Protein AF-0000000078527091 (afdb_homodimer)

Foldseek 3Di:
DPPPQPPVSVVVVLVVPVPNVVVVVCVVVVVVVVCVVCVVLVVLVVLLQWQDLPPDTDGNGCVLVVCCVVVPLQVLLAVLLVVLLVVLCVPLQVVLLVLLVVLLPPDVCSVVVLCVQCVLQVDDLLVLLVVLLQCQDQPPHVVQVVCVVVVVDDHGDNQCADLVRNSVSLSVSVSSNPSSVSSVLSNVQQVVDDVVVVVVCVVVVDDPVRCCVPPVCVSSLVSSLVSSLVSSLCSSQDDNSVCNNHLCDDVNSNNHLVSVLVCLAPVPPDGRRSNSSSNSVVVSCVVSVVVSVVSVVVSVVVVVVD/DPPPQPPVSVVVVLVVPVPSVVVVVCVVVVVVVVCVVCVVLVVLVVLLQWQDLPPDTDGNGCVLVVCCVVVPLQVLLAVLLVVLLVVLCVPLQVVLLVLLVVLLPPDVCSVVVLCVQCVLQVDDLLVLLVVLLQCQDQPPHVVQVVCVVVVVDDHGDNQCADLVRNSVSLSVSVSSNPSSVSSVLSNVQQVVDDVVVVVVCVVVVDDPVRCCVPPVCVSSLVSSLVSSLVSSLCSSQDCNSVCNNHLCDDVNSNNHLVSVLVCLAPVPPDGRRSNSSSNSVVVSCVVSVVVSVVSVVVSVVVVVVD

InterPro domains:
  IPR000515 ABC transporter type 1, transmembrane domain MetI-like [PF00528] (93-302)
  IPR000515 ABC transporter type 1, transmembrane domain MetI-like [PS50928] (78-295)
  IPR000515 ABC transporter type 1, transmembrane domain MetI-like [cd06261] (183-288)
  IPR035906 MetI-like superfamily [G3DSA:1.10.3720.10] (57-305)
  IPR035906 MetI-like superfamily [SSF161098] (62-293)
  IPR051393 ABC transporter permease component [PTHR30193] (17-302)

Secondary structure (DSSP, 8-state):
------HHHHHHHHHHSHHHHHHHHHHHHHHHHHHHHHHHHHHHGGGTTEEE-SS-EEE-TTHHHHHHHH-HHHHHHHHHHHHHHHHHHHHHHHHHHHHHHHHHS--TTHHHHHHHHHHHHHS-HHHHHHHHHHHT-TTT-HHHHHHHHTTS-SS---TTT-TTTHHHHHHHHHHHHHHHHHHHHHHHHHHTS-HHHHHHHHHTT--HHHHIIIIIHHHHHHHHHHHHHHHHHHHHH--HHHHHHTTT-STTTT--HHHHHHIIIII-SS---HHHHHHHHHHHHHHHHHHHHHHHHHHHHHHHH-/------HHHHHHHHHHSHHHHHHHHHHHHHHHHHHHHHHHHHHHGGGTTEEE-SS-EEE-TTHHHHHHHH-HHHHHHHHHHHHHHHHHHHHHHHHHHHHHHHHHS--TTHHHHHHHHHGGGGS-HHHHHHHHHHHT-TTT-HHHHHHHHTTS-SS---TTT-TTTHHHHHHHHHHHHHHHHHHHHHHHHHHTS-HHHHHHHHHTT--HHHHIIIIIHHHHHHHHHHHHHHHHHHHHH--HHHHHHTTT-STTTT--HHHHHHIIIII-SS---HHHHHHHHHHHHHHHHHHHHHHHHHHHHHHHH-

Nearest PDB structures (foldseek):
  8ja7-assembly1_A  TM=9.074E-01  e=3.887E-11  Mycobacterium tuberculosis H37Rv
  2r6g-assembly1_F  TM=9.101E-01  e=1.329E-10  Escherichia coli K-12
  4tqv-assembly4_M  TM=8.266E-01  e=6.582E-11  Sphingomonas sp.
  4tqu-assembly1_M  TM=8.384E-01  e=2.351E-10  Sphingomonas sp.
  4xtc-assembly1_M  TM=8.523E-01  e=4.451E-09  Sphingomonas sp. A1

Sequence (612 aa):
MKEKLSFAERLKRAGSRGDFASVLMLLPAVFLLAVISIYPFCWLFRYIFYDYNGFTAYYIGFKNFTRMFQDAIFWRSVLHTFEYAVMKLVIIIPLSLLLAVLLNQKIKGSGIFRGIYFMPTVISSAVYSLIFGFIFAVYNGVLNAYLQKLGMIHSPIDWLGSASIVMISIIIVAVWGGFGNYMILFMSGLSSISEEIYESCKMDGANGVQSFFYITLPMLSPVLKVILMLAITTALKDYESILVLTNGGPNSRSEVMFTYIYKLIFGSQTTPQIGYATVLSIMAALIIGVITAVYMYLARKLDDVVMKEKLSFAERLKRAGSRGDFASVLMLLPAVFLLAVISIYPFCWLFRYIFYDYNGFTAYYIGFKNFTRMFQDAIFWRSVLHTFEYAVMKLVIIIPLSLLLAVLLNQKIKGSGIFRGIYFMPTVISSAVYSLIFGFIFAVYNGVLNAYLQKLGMIHSPIDWLGSASIVMISIIIVAVWGGFGNYMILFMSGLSSISEEIYESCKMDGANGVQSFFYITLPMLSPVLKVILMLAITTALKDYESILVLTNGGPNSRSEVMFTYIYKLIFGSQTTPQIGYATVLSIMAALIIGVITAVYMYLARKLDDVV

Structure (mmCIF, N/CA/C/O backbone):
data_AF-0000000078527091-model_v1
#
loop_
_entity.id
_entity.type
_entity.pdbx_description
1 polymer 'ABC transporter permease'
#
loop_
_atom_site.group_PDB
_atom_site.id
_atom_site.type_symbol
_atom_site.label_atom_id
_atom_site.label_alt_id
_atom_site.label_comp_id
_atom_site.label_asym_id
_atom_site.label_entity_id
_atom_site.label_seq_id
_atom_site.pdbx_PDB_ins_code
_atom_site.Cartn_x
_atom_site.Cartn_y
_atom_site.Cartn_z
_atom_site.occupancy
_atom_site.B_iso_or_equiv
_atom_site.auth_seq_id
_atom_site.auth_comp_id
_atom_site.auth_asym_id
_atom_site.auth_atom_id
_atom_site.pdbx_PDB_model_num
ATOM 1 N N . MET A 1 1 ? -9.703 18.125 51.906 1 26.39 1 MET A N 1
ATOM 2 C CA . MET A 1 1 ? -10.242 16.781 51.719 1 26.39 1 MET A CA 1
ATOM 3 C C . MET A 1 1 ? -10.969 16.672 50.375 1 26.39 1 MET A C 1
ATOM 5 O O . MET A 1 1 ? -12.094 17.156 50.219 1 26.39 1 MET A O 1
ATOM 9 N N . LYS A 1 2 ? -10.336 16.969 49.25 1 41.81 2 LYS A N 1
ATOM 10 C CA . LYS A 1 2 ? -10.867 17.125 47.906 1 41.81 2 LYS A CA 1
ATOM 11 C C . LYS A 1 2 ? -11.688 15.906 47.5 1 41.81 2 LYS A C 1
ATOM 13 O O . LYS A 1 2 ? -11.18 14.789 47.469 1 41.81 2 LYS A O 1
ATOM 18 N N . GLU A 1 3 ? -12.992 15.859 47.812 1 35.81 3 GLU A N 1
ATOM 19 C CA . GLU A 1 3 ? -13.969 14.789 47.625 1 35.81 3 GLU A CA 1
ATOM 20 C C . GLU A 1 3 ? -13.82 14.148 46.25 1 35.81 3 GLU A C 1
ATOM 22 O O . GLU A 1 3 ? -13.836 14.844 45.219 1 35.81 3 GLU A O 1
ATOM 27 N N . LYS A 1 4 ? -13.188 13.031 46.156 1 42.31 4 LYS A N 1
ATOM 28 C CA . LYS A 1 4 ? -13.031 12.094 45.062 1 42.31 4 LYS A CA 1
ATOM 29 C C . LYS A 1 4 ? -14.352 11.875 44.344 1 42.31 4 LYS A C 1
ATOM 31 O O . LYS A 1 4 ? -15.305 11.352 44.906 1 42.31 4 LYS A O 1
ATOM 36 N N . LEU A 1 5 ? -14.688 12.875 43.469 1 44.31 5 LEU A N 1
ATOM 37 C CA . LEU A 1 5 ? -15.969 12.734 42.781 1 44.31 5 LEU A CA 1
ATOM 38 C C . LEU A 1 5 ? -16.172 11.305 42.281 1 44.31 5 LEU A C 1
ATOM 40 O O . LEU A 1 5 ? -15.211 10.641 41.875 1 44.31 5 LEU A O 1
ATOM 44 N N . SER A 1 6 ? -17.172 10.586 42.781 1 43.28 6 SER A N 1
ATOM 45 C CA . SER A 1 6 ? -17.578 9.234 42.438 1 43.28 6 SER A CA 1
ATOM 46 C C . SER A 1 6 ? -17.609 9.039 40.906 1 43.28 6 SER A C 1
ATOM 48 O O . SER A 1 6 ? -17.703 10.008 40.156 1 43.28 6 SER A O 1
ATOM 50 N N . PHE A 1 7 ? -17.422 7.859 40.469 1 43.94 7 PHE A N 1
ATOM 51 C CA . PHE A 1 7 ? -17.406 7.508 39.062 1 43.94 7 PHE A CA 1
ATOM 52 C C . PHE A 1 7 ? -18.625 8.078 38.344 1 43.94 7 PHE A C 1
ATOM 54 O O . PHE A 1 7 ? -18.516 8.586 37.219 1 43.94 7 PHE A O 1
ATOM 61 N N . ALA A 1 8 ? -19.797 8.039 39.062 1 41.41 8 ALA A N 1
ATOM 62 C CA . ALA A 1 8 ? -21.062 8.547 38.531 1 41.41 8 ALA A CA 1
ATOM 63 C C . ALA A 1 8 ? -21.047 10.07 38.406 1 41.41 8 ALA A C 1
ATOM 65 O O . ALA A 1 8 ? -21.547 10.625 37.438 1 41.41 8 ALA A O 1
ATOM 66 N N . GLU A 1 9 ? -20.531 10.711 39.406 1 45.66 9 GLU A N 1
ATOM 67 C CA . GLU A 1 9 ? -20.453 12.164 39.375 1 45.66 9 GLU A CA 1
ATOM 68 C C . GLU A 1 9 ? -19.453 12.641 38.312 1 45.66 9 GLU A C 1
ATOM 70 O O . GLU A 1 9 ? -19.672 13.672 37.688 1 45.66 9 GLU A O 1
ATOM 75 N N . ARG A 1 10 ? -18.312 11.875 38.156 1 43.69 10 ARG A N 1
ATOM 76 C CA . ARG A 1 10 ? -17.375 12.211 37.094 1 43.69 10 ARG A CA 1
ATOM 77 C C . ARG A 1 10 ? -18 12.008 35.719 1 43.69 10 ARG A C 1
ATOM 79 O O . ARG A 1 10 ? -17.734 12.773 34.781 1 43.69 10 ARG A O 1
ATOM 86 N N . LEU A 1 11 ? -18.859 10.961 35.531 1 43.88 11 LEU A N 1
ATOM 87 C CA . LEU A 1 11 ? -19.656 10.742 34.344 1 43.88 11 LEU A CA 1
ATOM 88 C C . LEU A 1 11 ? -20.688 11.852 34.156 1 43.88 11 LEU A C 1
ATOM 90 O O . LEU A 1 11 ? -20.938 12.312 33.031 1 43.88 11 LEU A O 1
ATOM 94 N N . LYS A 1 12 ? -21.5 12.227 35.156 1 42.22 12 LYS A N 1
ATOM 95 C CA . LYS A 1 12 ? -22.484 13.297 35.156 1 42.22 12 LYS A CA 1
ATOM 96 C C . LYS A 1 12 ? -21.828 14.641 34.844 1 42.22 12 LYS A C 1
ATOM 98 O O . LYS A 1 12 ? -22.406 15.461 34.094 1 42.22 12 LYS A O 1
ATOM 103 N N . ARG A 1 13 ? -20.781 15.047 35.469 1 42 13 ARG A N 1
ATOM 104 C CA . ARG A 1 13 ? -20.078 16.297 35.156 1 42 13 ARG A CA 1
ATOM 105 C C . ARG A 1 13 ? -19.422 16.219 33.781 1 42 13 ARG A C 1
ATOM 107 O O . ARG A 1 13 ? -19.188 17.25 33.156 1 42 13 ARG A O 1
ATOM 114 N N . ALA A 1 14 ? -18.891 15.086 33.375 1 40.78 14 ALA A N 1
ATOM 115 C CA . ALA A 1 14 ? -18.438 14.867 32 1 40.78 14 ALA A CA 1
ATOM 116 C C . ALA A 1 14 ? -19.594 15 31.016 1 40.78 14 ALA A C 1
ATOM 118 O O . ALA A 1 14 ? -19.391 15.258 29.828 1 40.78 14 ALA A O 1
ATOM 119 N N . GLY A 1 15 ? -20.859 14.672 31.25 1 37.62 15 GLY A N 1
ATOM 120 C CA . GLY A 1 15 ? -22.094 14.992 30.531 1 37.62 15 GLY A CA 1
ATOM 121 C C . GLY A 1 15 ? -22.25 16.469 30.266 1 37.62 15 GLY A C 1
ATOM 122 O O . GLY A 1 15 ? -22.984 16.859 29.344 1 37.62 15 GLY A O 1
ATOM 123 N N . SER A 1 16 ? -22.266 17.312 31.188 1 37.44 16 SER A N 1
ATOM 124 C CA . SER A 1 16 ? -22.484 18.734 30.938 1 37.44 16 SER A CA 1
ATOM 125 C C . SER A 1 16 ? -21.453 19.281 29.953 1 37.44 16 SER A C 1
ATOM 127 O O . SER A 1 16 ? -21.594 20.406 29.469 1 37.44 16 SER A O 1
ATOM 129 N N . ARG A 1 17 ? -20.141 19.016 30.141 1 40.34 17 ARG A N 1
ATOM 130 C CA . ARG A 1 17 ? -19.188 19.562 29.172 1 40.34 17 ARG A CA 1
ATOM 131 C C . ARG A 1 17 ? -19.266 18.828 27.844 1 40.34 17 ARG A C 1
ATOM 133 O O . ARG A 1 17 ? -19.188 17.594 27.812 1 40.34 17 ARG A O 1
ATOM 140 N N . GLY A 1 18 ? -19.969 19.266 26.766 1 43.47 18 GLY A N 1
ATOM 141 C CA . GLY A 1 18 ? -20.406 18.922 25.422 1 43.47 18 GLY A CA 1
ATOM 142 C C . GLY A 1 18 ? -19.484 17.922 24.734 1 43.47 18 GLY A C 1
ATOM 143 O O . GLY A 1 18 ? -19.891 17.234 23.797 1 43.47 18 GLY A O 1
ATOM 144 N N . ASP A 1 19 ? -18.266 17.906 24.953 1 47.75 19 ASP A N 1
ATOM 145 C CA . ASP A 1 19 ? -17.234 17.156 24.234 1 47.75 19 ASP A CA 1
ATOM 146 C C . ASP A 1 19 ? -17.234 15.695 24.656 1 47.75 19 ASP A C 1
ATOM 148 O O . ASP A 1 19 ? -17.062 14.805 23.812 1 47.75 19 ASP A O 1
ATOM 152 N N . PHE A 1 20 ? -17.453 15.422 25.922 1 45.84 20 PHE A N 1
ATOM 153 C CA . PHE A 1 20 ? -17.359 14.062 26.438 1 45.84 20 PHE A CA 1
ATOM 154 C C . PHE A 1 20 ? -18.578 13.242 26.047 1 45.84 20 PHE A C 1
ATOM 156 O O . PHE A 1 20 ? -18.484 12.039 25.812 1 45.84 20 PHE A O 1
ATOM 163 N N . ALA A 1 21 ? -19.766 13.82 26.109 1 46.06 21 ALA A N 1
ATOM 164 C CA . ALA A 1 21 ? -20.969 13.062 25.734 1 46.06 21 ALA A CA 1
ATOM 165 C C . ALA A 1 21 ? -20.859 12.516 24.312 1 46.06 21 ALA A C 1
ATOM 167 O O . ALA A 1 21 ? -21.234 11.375 24.047 1 46.06 21 ALA A O 1
ATOM 168 N N . SER A 1 22 ? -20.438 13.359 23.5 1 52.53 22 SER A N 1
ATOM 169 C CA . SER A 1 22 ? -20.297 12.922 22.125 1 52.53 22 SER A CA 1
ATOM 170 C C . SER A 1 22 ? -19.25 11.805 22 1 52.53 22 SER A C 1
ATOM 172 O O . SER A 1 22 ? -19.438 10.859 21.234 1 52.53 22 SER A O 1
ATOM 174 N N . VAL A 1 23 ? -18.234 12 22.875 1 54.88 23 VAL A N 1
ATOM 175 C CA . VAL A 1 23 ? -17.219 10.953 22.875 1 54.88 23 VAL A CA 1
ATOM 176 C C . VAL A 1 23 ? -17.797 9.68 23.5 1 54.88 23 VAL A C 1
ATOM 178 O O . VAL A 1 23 ? -17.547 8.578 23 1 54.88 23 VAL A O 1
ATOM 181 N N . LEU A 1 24 ? -18.547 9.805 24.578 1 54.56 24 LEU A N 1
ATOM 182 C CA . LEU A 1 24 ? -19.125 8.641 25.25 1 54.56 24 LEU A CA 1
ATOM 183 C C . LEU A 1 24 ? -20.125 7.941 24.328 1 54.56 24 LEU A C 1
ATOM 185 O O . LEU A 1 24 ? -20.203 6.711 24.328 1 54.56 24 LEU A O 1
ATOM 189 N N . MET A 1 25 ? -20.875 8.742 23.609 1 54.41 25 MET A N 1
ATOM 190 C CA . MET A 1 25 ? -21.828 8.141 22.672 1 54.41 25 MET A CA 1
ATOM 191 C C . MET A 1 25 ? -21.094 7.395 21.562 1 54.41 25 MET A C 1
ATOM 193 O O . MET A 1 25 ? -21.625 6.426 21.016 1 54.41 25 MET A O 1
ATOM 197 N N . LEU A 1 26 ? -19.906 7.879 21.422 1 62.53 26 LEU A N 1
ATOM 198 C CA . LEU A 1 26 ? -19.219 7.242 20.297 1 62.53 26 LEU A CA 1
ATOM 199 C C . LEU A 1 26 ? -18.328 6.105 20.781 1 62.53 26 LEU A C 1
ATOM 201 O O . LEU A 1 26 ? -17.828 5.316 19.969 1 62.53 26 LEU A O 1
ATOM 205 N N . LEU A 1 27 ? -18.297 5.953 22.141 1 65.69 27 LEU A N 1
ATOM 206 C CA . LEU A 1 27 ? -17.453 4.93 22.734 1 65.69 27 LEU A CA 1
ATOM 207 C C . LEU A 1 27 ? -17.906 3.533 22.328 1 65.69 27 LEU A C 1
ATOM 209 O O . LEU A 1 27 ? -17.094 2.682 21.984 1 65.69 27 LEU A O 1
ATOM 213 N N . PRO A 1 28 ? -19.219 3.389 22.344 1 63.88 28 PRO A N 1
ATOM 214 C CA . PRO A 1 28 ? -19.641 2.053 21.906 1 63.88 28 PRO A CA 1
ATOM 215 C C . PRO A 1 28 ? -19.219 1.745 20.469 1 63.88 28 PRO A C 1
ATOM 217 O O . PRO A 1 28 ? -18.828 0.612 20.172 1 63.88 28 PRO A O 1
ATOM 220 N N . ALA A 1 29 ? -19.297 2.822 19.75 1 66.69 29 ALA A N 1
ATOM 221 C CA . ALA A 1 29 ? -18.922 2.617 18.344 1 66.69 29 ALA A CA 1
ATOM 222 C C . ALA A 1 29 ? -17.422 2.344 18.219 1 66.69 29 ALA A C 1
ATOM 224 O O . ALA A 1 29 ? -17.016 1.466 17.453 1 66.69 29 ALA A O 1
ATOM 225 N N . VAL A 1 30 ? -16.719 3.057 19.031 1 71.5 30 VAL A N 1
ATOM 226 C CA . VAL A 1 30 ? -15.273 2.885 18.984 1 71.5 30 VAL A CA 1
ATOM 227 C C . VAL A 1 30 ? -14.906 1.495 19.5 1 71.5 30 VAL A C 1
ATOM 229 O O . VAL A 1 30 ? -14.047 0.818 18.938 1 71.5 30 VAL A O 1
AT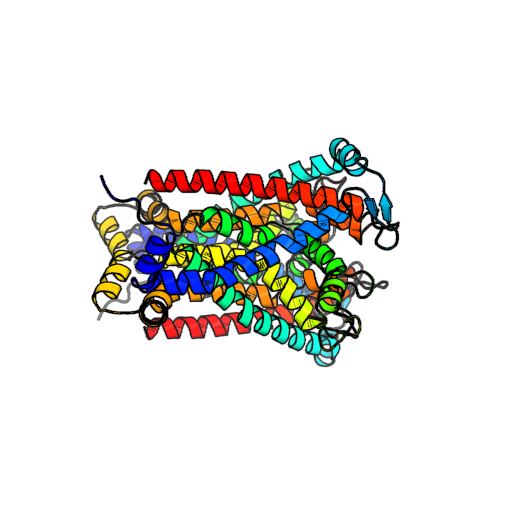OM 232 N N . PHE A 1 31 ? -15.594 1.092 20.5 1 71.56 31 PHE A N 1
ATOM 233 C CA . PHE A 1 31 ? -15.328 -0.218 21.078 1 71.56 31 PHE A CA 1
ATOM 234 C C . PHE A 1 31 ? -15.727 -1.33 20.109 1 71.56 31 PHE A C 1
ATOM 236 O O . PHE A 1 31 ? -14.992 -2.305 19.938 1 71.56 31 PHE A O 1
ATOM 243 N N . LEU A 1 32 ? -16.812 -1.137 19.484 1 68.94 32 LEU A N 1
ATOM 244 C CA . LEU A 1 32 ? -17.297 -2.143 18.531 1 68.94 32 LEU A CA 1
ATOM 245 C C . LEU A 1 32 ? -16.344 -2.268 17.359 1 68.94 32 LEU A C 1
ATOM 247 O O . LEU A 1 32 ? -16.031 -3.377 16.906 1 68.94 32 LEU A O 1
ATOM 251 N N . LEU A 1 33 ? -15.914 -1.137 17.078 1 73.06 33 LEU A N 1
ATOM 252 C CA . LEU A 1 33 ? -14.969 -1.164 15.961 1 73.06 33 LEU A CA 1
ATOM 253 C C . LEU A 1 33 ? -13.664 -1.827 16.375 1 73.06 33 LEU A C 1
ATOM 255 O O . LEU A 1 33 ? -13.031 -2.523 15.57 1 73.06 33 LEU A O 1
ATOM 259 N N . ALA A 1 34 ? -13.344 -1.625 17.609 1 74.31 34 ALA A N 1
ATOM 260 C CA . ALA A 1 34 ? -12.133 -2.268 18.125 1 74.31 34 ALA A CA 1
ATOM 261 C C . ALA A 1 34 ? -12.289 -3.785 18.141 1 74.31 34 ALA A C 1
ATOM 263 O O . ALA A 1 34 ? -11.367 -4.512 17.766 1 74.31 34 ALA A O 1
ATOM 264 N N . VAL A 1 35 ? -13.406 -4.184 18.5 1 70.88 35 VAL A N 1
ATOM 265 C CA . VAL A 1 35 ? -13.68 -5.617 18.562 1 70.88 35 VAL A CA 1
ATOM 266 C C . VAL A 1 35 ? -13.656 -6.207 17.156 1 70.88 35 VAL A C 1
ATOM 268 O O . VAL A 1 35 ? -13.055 -7.258 16.922 1 70.88 35 VAL A O 1
ATOM 271 N N . ILE A 1 36 ? -14.195 -5.453 16.297 1 71.88 36 ILE A N 1
ATOM 272 C CA . ILE A 1 36 ? -14.266 -5.914 14.906 1 71.88 36 ILE A CA 1
ATOM 273 C C . ILE A 1 36 ? -12.867 -5.914 14.297 1 71.88 36 ILE A C 1
ATOM 275 O O . ILE A 1 36 ? -12.562 -6.73 13.422 1 71.88 36 ILE A O 1
ATOM 279 N N . SER A 1 37 ? -12.102 -5.07 14.859 1 73.38 37 SER A N 1
ATOM 280 C CA . SER A 1 37 ? -10.734 -4.984 14.359 1 73.38 37 SER A CA 1
ATOM 281 C C . SER A 1 37 ? -9.883 -6.141 14.875 1 73.38 37 SER A C 1
ATOM 283 O O . SER A 1 37 ? -9.008 -6.641 14.164 1 73.38 37 SER A O 1
ATOM 285 N N . ILE A 1 38 ? -10.211 -6.609 16.047 1 76.06 38 ILE A N 1
ATOM 286 C CA . ILE A 1 38 ? -9.391 -7.625 16.703 1 76.06 38 ILE A CA 1
ATOM 287 C C . ILE A 1 38 ? -9.891 -9.016 16.312 1 76.06 38 ILE A C 1
ATOM 289 O O . ILE A 1 38 ? -9.109 -9.969 16.25 1 76.06 38 ILE A O 1
ATOM 293 N N . TYR A 1 39 ? -11.062 -9.109 16.016 1 74.94 39 TYR A N 1
ATOM 294 C CA . TYR A 1 39 ? -11.75 -10.391 15.875 1 74.94 39 TYR A CA 1
ATOM 295 C C . TYR A 1 39 ? -11.102 -11.227 14.781 1 74.94 39 TYR A C 1
ATOM 297 O O . TYR A 1 39 ? -10.836 -12.414 14.977 1 74.94 39 TYR A O 1
ATOM 305 N N . PRO A 1 40 ? -10.867 -10.688 13.648 1 75.75 40 PRO A N 1
ATOM 306 C CA . PRO A 1 40 ? -10.266 -11.523 12.609 1 75.75 40 PRO A CA 1
ATOM 307 C C . PRO A 1 40 ? -8.945 -12.148 13.055 1 75.75 40 PRO A C 1
ATOM 309 O O . PRO A 1 40 ? -8.625 -13.273 12.648 1 75.75 40 PRO A O 1
ATOM 312 N N . PHE A 1 41 ? -8.328 -11.484 13.898 1 74.69 41 PHE A N 1
ATOM 313 C CA . PHE A 1 41 ? -7.059 -11.992 14.398 1 74.69 41 PHE A CA 1
ATOM 314 C C . PHE A 1 41 ? -7.273 -13.188 15.32 1 74.69 41 PHE A C 1
ATOM 316 O O . PHE A 1 41 ? -6.461 -14.117 15.336 1 74.69 41 PHE A O 1
ATOM 323 N N . CYS A 1 42 ? -8.297 -13.062 16.016 1 74.44 42 CYS A N 1
ATOM 324 C CA . CYS A 1 42 ? -8.57 -14.133 16.969 1 74.44 42 CYS A CA 1
ATOM 325 C C . CYS A 1 42 ? -8.875 -15.438 16.234 1 74.44 42 CYS A C 1
ATOM 327 O O . CYS A 1 42 ? -8.633 -16.531 16.766 1 74.44 42 CYS A O 1
ATOM 329 N N . TRP A 1 43 ? -9.375 -15.367 15.078 1 70.44 43 TRP A N 1
ATOM 330 C CA . TRP A 1 43 ? -9.672 -16.578 14.305 1 70.44 43 TRP A CA 1
ATOM 331 C C . TRP A 1 43 ? -8.383 -17.297 13.914 1 70.44 43 TRP A C 1
ATOM 333 O O . TRP A 1 43 ? -8.367 -18.516 13.805 1 70.44 43 TRP A O 1
ATOM 343 N N . LEU A 1 44 ? -7.402 -16.469 13.68 1 70 44 LEU A N 1
ATOM 344 C CA . LEU A 1 44 ? -6.117 -17.062 13.32 1 70 44 LEU A CA 1
ATOM 345 C C . LEU A 1 44 ? -5.621 -17.984 14.422 1 70 44 LEU A C 1
ATOM 347 O O . LEU A 1 44 ? -4.953 -18.984 14.141 1 70 44 LEU A O 1
ATOM 351 N N . PHE A 1 45 ? -6.055 -17.688 15.602 1 74.38 45 PHE A N 1
ATOM 352 C CA . PHE A 1 45 ? -5.543 -18.422 16.75 1 74.38 45 PHE A CA 1
ATOM 353 C C . PHE A 1 45 ? -6.16 -19.812 16.828 1 74.38 45 PHE A C 1
ATOM 355 O O . PHE A 1 45 ? -5.605 -20.719 17.469 1 74.38 45 PHE A O 1
ATOM 362 N N . ARG A 1 46 ? -7.207 -19.969 16.062 1 75.5 46 ARG A N 1
ATOM 363 C CA . ARG A 1 46 ? -7.898 -21.25 16.094 1 75.5 46 ARG A CA 1
ATOM 364 C C . ARG A 1 46 ? -7.055 -22.344 15.445 1 75.5 46 ARG A C 1
ATOM 366 O O . ARG A 1 46 ? -7.141 -23.516 15.82 1 75.5 46 ARG A O 1
ATOM 373 N N . TYR A 1 47 ? -6.215 -21.953 14.539 1 78.44 47 TYR A N 1
ATOM 374 C CA . TYR A 1 47 ? -5.559 -22.969 13.734 1 78.44 47 TYR A CA 1
ATOM 375 C C . TYR A 1 47 ? -4.074 -23.062 14.07 1 78.44 47 TYR A C 1
ATOM 377 O O . TYR A 1 47 ? -3.336 -23.828 13.438 1 78.44 47 TYR A O 1
ATOM 385 N N . ILE A 1 48 ? -3.67 -22.375 15.062 1 83.06 48 ILE A N 1
ATOM 386 C CA . ILE A 1 48 ? -2.25 -22.359 15.391 1 83.06 48 ILE A CA 1
ATOM 387 C C . ILE A 1 48 ? -1.832 -23.75 15.898 1 83.06 48 ILE A C 1
ATOM 389 O O . ILE A 1 48 ? -0.678 -24.156 15.734 1 83.06 48 ILE A O 1
ATOM 393 N N . PHE A 1 49 ? -2.811 -24.484 16.422 1 88.44 49 PHE A N 1
ATOM 394 C CA . PHE A 1 49 ? -2.492 -25.781 17 1 88.44 49 PHE A CA 1
ATOM 395 C C . PHE A 1 49 ? -2.932 -26.906 16.062 1 88.44 49 PHE A C 1
ATOM 397 O O . PHE A 1 49 ? -2.975 -28.078 16.453 1 88.44 49 PHE A O 1
ATOM 404 N N . TYR A 1 50 ? -3.258 -26.516 14.852 1 87.44 50 TYR A N 1
ATOM 405 C CA . TYR A 1 50 ? -3.791 -27.516 13.938 1 87.44 50 TYR A CA 1
ATOM 406 C C . TYR A 1 50 ? -2.963 -27.578 12.656 1 87.44 50 TYR A C 1
ATOM 408 O O . TYR A 1 50 ? -2.35 -26.594 12.258 1 87.44 50 TYR A O 1
ATOM 416 N N . ASP A 1 51 ? -2.828 -28.828 12.156 1 87.25 51 ASP A N 1
ATOM 417 C CA . ASP A 1 51 ? -2.42 -29 10.766 1 87.25 51 ASP A CA 1
ATOM 418 C C . ASP A 1 51 ? -3.615 -28.875 9.82 1 87.25 51 ASP A C 1
ATOM 420 O O . ASP A 1 51 ? -4.293 -29.875 9.539 1 87.25 51 ASP A O 1
ATOM 424 N N . TYR A 1 52 ? -3.818 -27.672 9.398 1 82.38 52 TYR A N 1
ATOM 425 C CA . TYR A 1 52 ? -4.98 -27.359 8.578 1 82.38 52 TYR A CA 1
ATOM 426 C C . TYR A 1 52 ? -4.574 -27.078 7.137 1 82.38 52 TYR A C 1
ATOM 428 O O . TYR A 1 52 ? -3.705 -26.234 6.883 1 82.38 52 TYR A O 1
ATOM 436 N N . ASN A 1 53 ? -5.137 -27.859 6.23 1 79.12 53 ASN A N 1
ATOM 437 C CA . ASN A 1 53 ? -4.801 -27.672 4.82 1 79.12 53 ASN A CA 1
ATOM 438 C C . ASN A 1 53 ? -5.949 -27.031 4.051 1 79.12 53 ASN A C 1
ATOM 440 O O . ASN A 1 53 ? -5.949 -27.031 2.816 1 79.12 53 ASN A O 1
ATOM 444 N N . GLY A 1 54 ? -6.961 -26.422 4.766 1 72.56 54 GLY A N 1
ATOM 445 C CA . GLY A 1 54 ? -8.109 -25.812 4.109 1 72.56 54 GLY A CA 1
ATOM 446 C C . GLY A 1 54 ? -9.344 -26.688 4.141 1 72.56 54 GLY A C 1
ATOM 447 O O . GLY A 1 54 ? -10.469 -26.188 4.023 1 72.56 54 GLY A O 1
ATOM 448 N N . PHE A 1 55 ? -9.141 -28.016 4.262 1 75.31 55 PHE A N 1
ATOM 449 C CA . PHE A 1 55 ? -10.25 -28.969 4.246 1 75.31 55 PHE A CA 1
ATOM 450 C C . PHE A 1 55 ? -10.312 -29.75 5.555 1 75.31 55 PHE A C 1
ATOM 452 O O . PHE A 1 55 ? -11.383 -29.875 6.16 1 75.31 55 PHE A O 1
ATOM 459 N N . THR A 1 56 ? -9.188 -30.219 5.945 1 80.81 56 THR A N 1
ATOM 460 C CA . THR A 1 56 ? -9.086 -31.031 7.152 1 80.81 56 THR A CA 1
ATOM 461 C C . THR A 1 56 ? -8.141 -30.391 8.164 1 80.81 56 THR A C 1
ATOM 463 O O . THR A 1 56 ? -7.172 -29.734 7.777 1 80.81 56 THR A O 1
ATOM 466 N N . ALA A 1 57 ? -8.547 -30.562 9.398 1 86.31 57 ALA A N 1
ATOM 467 C CA . ALA A 1 57 ? -7.738 -30.031 10.492 1 86.31 57 ALA A CA 1
ATOM 468 C C . ALA A 1 57 ? -7.406 -31.109 11.508 1 86.31 57 ALA A C 1
ATOM 470 O O . ALA A 1 57 ? -8.305 -31.797 12.016 1 86.31 57 ALA A O 1
ATOM 471 N N . TYR A 1 58 ? -6.09 -31.344 11.695 1 90.56 58 TYR A N 1
ATOM 472 C CA . TYR A 1 58 ? -5.621 -32.281 12.719 1 90.56 58 TYR A CA 1
ATOM 473 C C . TYR A 1 58 ? -4.934 -31.531 13.859 1 90.56 58 TYR A C 1
ATOM 475 O O . TYR A 1 58 ? -4.109 -30.641 13.625 1 90.56 58 TYR A O 1
ATOM 483 N N . TYR A 1 59 ? -5.395 -31.875 15.062 1 91.62 59 TYR A N 1
ATOM 484 C CA . TYR A 1 59 ? -4.766 -31.25 16.219 1 91.62 59 TYR A CA 1
ATOM 485 C C . TYR A 1 59 ? -3.332 -31.75 16.391 1 91.62 59 TYR A C 1
ATOM 487 O O . TYR A 1 59 ? -3.096 -32.938 16.531 1 91.62 59 TYR A O 1
ATOM 495 N N . ILE A 1 60 ? -2.338 -30.891 16.375 1 92.5 60 ILE A N 1
ATOM 496 C CA . ILE A 1 60 ? -0.938 -31.281 16.438 1 92.5 60 ILE A CA 1
ATOM 497 C C . ILE A 1 60 ? -0.253 -30.578 17.609 1 92.5 60 ILE A C 1
ATOM 499 O O . ILE A 1 60 ? 0.971 -30.625 17.75 1 92.5 60 ILE A O 1
ATOM 503 N N . GLY A 1 61 ? -1.04 -29.859 18.391 1 91.31 61 GLY A N 1
ATOM 504 C CA . GLY A 1 61 ? -0.491 -29.172 19.547 1 91.31 61 GLY A CA 1
ATOM 505 C C . GLY A 1 61 ? 0.499 -28.078 19.188 1 91.31 61 GLY A C 1
ATOM 506 O O . GLY A 1 61 ? 0.197 -27.203 18.375 1 91.31 61 GLY A O 1
ATOM 507 N N . PHE A 1 62 ? 1.755 -28.25 19.734 1 92.62 62 PHE A N 1
ATOM 508 C CA . PHE A 1 62 ? 2.729 -27.172 19.594 1 92.62 62 PHE A CA 1
ATOM 509 C C . PHE A 1 62 ? 3.703 -27.469 18.453 1 92.62 62 PHE A C 1
ATOM 511 O O . PHE A 1 62 ? 4.73 -26.812 18.328 1 92.62 62 PHE A O 1
ATOM 518 N N . LYS A 1 63 ? 3.377 -28.375 17.562 1 93.44 63 LYS A N 1
ATOM 519 C CA . LYS A 1 63 ? 4.293 -28.797 16.5 1 93.44 63 LYS A CA 1
ATOM 520 C C . LYS A 1 63 ? 4.574 -27.656 15.531 1 93.44 63 LYS A C 1
ATOM 522 O O . LYS A 1 63 ? 5.695 -27.516 15.039 1 93.44 63 LYS A O 1
ATOM 527 N N . ASN A 1 64 ? 3.547 -26.875 15.273 1 93.62 64 ASN A N 1
ATOM 528 C CA . ASN A 1 64 ? 3.752 -25.734 14.391 1 93.62 64 ASN A CA 1
ATOM 529 C C . ASN A 1 64 ? 4.758 -24.75 14.984 1 93.62 64 ASN A C 1
ATOM 531 O O . ASN A 1 64 ? 5.57 -24.172 14.25 1 93.62 64 ASN A O 1
ATOM 535 N N . PHE A 1 65 ? 4.766 -24.641 16.297 1 93.62 65 PHE A N 1
ATOM 536 C CA . PHE A 1 65 ? 5.68 -23.719 16.969 1 93.62 65 PHE A CA 1
ATOM 537 C C . PHE A 1 65 ? 7.102 -24.266 16.953 1 93.62 65 PHE A C 1
ATOM 539 O O . PHE A 1 65 ? 8.055 -23.516 16.688 1 93.62 65 PHE A O 1
ATOM 546 N N . THR A 1 66 ? 7.164 -25.469 17.203 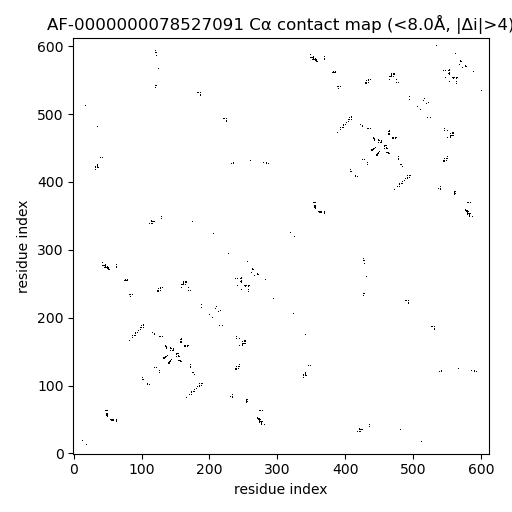1 94.62 66 THR A N 1
ATOM 547 C CA . THR A 1 66 ? 8.477 -26.094 17.188 1 94.62 66 THR A CA 1
ATOM 548 C C . THR A 1 66 ? 9.086 -26.031 15.781 1 94.62 66 THR A C 1
ATOM 550 O O . THR A 1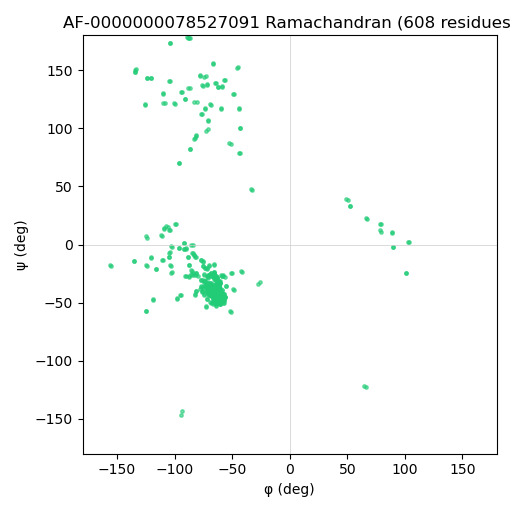 66 ? 10.273 -25.75 15.625 1 94.62 66 THR A O 1
ATOM 553 N N . ARG A 1 67 ? 8.258 -26.234 14.789 1 95 67 ARG A N 1
ATOM 554 C CA . ARG A 1 67 ? 8.695 -26.141 13.398 1 95 67 ARG A CA 1
ATOM 555 C C . ARG A 1 67 ? 9.172 -24.719 13.078 1 95 67 ARG A C 1
ATOM 557 O O . ARG A 1 67 ? 10.188 -24.547 12.406 1 95 67 ARG A O 1
ATOM 564 N N . MET A 1 68 ? 8.438 -23.812 13.539 1 95.69 68 MET A N 1
ATOM 565 C CA . MET A 1 68 ? 8.781 -22.406 13.281 1 95.69 68 MET A CA 1
ATOM 566 C C . MET A 1 68 ? 10.164 -22.078 13.828 1 95.69 68 MET A C 1
ATOM 568 O O . MET A 1 68 ? 10.977 -21.453 13.141 1 95.69 68 MET A O 1
ATOM 572 N N . PHE A 1 69 ? 10.469 -22.516 15.125 1 96.25 69 PHE A N 1
ATOM 573 C CA . PHE A 1 69 ? 11.734 -22.188 15.766 1 96.25 69 PHE A CA 1
ATOM 574 C C . PHE A 1 69 ? 12.898 -22.844 15.047 1 96.25 69 PHE A C 1
ATOM 576 O O . PHE A 1 69 ? 14.008 -22.312 15.031 1 96.25 69 PHE A O 1
ATOM 583 N N . GLN A 1 70 ? 12.609 -23.922 14.336 1 96.38 70 GLN A N 1
ATOM 584 C CA . GLN A 1 70 ? 13.672 -24.656 13.664 1 96.38 70 GLN A CA 1
ATOM 585 C C . GLN A 1 70 ? 13.695 -24.359 12.164 1 96.38 70 GLN A C 1
ATOM 587 O O . GLN A 1 70 ? 14.555 -24.859 11.438 1 96.38 70 GLN A O 1
ATOM 592 N N . ASP A 1 71 ? 12.797 -23.562 11.719 1 96.69 71 ASP A N 1
ATOM 593 C CA . ASP A 1 71 ? 12.664 -23.266 10.297 1 96.69 71 ASP A CA 1
ATOM 594 C C . ASP A 1 71 ? 13.672 -22.203 9.867 1 96.69 71 ASP A C 1
ATOM 596 O O . ASP A 1 71 ? 13.383 -21 9.922 1 96.69 71 ASP A O 1
ATOM 600 N N . ALA A 1 72 ? 14.812 -22.672 9.375 1 96.06 72 ALA A N 1
ATOM 601 C CA . ALA A 1 72 ? 15.883 -21.75 8.977 1 96.06 72 ALA A CA 1
ATOM 602 C C . ALA A 1 72 ? 15.445 -20.859 7.828 1 96.06 72 ALA A C 1
ATOM 604 O O . ALA A 1 72 ? 15.883 -19.719 7.723 1 96.06 72 ALA A O 1
ATOM 605 N N . ILE A 1 73 ? 14.555 -21.344 7.023 1 95.44 73 ILE A N 1
ATOM 606 C CA . ILE A 1 73 ? 14.094 -20.562 5.875 1 95.44 73 ILE A CA 1
ATOM 607 C C . ILE A 1 73 ? 13.266 -19.375 6.355 1 95.44 73 ILE A C 1
ATOM 609 O O . ILE A 1 73 ? 13.43 -18.266 5.871 1 95.44 73 ILE A O 1
ATOM 613 N N . PHE A 1 74 ? 12.461 -19.688 7.438 1 96.94 74 PHE A N 1
ATOM 614 C CA . PHE A 1 74 ? 11.633 -18.609 7.973 1 96.94 74 PHE A CA 1
ATOM 615 C C . PHE A 1 74 ? 12.484 -17.531 8.625 1 96.94 74 PHE A C 1
ATOM 617 O O . PHE A 1 74 ? 12.336 -16.344 8.328 1 96.94 74 PHE A O 1
ATOM 624 N N . TRP A 1 75 ? 13.367 -17.875 9.336 1 97.56 75 TRP A N 1
ATOM 625 C CA . TRP A 1 75 ? 14.141 -16.891 10.078 1 97.56 75 TRP A CA 1
ATOM 626 C C . TRP A 1 75 ? 15.109 -16.141 9.164 1 97.56 75 TRP A C 1
ATOM 628 O O . TRP A 1 75 ? 15.398 -14.969 9.367 1 97.56 75 TRP A O 1
ATOM 638 N N . ARG A 1 76 ? 15.602 -16.828 8.117 1 97.38 76 ARG A N 1
ATOM 639 C CA . ARG A 1 76 ? 16.375 -16.125 7.098 1 97.38 76 ARG A CA 1
ATOM 640 C C . ARG A 1 76 ? 15.5 -15.109 6.363 1 97.38 76 ARG A C 1
ATOM 642 O O . ARG A 1 76 ? 15.961 -14.016 6.027 1 97.38 76 ARG A O 1
ATOM 649 N N . SER A 1 77 ? 14.211 -15.484 6.102 1 97.5 77 SER A N 1
ATOM 650 C CA . SER A 1 77 ? 13.289 -14.562 5.445 1 97.5 77 SER A CA 1
ATOM 651 C C . SER A 1 77 ? 13.023 -13.336 6.309 1 97.5 77 SER A C 1
ATOM 653 O O . SER A 1 77 ? 12.812 -12.242 5.789 1 97.5 77 SER A O 1
ATOM 655 N N . VAL A 1 78 ? 13.094 -13.539 7.664 1 97.31 78 VAL A N 1
ATOM 656 C CA . VAL A 1 78 ? 12.961 -12.414 8.578 1 97.31 78 VAL A CA 1
ATOM 657 C C . VAL A 1 78 ? 14.141 -11.461 8.406 1 97.31 78 VAL A C 1
ATOM 659 O O . VAL A 1 78 ? 13.953 -10.242 8.305 1 97.31 78 VAL A O 1
ATOM 662 N N . LEU A 1 79 ? 15.297 -12.008 8.305 1 97.69 79 LEU A N 1
ATOM 663 C CA . LEU A 1 79 ? 16.5 -11.195 8.125 1 97.69 79 LEU A CA 1
ATOM 664 C C . LEU A 1 79 ? 16.469 -10.484 6.777 1 97.69 79 LEU A C 1
ATOM 666 O O . LEU A 1 79 ? 16.859 -9.312 6.684 1 97.69 79 LEU A O 1
ATOM 670 N N . HIS A 1 80 ? 16.031 -11.219 5.75 1 98 80 HIS A N 1
ATOM 671 C CA . HIS A 1 80 ? 15.914 -10.609 4.43 1 98 80 HIS A CA 1
ATOM 672 C C . HIS A 1 80 ? 14.883 -9.477 4.434 1 98 80 HIS A C 1
ATOM 674 O O . HIS A 1 80 ? 15.047 -8.484 3.723 1 98 80 HIS A O 1
ATOM 680 N N . THR A 1 81 ? 13.844 -9.648 5.246 1 97.56 81 THR A N 1
ATOM 681 C CA . THR A 1 81 ? 12.836 -8.609 5.379 1 97.56 81 THR A CA 1
ATOM 682 C C . THR A 1 81 ? 13.438 -7.34 5.98 1 97.56 81 THR A C 1
ATOM 684 O O . THR A 1 81 ? 13.18 -6.234 5.496 1 97.56 81 THR A O 1
ATOM 687 N N . PHE A 1 82 ? 14.289 -7.527 6.961 1 97.62 82 PHE A N 1
ATOM 688 C CA . PHE A 1 82 ? 14.938 -6.383 7.59 1 97.62 82 PHE A CA 1
ATOM 689 C C . PHE A 1 82 ? 15.922 -5.723 6.633 1 97.62 82 PHE A C 1
ATOM 691 O O . PHE A 1 82 ? 15.992 -4.496 6.559 1 97.62 82 PHE A O 1
ATOM 698 N N . GLU A 1 83 ? 16.656 -6.527 5.961 1 97.75 83 GLU A N 1
ATOM 699 C CA . GLU A 1 83 ? 17.578 -5.996 4.969 1 97.75 83 GLU A CA 1
ATOM 700 C C . GLU A 1 83 ? 16.844 -5.172 3.914 1 97.75 83 GLU A C 1
ATOM 702 O O . GLU A 1 83 ? 17.25 -4.047 3.609 1 97.75 83 GLU A O 1
ATOM 707 N N . TYR A 1 84 ? 15.797 -5.703 3.428 1 97.81 84 TYR A N 1
ATOM 708 C CA . TYR A 1 84 ? 14.969 -5.039 2.43 1 97.81 84 TYR A CA 1
ATOM 709 C C . TYR A 1 84 ? 14.406 -3.73 2.973 1 97.81 84 TYR A C 1
ATOM 711 O O . TYR A 1 84 ? 14.516 -2.686 2.328 1 97.81 84 TYR A O 1
ATOM 719 N N . ALA A 1 85 ? 13.812 -3.854 4.141 1 97.81 85 ALA A N 1
ATOM 720 C CA . ALA A 1 85 ? 13.133 -2.703 4.727 1 97.81 85 ALA A CA 1
ATOM 721 C C . ALA A 1 85 ? 14.109 -1.572 5.02 1 97.81 85 ALA A C 1
ATOM 723 O O . ALA A 1 85 ? 13.867 -0.419 4.656 1 97.81 85 ALA A O 1
ATOM 724 N N . VAL A 1 86 ? 15.227 -1.876 5.609 1 97.56 86 VAL A N 1
ATOM 725 C CA . VAL A 1 86 ? 16.203 -0.864 5.996 1 97.56 86 VAL A CA 1
ATOM 726 C C . VAL A 1 86 ? 16.781 -0.204 4.75 1 97.56 86 VAL A C 1
ATOM 728 O O . VAL A 1 86 ? 16.859 1.024 4.668 1 97.56 86 VAL A O 1
ATOM 731 N N . MET A 1 87 ? 17.141 -0.991 3.822 1 97.31 87 MET A N 1
ATOM 732 C CA . MET A 1 87 ? 17.734 -0.444 2.605 1 97.31 87 MET A CA 1
ATOM 733 C C . MET A 1 87 ? 16.719 0.389 1.83 1 97.31 87 MET A C 1
ATOM 735 O O . MET A 1 87 ? 17.062 1.449 1.299 1 97.31 87 MET A O 1
ATOM 739 N N . LYS A 1 88 ? 15.516 -0.077 1.719 1 97.19 88 LYS A N 1
ATOM 740 C CA . LYS A 1 88 ? 14.461 0.691 1.056 1 97.19 88 LYS A CA 1
ATOM 741 C C . LYS A 1 88 ? 14.25 2.039 1.74 1 97.19 88 LYS A C 1
ATOM 743 O O . LYS A 1 88 ? 14.188 3.074 1.075 1 97.19 88 LYS A O 1
ATOM 748 N N . LEU A 1 89 ? 14.227 2.018 3.098 1 97.44 89 LEU A N 1
ATOM 749 C CA . LEU A 1 89 ? 13.93 3.227 3.861 1 97.44 89 LEU A CA 1
ATOM 750 C C . LEU A 1 89 ? 15.07 4.234 3.742 1 97.44 89 LEU A C 1
ATOM 752 O O . LEU A 1 89 ? 14.828 5.438 3.641 1 97.44 89 LEU A O 1
ATOM 756 N N . VAL A 1 90 ? 16.266 3.75 3.746 1 97.06 90 VAL A N 1
ATOM 757 C CA . VAL A 1 90 ? 17.438 4.613 3.693 1 97.06 90 VAL A CA 1
ATOM 758 C C . VAL A 1 90 ? 17.484 5.34 2.35 1 97.06 90 VAL A C 1
ATOM 760 O O . VAL A 1 90 ? 18 6.461 2.26 1 97.06 90 VAL A O 1
ATOM 763 N N . ILE A 1 91 ? 16.906 4.77 1.351 1 96.19 91 ILE A N 1
ATOM 764 C CA . ILE A 1 91 ? 16.984 5.355 0.017 1 96.19 91 ILE A CA 1
ATOM 765 C C . ILE A 1 91 ? 15.711 6.164 -0.259 1 96.19 91 ILE A C 1
ATOM 767 O O . ILE A 1 91 ? 15.789 7.324 -0.666 1 96.19 91 ILE A O 1
ATOM 771 N N . ILE A 1 92 ? 14.547 5.613 0.041 1 96.19 92 ILE A N 1
ATOM 772 C CA . ILE A 1 92 ? 13.273 6.168 -0.424 1 96.19 92 ILE A CA 1
ATOM 773 C C . ILE A 1 92 ? 12.953 7.438 0.358 1 96.19 92 ILE A C 1
ATOM 775 O O . ILE A 1 92 ? 12.398 8.391 -0.197 1 96.19 92 ILE A O 1
ATOM 779 N N . ILE A 1 93 ? 13.305 7.477 1.666 1 96.25 93 ILE A N 1
ATOM 780 C CA . ILE A 1 93 ? 12.914 8.609 2.502 1 96.25 93 ILE A CA 1
ATOM 781 C C . ILE A 1 93 ? 13.742 9.836 2.123 1 96.25 93 ILE A C 1
ATOM 783 O O . ILE A 1 93 ? 13.18 10.891 1.799 1 96.25 93 ILE A O 1
ATOM 787 N N . PRO A 1 94 ? 15.094 9.719 2.113 1 94.5 94 PRO A N 1
ATOM 788 C CA . PRO A 1 94 ? 15.859 10.891 1.69 1 94.5 94 PRO A CA 1
ATOM 789 C C . PRO A 1 94 ? 15.547 11.32 0.258 1 94.5 94 PRO A C 1
ATOM 791 O O . PRO A 1 94 ? 15.5 12.516 -0.039 1 94.5 94 PRO A O 1
ATOM 794 N N . LEU A 1 95 ? 15.344 10.383 -0.598 1 92.81 95 LEU A N 1
ATOM 795 C CA . LEU A 1 95 ? 15.031 10.695 -1.99 1 92.81 95 LEU A CA 1
ATOM 796 C C . LEU A 1 95 ? 13.719 11.453 -2.1 1 92.81 95 LEU A C 1
ATOM 798 O O . LEU A 1 95 ? 13.641 12.477 -2.787 1 92.81 95 LEU A O 1
ATOM 802 N N . SER A 1 96 ? 12.688 10.93 -1.467 1 94 96 SER A N 1
ATOM 803 C CA . SER A 1 96 ? 11.375 11.57 -1.498 1 94 96 SER A CA 1
ATOM 804 C C . SER A 1 96 ? 11.43 12.961 -0.883 1 94 96 SER A C 1
ATOM 806 O O . SER A 1 96 ? 10.805 13.898 -1.39 1 94 96 SER A O 1
ATOM 808 N N . LEU A 1 97 ? 12.164 13.102 0.231 1 93 97 LEU A N 1
ATOM 809 C CA . LEU A 1 97 ? 12.297 14.383 0.904 1 93 97 LEU A CA 1
ATOM 810 C C . LEU A 1 97 ? 13.039 15.383 0.024 1 93 97 LEU A C 1
ATOM 812 O O . LEU A 1 97 ? 12.625 16.547 -0.1 1 93 97 LEU A O 1
ATOM 816 N N . LEU A 1 98 ? 14.086 14.898 -0.554 1 88.62 98 LEU A N 1
ATOM 817 C CA . LEU A 1 98 ? 14.867 15.758 -1.438 1 88.62 98 LEU A CA 1
ATOM 818 C C . LEU A 1 98 ? 14.016 16.266 -2.598 1 88.62 98 LEU A C 1
ATOM 820 O O . LEU A 1 98 ? 14.039 17.453 -2.918 1 88.62 98 LEU A O 1
ATOM 824 N N . LEU A 1 99 ? 13.305 15.422 -3.195 1 88.5 99 LEU A N 1
ATOM 825 C CA . LEU A 1 99 ? 12.461 15.812 -4.32 1 88.5 99 LEU A CA 1
ATOM 826 C C . LEU A 1 99 ? 11.359 16.766 -3.873 1 88.5 99 LEU A C 1
ATOM 828 O O . LEU A 1 99 ? 11.016 17.703 -4.59 1 88.5 99 LEU A O 1
ATOM 832 N N . ALA A 1 100 ? 10.805 16.469 -2.711 1 89.56 100 ALA A N 1
ATOM 833 C CA . ALA A 1 100 ? 9.766 17.344 -2.178 1 89.56 100 ALA A CA 1
ATOM 834 C C . ALA A 1 100 ? 10.289 18.75 -1.957 1 89.56 100 ALA A C 1
ATOM 836 O O . ALA A 1 100 ? 9.617 19.734 -2.295 1 89.56 100 ALA A O 1
ATOM 837 N N . VAL A 1 101 ? 11.445 18.891 -1.415 1 85.75 101 VAL A N 1
ATOM 838 C CA . VAL A 1 101 ? 12.039 20.188 -1.117 1 85.75 101 VAL A CA 1
ATOM 839 C C . VAL A 1 101 ? 12.367 20.906 -2.418 1 85.75 101 VAL A C 1
ATOM 841 O O . VAL A 1 101 ? 12.133 22.125 -2.537 1 85.75 101 VAL A O 1
ATOM 844 N N . LEU A 1 102 ? 12.836 20.188 -3.363 1 82 102 LEU A N 1
ATOM 845 C CA . LEU A 1 102 ? 13.219 20.781 -4.637 1 82 102 LEU A CA 1
ATOM 846 C C . LEU A 1 102 ? 11.992 21.281 -5.395 1 82 102 LEU A C 1
ATOM 848 O O . LEU A 1 102 ? 12.031 22.328 -6.031 1 82 102 LEU A O 1
ATOM 852 N N . LEU A 1 103 ? 10.992 20.547 -5.309 1 82.31 103 LEU A N 1
ATOM 853 C CA . LEU A 1 103 ? 9.805 20.875 -6.094 1 82.31 103 LEU A CA 1
ATOM 854 C C . LEU A 1 103 ? 8.906 21.844 -5.344 1 82.31 103 LEU A C 1
ATOM 856 O O . LEU A 1 103 ? 7.965 22.406 -5.918 1 82.31 103 LEU A O 1
ATOM 860 N N . ASN A 1 104 ? 9.164 21.891 -4.078 1 77.56 104 ASN A N 1
ATOM 861 C CA . ASN A 1 104 ? 8.422 22.875 -3.287 1 77.56 104 ASN A CA 1
ATOM 862 C C . ASN A 1 104 ? 8.867 24.297 -3.604 1 77.56 104 ASN A C 1
ATOM 864 O O . ASN A 1 104 ? 8.117 25.25 -3.373 1 77.56 104 ASN A O 1
ATOM 868 N N . GLN A 1 105 ? 9.984 24.297 -4.176 1 68.5 105 GLN A N 1
ATOM 869 C CA . GLN A 1 105 ? 10.484 25.625 -4.543 1 68.5 105 GLN A CA 1
ATOM 870 C C . GLN A 1 105 ? 9.766 26.156 -5.781 1 68.5 105 GLN A C 1
ATOM 872 O O . GLN A 1 105 ? 9.289 25.375 -6.609 1 68.5 105 GLN A O 1
ATOM 877 N N . LYS A 1 106 ? 8.953 27.188 -5.707 1 62.72 106 LYS A N 1
ATOM 878 C CA . LYS A 1 106 ? 8.188 27.828 -6.766 1 62.72 106 LYS A CA 1
ATOM 879 C C . LYS A 1 106 ? 8.938 27.781 -8.094 1 62.72 106 LYS A C 1
ATOM 881 O O . LYS A 1 106 ? 9.25 28.812 -8.688 1 62.72 106 LYS A O 1
ATOM 886 N N . ILE A 1 107 ? 9.43 26.562 -8.375 1 61 107 ILE A N 1
ATOM 887 C CA . ILE A 1 107 ? 10.07 26.391 -9.672 1 61 107 ILE A CA 1
ATOM 888 C C . ILE A 1 107 ? 9 26.312 -10.766 1 61 107 ILE A C 1
ATOM 890 O O . ILE A 1 107 ? 7.914 25.781 -10.547 1 61 107 ILE A O 1
ATOM 894 N N . LYS A 1 108 ? 9.305 27.031 -11.867 1 65 108 LYS A N 1
ATOM 895 C CA . LYS A 1 108 ? 8.422 26.953 -13.031 1 65 108 LYS A CA 1
ATOM 896 C C . LYS A 1 108 ? 8.328 25.531 -13.555 1 65 108 LYS A C 1
ATOM 898 O O . LYS A 1 108 ? 9.352 24.875 -13.781 1 65 108 LYS A O 1
ATOM 903 N N . GLY A 1 109 ? 7.227 24.906 -13.547 1 69.38 109 GLY A N 1
ATOM 904 C CA . GLY A 1 109 ? 7.004 23.562 -14.078 1 69.38 109 GLY A CA 1
ATOM 905 C C . GLY A 1 109 ? 6.918 22.5 -12.992 1 69.38 109 GLY A C 1
ATOM 906 O O . GLY A 1 109 ? 6.949 21.312 -13.289 1 69.38 109 GLY A O 1
ATOM 907 N N . SER A 1 110 ? 7.012 22.938 -11.805 1 76.19 110 SER A N 1
ATOM 908 C CA . SER A 1 110 ? 6.973 22 -10.688 1 76.19 110 SER A CA 1
ATOM 909 C C . SER A 1 110 ? 5.777 21.062 -10.789 1 76.19 110 SER A C 1
ATOM 911 O O . SER A 1 110 ? 5.859 19.891 -10.391 1 76.19 110 SER A O 1
ATOM 913 N N . GLY A 1 111 ? 4.801 21.531 -11.477 1 76 111 GLY A N 1
ATOM 914 C CA . GLY A 1 111 ? 3.621 20.703 -11.656 1 76 111 GLY A CA 1
ATOM 915 C C . GLY A 1 111 ? 3.871 19.5 -12.547 1 76 111 GLY A C 1
ATOM 916 O O . GLY A 1 111 ? 3.438 18.375 -12.227 1 76 111 GLY A O 1
ATOM 917 N N . ILE A 1 112 ? 4.625 19.688 -13.516 1 77.81 112 ILE A N 1
ATOM 918 C CA . ILE A 1 112 ? 4.922 18.625 -14.461 1 77.81 112 ILE A CA 1
ATOM 919 C C . ILE A 1 112 ? 5.824 17.578 -13.789 1 77.81 112 ILE A C 1
ATOM 921 O O . ILE A 1 112 ? 5.59 16.375 -13.906 1 77.81 112 ILE A O 1
ATOM 925 N N . PHE A 1 113 ? 6.801 18.062 -13.07 1 81.25 113 PHE A N 1
ATOM 926 C CA . PHE A 1 113 ? 7.723 17.156 -12.414 1 81.25 113 PHE A CA 1
ATOM 927 C C . PHE A 1 113 ? 7.012 16.359 -11.32 1 81.25 113 PHE A C 1
ATOM 929 O O . PHE A 1 113 ? 7.266 15.164 -11.156 1 81.25 113 PHE A O 1
ATOM 936 N N . ARG A 1 114 ? 6.109 16.984 -10.672 1 81.69 114 ARG A N 1
ATOM 937 C CA . ARG A 1 114 ? 5.324 16.297 -9.656 1 81.69 114 ARG A CA 1
ATOM 938 C C . ARG A 1 114 ? 4.512 15.164 -10.273 1 81.69 114 ARG A C 1
ATOM 940 O O . ARG A 1 114 ? 4.441 14.07 -9.711 1 81.69 114 ARG A O 1
ATOM 947 N N . GLY A 1 115 ? 4 15.469 -11.398 1 80.12 115 GLY A N 1
ATOM 948 C CA . GLY A 1 115 ? 3.238 14.453 -12.102 1 80.12 115 GLY A CA 1
ATOM 949 C C . GLY A 1 115 ? 4.09 13.281 -12.555 1 80.12 115 GLY A C 1
ATOM 950 O O . GLY A 1 115 ? 3.684 12.125 -12.414 1 80.12 115 GLY A O 1
ATOM 951 N N . ILE A 1 116 ? 5.219 13.586 -13.016 1 82.19 116 ILE A N 1
ATOM 952 C CA . ILE A 1 116 ? 6.121 12.562 -13.531 1 82.19 116 ILE A CA 1
ATOM 953 C C . ILE A 1 116 ? 6.566 11.648 -12.383 1 82.19 116 ILE A C 1
ATOM 955 O O . ILE A 1 116 ? 6.559 10.43 -12.523 1 82.19 116 ILE A O 1
ATOM 959 N N . TYR A 1 117 ? 6.906 12.281 -11.289 1 83.31 117 TYR A N 1
ATOM 960 C CA . TYR A 1 117 ? 7.438 11.508 -10.172 1 83.31 117 TYR A CA 1
ATOM 961 C C . TYR A 1 117 ? 6.328 10.719 -9.484 1 83.31 117 TYR A C 1
ATOM 963 O O . TYR A 1 117 ? 6.598 9.734 -8.797 1 83.31 117 TYR A O 1
ATOM 971 N N . PHE A 1 118 ? 5.152 11.172 -9.719 1 82 118 PHE A N 1
ATOM 972 C CA . PHE A 1 118 ? 4.02 10.484 -9.109 1 82 118 PHE A CA 1
ATOM 973 C C . PHE A 1 118 ? 3.523 9.352 -10 1 82 118 PHE A C 1
ATOM 975 O O . PHE A 1 118 ? 2.838 8.438 -9.539 1 82 118 PHE A O 1
ATOM 982 N N . MET A 1 119 ? 3.949 9.25 -11.172 1 80.69 119 MET A N 1
ATOM 983 C CA . MET A 1 119 ? 3.445 8.312 -12.172 1 80.69 119 MET A CA 1
ATOM 984 C C . MET A 1 119 ? 3.697 6.875 -11.742 1 80.69 119 MET A C 1
ATOM 986 O O . MET A 1 119 ? 2.809 6.027 -11.852 1 80.69 119 MET A O 1
ATOM 990 N N . PRO A 1 120 ? 4.875 6.57 -11.25 1 83.69 120 PRO A N 1
ATOM 991 C CA . PRO A 1 120 ? 5.121 5.18 -10.867 1 83.69 120 PRO A CA 1
ATOM 992 C C . PRO A 1 120 ? 4.145 4.684 -9.797 1 83.69 120 PRO A C 1
ATOM 994 O O . PRO A 1 120 ? 3.846 3.486 -9.742 1 83.69 120 PRO A O 1
ATOM 997 N N . THR A 1 121 ? 3.678 5.633 -9.062 1 82.38 121 THR A N 1
ATOM 998 C CA . THR A 1 121 ? 2.816 5.254 -7.953 1 82.38 121 THR A CA 1
ATOM 999 C C . THR A 1 121 ? 1.416 4.906 -8.445 1 82.38 121 THR A C 1
ATOM 1001 O O . THR A 1 121 ? 0.628 4.301 -7.715 1 82.38 121 THR A O 1
ATOM 1004 N N . VAL A 1 122 ? 1.139 5.23 -9.633 1 76.62 122 VAL A N 1
ATOM 1005 C CA . VAL A 1 122 ? -0.208 5.027 -10.156 1 76.62 122 VAL A CA 1
ATOM 1006 C C . VAL A 1 122 ? -0.298 3.664 -10.836 1 76.62 122 VAL A C 1
ATOM 1008 O O . VAL A 1 122 ? -1.392 3.197 -11.156 1 76.62 122 VAL A O 1
ATOM 1011 N N . ILE A 1 123 ? 0.795 3 -10.898 1 78.12 123 ILE A N 1
ATOM 1012 C CA . ILE A 1 123 ? 0.843 1.673 -11.5 1 78.12 123 ILE A CA 1
ATOM 1013 C C . ILE A 1 123 ? 0.923 0.611 -10.406 1 78.12 123 ILE A C 1
ATOM 1015 O O . ILE A 1 123 ? 1.571 0.819 -9.375 1 78.12 123 ILE A O 1
ATOM 1019 N N . SER A 1 124 ? 0.213 -0.483 -10.633 1 79.69 124 SER A N 1
ATOM 1020 C CA . SER A 1 124 ? 0.231 -1.541 -9.633 1 79.69 124 SER A CA 1
ATOM 1021 C C . SER A 1 124 ? 1.613 -2.174 -9.523 1 79.69 124 SER A C 1
ATOM 1023 O O . SER A 1 124 ? 2.412 -2.102 -10.453 1 79.69 124 SER A O 1
ATOM 1025 N N . SER A 1 125 ? 1.842 -2.723 -8.398 1 84.38 125 SER A N 1
ATOM 1026 C CA . SER A 1 125 ? 3.131 -3.359 -8.148 1 84.38 125 SER A CA 1
ATOM 1027 C C . SER A 1 125 ? 3.35 -4.547 -9.078 1 84.38 125 SER A C 1
ATOM 1029 O O . SER A 1 125 ? 4.477 -4.812 -9.5 1 84.38 125 SER A O 1
ATOM 1031 N N . ALA A 1 126 ? 2.311 -5.258 -9.414 1 78.94 126 ALA A N 1
ATOM 1032 C CA . ALA A 1 126 ? 2.436 -6.402 -10.312 1 78.94 126 ALA A CA 1
ATOM 1033 C C . ALA A 1 126 ? 2.922 -5.965 -11.695 1 78.94 126 ALA A C 1
ATOM 1035 O O . ALA A 1 126 ? 3.834 -6.57 -12.258 1 78.94 126 ALA A O 1
ATOM 1036 N N . VAL A 1 127 ? 2.363 -4.863 -12.156 1 76.5 127 VAL A N 1
ATOM 1037 C CA . VAL A 1 127 ? 2.645 -4.402 -13.508 1 76.5 127 VAL A CA 1
ATOM 1038 C C . VAL A 1 127 ? 4.066 -3.852 -13.586 1 76.5 127 VAL A C 1
ATOM 1040 O O . VAL A 1 127 ? 4.824 -4.191 -14.492 1 76.5 127 VAL A O 1
ATOM 1043 N N . TYR A 1 128 ? 4.406 -3.014 -12.617 1 86.5 128 TYR A N 1
ATOM 1044 C CA . TYR A 1 128 ? 5.734 -2.438 -12.781 1 86.5 128 TYR A CA 1
ATOM 1045 C C . TYR A 1 128 ? 6.816 -3.461 -12.461 1 86.5 128 TYR A C 1
ATOM 1047 O O . TYR A 1 128 ? 7.949 -3.35 -12.938 1 86.5 128 TYR A O 1
ATOM 1055 N N . SER A 1 129 ? 6.484 -4.441 -11.625 1 87.44 129 SER A N 1
ATOM 1056 C CA . SER A 1 129 ? 7.457 -5.504 -11.391 1 87.44 129 SER A CA 1
ATOM 1057 C C . SER A 1 129 ? 7.691 -6.324 -12.656 1 87.44 129 SER A C 1
ATOM 1059 O O . SER A 1 129 ? 8.812 -6.766 -12.922 1 87.44 129 SER A O 1
ATOM 1061 N N . LEU A 1 130 ? 6.707 -6.551 -13.406 1 79.94 130 LEU A N 1
ATOM 1062 C CA . LEU A 1 130 ? 6.852 -7.246 -14.688 1 79.94 130 LEU A CA 1
ATOM 1063 C C . LEU A 1 130 ? 7.723 -6.441 -15.641 1 79.94 130 LEU A C 1
ATOM 1065 O O . LEU A 1 130 ? 8.609 -7 -16.297 1 79.94 130 LEU A O 1
ATOM 1069 N N . ILE A 1 131 ? 7.449 -5.188 -15.68 1 80.88 131 ILE A N 1
ATOM 1070 C CA . ILE A 1 131 ? 8.227 -4.301 -16.531 1 80.88 131 ILE A CA 1
ATOM 1071 C C . ILE A 1 131 ? 9.703 -4.391 -16.172 1 80.88 131 ILE A C 1
ATOM 1073 O O . ILE A 1 131 ? 10.555 -4.57 -17.031 1 80.88 131 ILE A O 1
ATOM 1077 N N . PHE A 1 132 ? 9.945 -4.316 -14.922 1 89.69 132 PHE A N 1
ATOM 1078 C CA . PHE A 1 132 ? 11.328 -4.363 -14.469 1 89.69 132 PHE A CA 1
ATOM 1079 C C . PHE A 1 132 ? 11.906 -5.762 -14.648 1 89.69 132 PHE A C 1
ATOM 1081 O O . PHE A 1 132 ? 13.125 -5.926 -14.758 1 89.69 132 PHE A O 1
ATOM 1088 N N . GLY A 1 133 ? 11.062 -6.766 -14.625 1 87.56 133 GLY A N 1
ATOM 1089 C CA . GLY A 1 133 ? 11.516 -8.102 -14.992 1 87.56 133 GLY A CA 1
ATOM 1090 C C . GLY A 1 133 ? 12.148 -8.156 -16.359 1 87.56 133 GLY A C 1
ATOM 1091 O O . GLY A 1 133 ? 13.164 -8.828 -16.562 1 87.56 133 GLY A O 1
ATOM 1092 N N . PHE A 1 134 ? 11.617 -7.383 -17.219 1 81.62 134 PHE A N 1
ATOM 1093 C CA . PHE A 1 134 ? 12.133 -7.336 -18.578 1 81.62 134 PHE A CA 1
ATOM 1094 C C . PHE A 1 134 ? 13.367 -6.441 -18.672 1 81.62 134 PHE A C 1
ATOM 1096 O O . PHE A 1 134 ? 14.328 -6.762 -19.375 1 81.62 134 PHE A O 1
ATOM 1103 N N . ILE A 1 135 ? 13.297 -5.387 -17.984 1 85.81 135 ILE A N 1
ATOM 1104 C CA . ILE A 1 135 ? 14.422 -4.453 -17.984 1 85.81 135 ILE A CA 1
ATOM 1105 C C . ILE A 1 135 ? 15.664 -5.141 -17.422 1 85.81 135 ILE A C 1
ATOM 1107 O O . ILE A 1 135 ? 16.766 -4.941 -17.938 1 85.81 135 ILE A O 1
ATOM 1111 N N . PHE A 1 136 ? 15.438 -6.02 -16.453 1 91.44 136 PHE A N 1
ATOM 1112 C CA . PHE A 1 136 ? 16.531 -6.656 -15.734 1 91.44 136 PHE A CA 1
ATOM 1113 C C . PHE A 1 136 ? 16.922 -7.973 -16.391 1 91.44 136 PHE A C 1
ATOM 1115 O O . PHE A 1 136 ? 17.812 -8.672 -15.906 1 91.44 136 PHE A O 1
ATOM 1122 N N . ALA A 1 137 ? 16.281 -8.336 -17.469 1 88.12 137 ALA A N 1
ATOM 1123 C CA . ALA A 1 137 ? 16.594 -9.586 -18.156 1 88.12 137 ALA A CA 1
ATOM 1124 C C . ALA A 1 137 ? 18.062 -9.656 -18.547 1 88.12 137 ALA A C 1
ATOM 1126 O O . ALA A 1 137 ? 18.656 -8.656 -18.969 1 88.12 137 ALA A O 1
ATOM 1127 N N . VAL A 1 138 ? 18.562 -10.875 -18.391 1 89.62 138 VAL A N 1
ATOM 1128 C CA . VAL A 1 138 ? 19.984 -11.07 -18.656 1 89.62 138 VAL A CA 1
ATOM 1129 C C . VAL A 1 138 ? 20.25 -10.906 -20.156 1 89.62 138 VAL A C 1
ATOM 1131 O O . VAL A 1 138 ? 21.156 -10.18 -20.547 1 89.62 138 VAL A O 1
ATOM 1134 N N . TYR A 1 139 ? 19.359 -11.68 -20.828 1 83.62 139 TYR A N 1
ATOM 1135 C CA . TYR A 1 139 ? 19.516 -11.617 -22.281 1 83.62 139 TYR A CA 1
ATOM 1136 C C . TYR A 1 139 ? 18.469 -10.688 -22.891 1 83.62 139 TYR A C 1
ATOM 1138 O O . TYR A 1 139 ? 17.281 -10.766 -22.578 1 83.62 139 TYR A O 1
ATOM 1146 N N . ASN A 1 140 ? 18.891 -9.672 -23.578 1 75.69 140 ASN A N 1
ATOM 1147 C CA . ASN A 1 140 ? 18.031 -8.719 -24.281 1 75.69 140 ASN A CA 1
ATOM 1148 C C . ASN A 1 140 ? 17.422 -7.695 -23.344 1 75.69 140 ASN A C 1
ATOM 1150 O O . ASN A 1 140 ? 16.406 -7.066 -23.656 1 75.69 140 ASN A O 1
ATOM 1154 N N . GLY A 1 141 ? 17.969 -7.715 -22.109 1 82.81 141 GLY A N 1
ATOM 1155 C CA . GLY A 1 141 ? 17.516 -6.684 -21.203 1 82.81 141 GLY A CA 1
ATOM 1156 C C . GLY A 1 141 ? 18.047 -5.305 -21.531 1 82.81 141 GLY A C 1
ATOM 1157 O O . GLY A 1 141 ? 19.188 -5.16 -21.953 1 82.81 141 GLY A O 1
ATOM 1158 N N . VAL A 1 142 ? 17.312 -4.379 -21.328 1 81.31 142 VAL A N 1
ATOM 1159 C CA . VAL A 1 142 ? 17.641 -3.016 -21.734 1 81.31 142 VAL A CA 1
ATOM 1160 C C . VAL A 1 142 ? 18.75 -2.463 -20.828 1 81.31 142 VAL A C 1
ATOM 1162 O O . VAL A 1 142 ? 19.625 -1.725 -21.297 1 81.31 142 VAL A O 1
ATOM 1165 N N . LEU A 1 143 ? 18.656 -2.783 -19.578 1 86.5 143 LEU A N 1
ATOM 1166 C CA . LEU A 1 143 ? 19.656 -2.242 -18.656 1 86.5 143 LEU A CA 1
ATOM 1167 C C . LEU A 1 143 ? 21.047 -2.754 -19 1 86.5 143 LEU A C 1
ATOM 1169 O O . LEU A 1 143 ? 22 -1.976 -19.062 1 86.5 143 LEU A O 1
ATOM 1173 N N . ASN A 1 144 ? 21.109 -4.008 -19.203 1 90.38 144 ASN A N 1
ATOM 1174 C CA . ASN A 1 144 ? 22.391 -4.574 -19.609 1 90.38 144 ASN A CA 1
ATOM 1175 C C . ASN A 1 144 ? 22.859 -4.008 -20.938 1 90.38 144 ASN A C 1
ATOM 1177 O O . ASN A 1 144 ? 24.047 -3.719 -21.125 1 90.38 144 ASN A O 1
ATOM 1181 N N . ALA A 1 145 ? 21.984 -3.842 -21.891 1 86.06 145 ALA A N 1
ATOM 1182 C CA . ALA A 1 145 ? 22.328 -3.305 -23.203 1 86.06 145 ALA A CA 1
ATOM 1183 C C . ALA A 1 145 ? 22.906 -1.895 -23.078 1 86.06 145 ALA A C 1
ATOM 1185 O O . ALA A 1 145 ? 23.922 -1.579 -23.703 1 86.06 145 ALA A O 1
ATOM 1186 N N . TYR A 1 146 ? 22.266 -1.146 -22.312 1 85.38 146 TYR A N 1
ATOM 1187 C CA . TYR A 1 146 ? 22.703 0.229 -22.125 1 85.38 146 TYR A CA 1
ATOM 1188 C C . TYR A 1 146 ? 24.047 0.272 -21.406 1 85.38 146 TYR A C 1
ATOM 1190 O O . TYR A 1 146 ? 24.938 1.052 -21.781 1 85.38 146 TYR A O 1
ATOM 1198 N N . LEU A 1 147 ? 24.172 -0.486 -20.359 1 90 147 LEU A N 1
ATOM 1199 C CA . LEU A 1 147 ? 25.422 -0.511 -19.609 1 90 147 LEU A CA 1
ATOM 1200 C C . LEU A 1 147 ? 26.578 -1.004 -20.469 1 90 147 LEU A C 1
ATOM 1202 O O . LEU A 1 147 ? 27.703 -0.517 -20.359 1 90 147 LEU A O 1
ATOM 1206 N N . GLN A 1 148 ? 26.297 -1.925 -21.312 1 90.75 148 GLN A N 1
ATOM 1207 C CA . GLN A 1 148 ? 27.297 -2.426 -22.234 1 90.75 148 GLN A CA 1
ATOM 1208 C C . GLN A 1 148 ? 27.672 -1.372 -23.266 1 90.75 148 GLN A C 1
ATOM 1210 O O . GLN A 1 148 ? 28.844 -1.195 -23.594 1 90.75 148 GLN A O 1
ATOM 1215 N N . LYS A 1 149 ? 26.703 -0.685 -23.797 1 89.12 149 LYS A N 1
ATOM 1216 C CA . LYS A 1 149 ? 26.938 0.365 -24.797 1 89.12 149 LYS A CA 1
ATOM 1217 C C . LYS A 1 149 ? 27.797 1.486 -24.219 1 89.12 149 LYS A C 1
ATOM 1219 O O . LYS A 1 149 ? 28.609 2.08 -24.922 1 89.12 149 LYS A O 1
ATOM 1224 N N . LEU A 1 150 ? 27.609 1.711 -22.922 1 91.12 150 LEU A N 1
ATOM 1225 C CA . LEU A 1 150 ? 28.375 2.758 -22.25 1 91.12 150 LEU A CA 1
ATOM 1226 C C . LEU A 1 150 ? 29.75 2.238 -21.812 1 91.12 150 LEU A C 1
ATOM 1228 O O . LEU A 1 150 ? 30.578 3.004 -21.328 1 91.12 150 LEU A O 1
ATOM 1232 N N . GLY A 1 151 ? 29.922 0.989 -21.969 1 90.12 151 GLY A N 1
ATOM 1233 C CA . GLY A 1 151 ? 31.203 0.385 -21.609 1 90.12 151 GLY A CA 1
ATOM 1234 C C . GLY A 1 151 ? 31.375 0.155 -20.125 1 90.12 151 GLY A C 1
ATOM 1235 O O . GLY A 1 151 ? 32.5 -0.041 -19.641 1 90.12 151 GLY A O 1
ATOM 1236 N N . MET A 1 152 ? 30.297 0.167 -19.422 1 91.06 152 MET A N 1
ATOM 1237 C CA . MET A 1 152 ? 30.375 0.041 -17.969 1 91.06 152 MET A CA 1
ATOM 1238 C C . MET A 1 152 ? 30.469 -1.423 -17.547 1 91.06 152 MET A C 1
ATOM 1240 O O . MET A 1 152 ? 30.969 -1.733 -16.469 1 91.06 152 MET A O 1
ATOM 1244 N N . ILE A 1 153 ? 29.969 -2.27 -18.438 1 89.94 153 ILE A N 1
ATOM 1245 C CA . ILE A 1 153 ? 30.047 -3.699 -18.156 1 89.94 153 ILE A CA 1
ATOM 1246 C C . ILE A 1 153 ? 30.531 -4.441 -19.406 1 89.94 153 ILE A C 1
ATOM 1248 O O . ILE A 1 153 ? 30.297 -3.99 -20.531 1 89.94 153 ILE A O 1
ATOM 1252 N N . HIS A 1 154 ? 31.203 -5.531 -19.188 1 91.19 154 HIS A N 1
ATOM 1253 C CA . HIS A 1 154 ? 31.734 -6.336 -20.281 1 91.19 154 HIS A CA 1
ATOM 1254 C C . HIS A 1 154 ? 30.875 -7.574 -20.516 1 91.19 154 HIS A C 1
ATOM 1256 O O . HIS A 1 154 ? 30.922 -8.164 -21.594 1 91.19 154 HIS A O 1
ATOM 1262 N N . SER A 1 155 ? 30.188 -7.957 -19.484 1 92.19 155 SER A N 1
ATOM 1263 C CA . SER A 1 155 ? 29.266 -9.078 -19.578 1 92.19 155 SER A CA 1
ATOM 1264 C C . SER A 1 155 ? 27.938 -8.75 -18.906 1 92.19 155 SER A C 1
ATOM 1266 O O . SER A 1 155 ? 27.891 -7.938 -17.969 1 92.19 155 SER A O 1
ATOM 1268 N N . PRO A 1 156 ? 26.906 -9.336 -19.453 1 93 156 PRO A N 1
ATOM 1269 C CA . PRO A 1 156 ? 25.594 -9.047 -18.875 1 93 156 PRO A CA 1
ATOM 1270 C C . PRO A 1 156 ? 25.5 -9.422 -17.391 1 93 156 PRO A C 1
ATOM 1272 O O . PRO A 1 156 ? 26.078 -10.438 -16.984 1 93 156 PRO A O 1
ATOM 1275 N N . ILE A 1 157 ? 24.953 -8.547 -16.703 1 93.69 157 ILE A N 1
ATOM 1276 C CA . ILE A 1 157 ? 24.734 -8.773 -15.273 1 93.69 157 ILE A CA 1
ATOM 1277 C C . ILE A 1 157 ? 23.406 -9.5 -15.062 1 93.69 157 ILE A C 1
ATOM 1279 O O . ILE A 1 157 ? 22.406 -9.172 -15.703 1 93.69 157 ILE A O 1
ATOM 1283 N N . ASP A 1 158 ? 23.375 -10.547 -14.203 1 95.12 158 ASP A N 1
ATOM 1284 C CA . ASP A 1 158 ? 22.156 -11.234 -13.805 1 95.12 158 ASP A CA 1
ATOM 1285 C C . ASP A 1 158 ? 21.5 -10.555 -12.609 1 95.12 158 ASP A C 1
ATOM 1287 O O . ASP A 1 158 ? 21.578 -11.047 -11.484 1 95.12 158 ASP A O 1
ATOM 1291 N N . TRP A 1 159 ? 20.766 -9.531 -12.852 1 95.06 159 TRP A N 1
ATOM 1292 C CA . TRP A 1 159 ? 20.203 -8.633 -11.844 1 95.06 159 TRP A CA 1
ATOM 1293 C C . TRP A 1 159 ? 19.281 -9.391 -10.898 1 95.06 159 TRP A C 1
ATOM 1295 O O . TRP A 1 159 ? 19.156 -9.031 -9.727 1 95.06 159 TRP A O 1
ATOM 1305 N N . LEU A 1 160 ? 18.609 -10.375 -11.406 1 95.19 160 LEU A N 1
ATOM 1306 C CA . LEU A 1 160 ? 17.578 -11.031 -10.609 1 95.19 160 LEU A CA 1
ATOM 1307 C C . LEU A 1 160 ? 18.016 -12.445 -10.219 1 95.19 160 LEU A C 1
ATOM 1309 O O . LEU A 1 160 ? 17.422 -13.055 -9.336 1 95.19 160 LEU A O 1
ATOM 1313 N N . GLY A 1 161 ? 19.078 -12.945 -10.852 1 94.75 161 GLY A N 1
ATOM 1314 C CA . GLY A 1 161 ? 19.516 -14.305 -10.609 1 94.75 161 GLY A CA 1
ATOM 1315 C C . GLY A 1 161 ? 20.75 -14.391 -9.75 1 94.75 161 GLY A C 1
ATOM 1316 O O . GLY A 1 161 ? 21.094 -15.461 -9.242 1 94.75 161 GLY A O 1
ATOM 1317 N N . SER A 1 162 ? 21.344 -13.258 -9.555 1 95.25 162 SER A N 1
ATOM 1318 C CA . SER A 1 162 ? 22.562 -13.227 -8.742 1 95.25 162 SER A CA 1
ATOM 1319 C C . SER A 1 162 ? 22.234 -12.906 -7.285 1 95.25 162 SER A C 1
ATOM 1321 O O . SER A 1 162 ? 21.594 -11.891 -7 1 95.25 162 SER A O 1
ATOM 1323 N N . ALA A 1 163 ? 22.766 -13.695 -6.371 1 94.88 163 ALA A N 1
ATOM 1324 C CA . ALA A 1 163 ? 22.469 -13.555 -4.945 1 94.88 163 ALA A CA 1
ATOM 1325 C C . ALA A 1 163 ? 23.031 -12.242 -4.402 1 94.88 163 ALA A C 1
ATOM 1327 O O . ALA A 1 163 ? 22.469 -11.656 -3.477 1 94.88 163 ALA A O 1
ATOM 1328 N N . SER A 1 164 ? 24.047 -11.75 -5.012 1 93.88 164 SER A N 1
ATOM 1329 C CA . SER A 1 164 ? 24.719 -10.57 -4.484 1 93.88 164 SER A CA 1
ATOM 1330 C C . SER A 1 164 ? 23.984 -9.289 -4.867 1 93.88 164 SER A C 1
ATOM 1332 O O . SER A 1 164 ? 24.062 -8.289 -4.152 1 93.88 164 SER A O 1
ATOM 1334 N N . ILE A 1 165 ? 23.203 -9.352 -5.984 1 95.75 165 ILE A N 1
ATOM 1335 C CA . ILE A 1 165 ? 22.672 -8.078 -6.473 1 95.75 165 ILE A CA 1
ATOM 1336 C C . ILE A 1 165 ? 21.156 -8.117 -6.48 1 95.75 165 ILE A C 1
ATOM 1338 O O . ILE A 1 165 ? 20.5 -7.074 -6.617 1 95.75 165 ILE A O 1
ATOM 1342 N N . VAL A 1 166 ? 20.578 -9.281 -6.285 1 97 166 VAL A N 1
ATOM 1343 C CA . VAL A 1 166 ? 19.125 -9.461 -6.445 1 97 166 VAL A CA 1
ATOM 1344 C C . VAL A 1 166 ? 18.391 -8.531 -5.484 1 97 166 VAL A C 1
ATOM 1346 O O . VAL A 1 166 ? 17.422 -7.871 -5.875 1 97 166 VAL A O 1
ATOM 1349 N N . MET A 1 167 ? 18.875 -8.43 -4.254 1 97 167 MET A N 1
ATOM 1350 C CA . MET A 1 167 ? 18.172 -7.621 -3.258 1 97 167 MET A CA 1
ATOM 1351 C C . MET A 1 167 ? 18.219 -6.145 -3.637 1 97 167 MET A C 1
ATOM 1353 O O . MET A 1 167 ? 17.203 -5.453 -3.553 1 97 167 MET A O 1
ATOM 1357 N N . ILE A 1 168 ? 19.266 -5.711 -4.113 1 96.31 168 ILE A N 1
ATOM 1358 C CA . ILE A 1 168 ? 19.406 -4.312 -4.504 1 96.31 168 ILE A CA 1
ATOM 1359 C C . ILE A 1 168 ? 18.516 -4.02 -5.711 1 96.31 168 ILE A C 1
ATOM 1361 O O . ILE A 1 168 ? 17.938 -2.939 -5.816 1 96.31 168 ILE A O 1
ATOM 1365 N N . SER A 1 169 ? 18.453 -4.965 -6.629 1 96.5 169 SER A N 1
ATOM 1366 C CA . SER A 1 169 ? 17.609 -4.809 -7.801 1 96.5 169 SER A CA 1
ATOM 1367 C C . SER A 1 169 ? 16.141 -4.66 -7.406 1 96.5 169 SER A C 1
ATOM 1369 O O . SER A 1 169 ? 15.438 -3.791 -7.93 1 96.5 169 SER A O 1
ATOM 1371 N N . ILE A 1 170 ? 15.758 -5.488 -6.441 1 97 170 ILE A N 1
ATOM 1372 C CA . ILE A 1 170 ? 14.383 -5.453 -5.965 1 97 170 ILE A CA 1
ATOM 1373 C C . ILE A 1 170 ? 14.102 -4.121 -5.27 1 97 170 ILE A C 1
ATOM 1375 O O . ILE A 1 170 ? 13.039 -3.527 -5.453 1 97 170 ILE A O 1
ATOM 1379 N N . ILE A 1 171 ? 15.062 -3.646 -4.531 1 97 171 ILE A N 1
ATOM 1380 C CA . ILE A 1 171 ? 14.914 -2.408 -3.775 1 97 171 ILE A CA 1
ATOM 1381 C C . ILE A 1 171 ? 14.773 -1.229 -4.734 1 97 171 ILE A C 1
ATOM 1383 O O . ILE A 1 171 ? 13.977 -0.318 -4.496 1 97 171 ILE A O 1
ATOM 1387 N N . ILE A 1 172 ? 15.484 -1.257 -5.797 1 94 172 ILE A N 1
ATOM 1388 C CA . ILE A 1 172 ? 15.406 -0.202 -6.797 1 94 172 ILE A CA 1
ATOM 1389 C C . ILE A 1 172 ? 13.984 -0.12 -7.352 1 94 172 ILE A C 1
ATOM 1391 O O . ILE A 1 172 ? 13.422 0.971 -7.488 1 94 172 ILE A O 1
ATOM 1395 N N . VAL A 1 173 ? 13.422 -1.252 -7.625 1 93.31 173 VAL A N 1
ATOM 1396 C CA . VAL A 1 173 ? 12.062 -1.317 -8.156 1 93.31 173 VAL A CA 1
ATOM 1397 C C . VAL A 1 173 ? 11.07 -0.786 -7.125 1 93.31 173 VAL A C 1
ATOM 1399 O O . VAL A 1 173 ? 10.18 0 -7.457 1 93.31 173 VAL A O 1
ATOM 1402 N N . ALA A 1 174 ? 11.281 -1.188 -5.867 1 94.62 174 ALA A N 1
ATOM 1403 C CA . ALA A 1 174 ? 10.398 -0.77 -4.781 1 94.62 174 ALA A CA 1
ATOM 1404 C C . ALA A 1 174 ? 10.477 0.738 -4.562 1 94.62 174 ALA A C 1
ATOM 1406 O O . ALA A 1 174 ? 9.453 1.394 -4.34 1 94.62 174 ALA A O 1
ATOM 1407 N N . VAL A 1 175 ? 11.641 1.24 -4.609 1 94.25 175 VAL A N 1
ATOM 1408 C CA . VAL A 1 175 ? 11.844 2.674 -4.426 1 94.25 175 VAL A CA 1
ATOM 1409 C C . VAL A 1 175 ? 11.203 3.439 -5.578 1 94.25 175 VAL A C 1
ATOM 1411 O O . VAL A 1 175 ? 10.516 4.441 -5.363 1 94.25 175 VAL A O 1
ATOM 1414 N N . TRP A 1 176 ? 11.383 2.916 -6.742 1 91.5 176 TRP A N 1
ATOM 1415 C CA . TRP A 1 176 ? 10.812 3.539 -7.934 1 91.5 176 TRP A CA 1
ATOM 1416 C C . TRP A 1 176 ? 9.289 3.602 -7.836 1 91.5 176 TRP A C 1
ATOM 1418 O O . TRP A 1 176 ? 8.688 4.625 -8.156 1 91.5 176 TRP A O 1
ATOM 1428 N N . GLY A 1 177 ? 8.719 2.656 -7.352 1 90.06 177 GLY A N 1
ATOM 1429 C CA . GLY A 1 177 ? 7.27 2.561 -7.297 1 90.06 177 GLY A CA 1
ATOM 1430 C C . GLY A 1 177 ? 6.664 3.318 -6.133 1 90.06 177 GLY A C 1
ATOM 1431 O O . GLY A 1 177 ? 5.457 3.578 -6.109 1 90.06 177 GLY A O 1
ATOM 1432 N N . GLY A 1 178 ? 7.551 3.768 -5.188 1 90.88 178 GLY A N 1
ATOM 1433 C CA . GLY A 1 178 ? 6.953 4.246 -3.953 1 90.88 178 GLY A CA 1
ATOM 1434 C C . GLY A 1 178 ? 7.363 5.664 -3.602 1 90.88 178 GLY A C 1
ATOM 1435 O O . GLY A 1 178 ? 6.734 6.305 -2.756 1 90.88 178 GLY A O 1
ATOM 1436 N N . PHE A 1 179 ? 8.391 6.18 -4.148 1 91.88 179 PHE A N 1
ATOM 1437 C CA . PHE A 1 179 ? 8.938 7.438 -3.648 1 91.88 179 PHE A CA 1
ATOM 1438 C C . PHE A 1 179 ? 7.977 8.586 -3.912 1 91.88 179 PHE A C 1
ATOM 1440 O O . PHE A 1 179 ? 7.953 9.57 -3.166 1 91.88 179 PHE A O 1
ATOM 1447 N N . GLY A 1 180 ? 7.133 8.484 -4.945 1 90 180 GLY A N 1
ATOM 1448 C CA . GLY A 1 180 ? 6.18 9.539 -5.254 1 90 180 GLY A CA 1
ATOM 1449 C C . GLY A 1 180 ? 5.168 9.773 -4.148 1 90 180 GLY A C 1
ATOM 1450 O O . GLY A 1 180 ? 4.801 10.914 -3.871 1 90 180 GLY A O 1
ATOM 1451 N N . ASN A 1 181 ? 4.715 8.719 -3.52 1 89.5 181 ASN A N 1
ATOM 1452 C CA . ASN A 1 181 ? 3.756 8.828 -2.424 1 89.5 181 ASN A CA 1
ATOM 1453 C C . ASN A 1 181 ? 4.332 9.625 -1.255 1 89.5 181 ASN A C 1
ATOM 1455 O O . ASN A 1 181 ? 3.674 10.516 -0.721 1 89.5 181 ASN A O 1
ATOM 1459 N N . TYR A 1 182 ? 5.52 9.312 -0.921 1 93.75 182 TYR A N 1
ATOM 1460 C CA . TYR A 1 182 ? 6.137 10 0.207 1 93.75 182 TYR A CA 1
ATOM 1461 C C . TYR A 1 182 ? 6.52 11.43 -0.167 1 93.75 182 TYR A C 1
ATOM 1463 O O . TYR A 1 182 ? 6.48 12.328 0.673 1 93.75 182 TYR A O 1
ATOM 1471 N N . MET A 1 183 ? 6.852 11.602 -1.433 1 91.88 183 MET A N 1
ATOM 1472 C CA . MET A 1 183 ? 7.137 12.953 -1.902 1 91.88 183 MET A CA 1
ATOM 1473 C C . MET A 1 183 ? 5.934 13.867 -1.695 1 91.88 183 MET A C 1
ATOM 1475 O O . MET A 1 183 ? 6.07 14.969 -1.171 1 91.88 183 MET A O 1
ATOM 1479 N N . ILE A 1 184 ? 4.812 13.344 -2.02 1 88.06 184 ILE A N 1
ATOM 1480 C CA . ILE A 1 184 ? 3.598 14.141 -1.913 1 88.06 184 ILE A CA 1
ATOM 1481 C C . ILE A 1 184 ? 3.283 14.406 -0.443 1 88.06 184 ILE A C 1
ATOM 1483 O O . ILE A 1 184 ? 2.844 15.508 -0.086 1 88.06 184 ILE A O 1
ATOM 1487 N N . LEU A 1 185 ? 3.516 13.492 0.363 1 90.38 185 LEU A N 1
ATOM 1488 C CA . LEU A 1 185 ? 3.289 13.688 1.791 1 90.38 185 LEU A CA 1
ATOM 1489 C C . LEU A 1 185 ? 4.234 14.734 2.357 1 90.38 185 LEU A C 1
ATOM 1491 O O . LEU A 1 185 ? 3.812 15.609 3.117 1 90.38 185 LEU A O 1
ATOM 1495 N N . PHE A 1 186 ? 5.43 14.672 1.937 1 91.62 186 PHE A N 1
ATOM 1496 C CA . PHE A 1 186 ? 6.398 15.672 2.377 1 91.62 186 PHE A CA 1
ATOM 1497 C C . PHE A 1 186 ? 6.02 17.047 1.864 1 91.62 186 PHE A C 1
ATOM 1499 O O . PHE A 1 186 ? 6.168 18.047 2.578 1 91.62 186 PHE A O 1
ATOM 1506 N N . MET A 1 187 ? 5.582 17.078 0.692 1 87.94 187 MET A N 1
ATOM 1507 C CA . MET A 1 187 ? 5.176 18.359 0.113 1 87.94 187 MET A CA 1
ATOM 1508 C C . MET A 1 187 ? 4.023 18.969 0.899 1 87.94 187 MET A C 1
ATOM 1510 O O . MET A 1 187 ? 3.982 20.188 1.102 1 87.94 187 MET A O 1
ATOM 1514 N N . SER A 1 188 ? 3.145 18.125 1.277 1 83.56 188 SER A N 1
ATOM 1515 C CA . SER A 1 188 ? 2.031 18.609 2.092 1 83.56 188 SER A CA 1
ATOM 1516 C C . SER A 1 188 ? 2.521 19.172 3.42 1 83.56 188 SER A C 1
ATOM 1518 O O . SER A 1 188 ? 1.999 20.188 3.898 1 83.56 188 SER A O 1
ATOM 1520 N N . GLY A 1 189 ? 3.457 18.531 4.004 1 85.94 189 GLY A N 1
ATOM 1521 C CA . GLY A 1 189 ? 4.051 19.031 5.23 1 85.94 189 GLY A CA 1
ATOM 1522 C C . GLY A 1 189 ? 4.809 20.344 5.031 1 85.94 189 GLY A C 1
ATOM 1523 O O . GLY A 1 189 ? 4.738 21.234 5.871 1 85.94 189 GLY A O 1
ATOM 1524 N N . LEU A 1 190 ? 5.453 20.469 3.949 1 86.38 190 LEU A N 1
ATOM 1525 C CA . LEU A 1 190 ? 6.234 21.672 3.643 1 86.38 190 LEU A CA 1
ATOM 1526 C C . LEU A 1 190 ? 5.32 22.859 3.385 1 86.38 190 LEU A C 1
ATOM 1528 O O . LEU A 1 190 ? 5.676 24 3.697 1 86.38 190 LEU A O 1
ATOM 1532 N N . SER A 1 191 ? 4.238 22.5 2.799 1 80.12 191 SER A N 1
ATOM 1533 C CA . SER A 1 191 ? 3.299 23.562 2.457 1 80.12 191 SER A CA 1
ATOM 1534 C C . SER A 1 191 ? 2.723 24.219 3.709 1 80.12 191 SER A C 1
ATOM 1536 O O . SER A 1 191 ? 2.193 25.328 3.65 1 80.12 191 SER A O 1
ATOM 1538 N N . SER A 1 192 ? 2.871 23.547 4.785 1 77.75 192 SER A N 1
ATOM 1539 C CA . SER A 1 192 ? 2.35 24.078 6.039 1 77.75 192 SER A CA 1
ATOM 1540 C C . SER A 1 192 ? 3.33 25.062 6.668 1 77.75 192 SER A C 1
ATOM 1542 O O . SER A 1 192 ? 2.975 25.797 7.594 1 77.75 192 SER A O 1
ATOM 1544 N N . ILE A 1 193 ? 4.512 25.156 6.133 1 81.56 193 ILE A N 1
ATOM 1545 C CA . ILE A 1 193 ? 5.523 26.062 6.652 1 81.56 193 ILE A CA 1
ATOM 1546 C C . ILE A 1 193 ? 5.426 27.422 5.941 1 81.56 193 ILE A C 1
ATOM 1548 O O . ILE A 1 193 ? 5.52 27.484 4.715 1 81.56 193 ILE A O 1
ATOM 1552 N N . SER A 1 194 ? 5.285 28.438 6.707 1 83.94 194 SER A N 1
ATOM 1553 C CA . SER A 1 194 ? 5.098 29.781 6.16 1 83.94 194 SER A CA 1
ATOM 1554 C C . SER A 1 194 ? 6.328 30.234 5.379 1 83.94 194 SER A C 1
ATOM 1556 O O . SER A 1 194 ? 7.461 29.984 5.789 1 83.94 194 SER A O 1
ATOM 1558 N N . GLU A 1 195 ? 6.031 30.844 4.324 1 82.06 195 GLU A N 1
ATOM 1559 C CA . GLU A 1 195 ? 7.102 31.406 3.5 1 82.06 195 GLU A CA 1
ATOM 1560 C C . GLU A 1 195 ? 7.867 32.5 4.246 1 82.06 195 GLU A C 1
ATOM 1562 O O . GLU A 1 195 ? 9.047 32.719 3.969 1 82.06 195 GLU A O 1
ATOM 1567 N N . GLU A 1 196 ? 7.18 33.094 5.137 1 85.38 196 GLU A N 1
ATOM 1568 C CA . GLU A 1 196 ? 7.773 34.188 5.918 1 85.38 196 GLU A CA 1
ATOM 1569 C C . GLU A 1 196 ? 8.969 33.688 6.727 1 85.38 196 GLU A C 1
ATOM 1571 O O . GLU A 1 196 ? 9.938 34.438 6.918 1 85.38 196 GLU A O 1
ATOM 1576 N N . ILE A 1 197 ? 8.844 32.531 7.07 1 85.38 197 ILE A N 1
ATOM 1577 C CA . ILE A 1 197 ? 9.922 31.938 7.859 1 85.38 197 ILE A CA 1
ATOM 1578 C C . ILE A 1 197 ? 11.172 31.797 7 1 85.38 197 ILE A C 1
ATOM 1580 O O . ILE A 1 197 ? 12.281 32.094 7.453 1 85.38 197 ILE A O 1
ATOM 1584 N N . TYR A 1 198 ? 10.945 31.531 5.836 1 81.56 198 TYR A N 1
ATOM 1585 C CA . TYR A 1 198 ? 12.078 31.359 4.934 1 81.56 198 TYR A CA 1
ATOM 1586 C C . TYR A 1 198 ? 12.664 32.719 4.531 1 81.56 198 TYR A C 1
ATOM 1588 O O . TYR A 1 198 ? 13.883 32.844 4.359 1 81.56 198 TYR A O 1
ATOM 1596 N N . GLU A 1 199 ? 11.805 33.625 4.402 1 84.31 199 GLU A N 1
ATOM 1597 C CA . GLU A 1 199 ? 12.258 34.969 4.098 1 84.31 199 GLU A CA 1
ATOM 1598 C C . GLU A 1 199 ? 13.102 35.531 5.234 1 84.31 199 GLU A C 1
ATOM 1600 O O . GLU A 1 199 ? 14.125 36.188 4.992 1 84.31 199 GLU A O 1
ATOM 1605 N N . SER A 1 200 ? 12.641 35.25 6.383 1 88.06 200 SER A N 1
ATOM 1606 C CA . SER A 1 200 ? 13.375 35.719 7.555 1 88.06 200 SER A CA 1
ATOM 1607 C C . SER A 1 200 ? 14.75 35.062 7.637 1 88.06 200 SER A C 1
ATOM 1609 O O . SER A 1 200 ? 15.734 35.688 7.984 1 88.06 200 SER A O 1
ATOM 1611 N N . CYS A 1 201 ? 14.758 33.875 7.277 1 85.62 201 CYS A N 1
ATOM 1612 C CA . CYS A 1 201 ? 16.016 33.125 7.301 1 85.62 201 CYS A CA 1
ATOM 1613 C C . CYS A 1 201 ? 16.984 33.688 6.262 1 85.62 201 CYS A C 1
ATOM 1615 O O . CYS A 1 201 ? 18.188 33.781 6.523 1 85.62 201 CYS A O 1
ATOM 1617 N N . LYS A 1 202 ? 16.438 34 5.207 1 83.56 202 LYS A N 1
ATOM 1618 C CA . LYS A 1 202 ? 17.25 34.562 4.141 1 83.56 202 LYS A CA 1
ATOM 1619 C C . LYS A 1 202 ? 17.812 35.938 4.551 1 83.56 202 LYS A C 1
ATOM 1621 O O . LYS A 1 202 ? 18.953 36.25 4.234 1 83.56 202 LYS A O 1
ATOM 1626 N N . MET A 1 203 ? 17.031 36.594 5.203 1 88.94 203 MET A N 1
ATOM 1627 C CA . MET A 1 203 ? 17.469 37.906 5.688 1 88.94 203 MET A CA 1
ATOM 1628 C C . MET A 1 203 ? 18.578 37.75 6.715 1 88.94 203 MET A C 1
ATOM 1630 O O . MET A 1 203 ? 19.453 38.625 6.797 1 88.94 203 MET A O 1
ATOM 1634 N N . ASP A 1 204 ? 18.625 36.688 7.402 1 89.5 204 ASP A N 1
ATOM 1635 C CA . ASP A 1 204 ? 19.656 36.406 8.406 1 89.5 204 ASP A CA 1
ATOM 1636 C C . ASP A 1 204 ? 20.906 35.812 7.758 1 89.5 204 ASP A C 1
ATOM 1638 O O . ASP A 1 204 ? 21.891 35.562 8.445 1 89.5 204 ASP A O 1
ATOM 1642 N N . GLY A 1 205 ? 20.859 35.656 6.539 1 85.19 205 GLY A N 1
ATOM 1643 C CA . GLY A 1 205 ? 22.031 35.219 5.801 1 85.19 205 GLY A CA 1
ATOM 1644 C C . GLY A 1 205 ? 22.141 33.719 5.703 1 85.19 205 GLY A C 1
ATOM 1645 O O . GLY A 1 205 ? 23.188 33.188 5.328 1 85.19 205 GLY A O 1
ATOM 1646 N N . ALA A 1 206 ? 21.125 33.031 6.086 1 85.88 206 ALA A N 1
ATOM 1647 C CA . ALA A 1 206 ? 21.156 31.578 6.027 1 85.88 206 ALA A CA 1
ATOM 1648 C C . ALA A 1 206 ? 21.078 31.094 4.582 1 85.88 206 ALA A C 1
ATOM 1650 O O . ALA A 1 206 ? 20.344 31.656 3.77 1 85.88 206 ALA A O 1
ATOM 1651 N N . ASN A 1 207 ? 21.984 30.016 4.328 1 85.56 207 ASN A N 1
ATOM 1652 C CA . ASN A 1 207 ? 21.906 29.422 2.996 1 85.56 207 ASN A CA 1
ATOM 1653 C C . ASN A 1 207 ? 20.875 28.297 2.938 1 85.56 207 ASN A C 1
ATOM 1655 O O . ASN A 1 207 ? 20.203 28.016 3.934 1 85.56 207 ASN A O 1
ATOM 1659 N N . GLY A 1 208 ? 20.688 27.703 1.755 1 81.25 208 GLY A N 1
ATOM 1660 C CA . GLY A 1 208 ? 19.672 26.672 1.535 1 81.25 208 GLY A CA 1
ATOM 1661 C C . GLY A 1 208 ? 19.891 25.438 2.387 1 81.25 208 GLY A C 1
ATOM 1662 O O . GLY A 1 208 ? 18.922 24.875 2.908 1 81.25 208 GLY A O 1
ATOM 1663 N N . VAL A 1 209 ? 21.109 25.094 2.521 1 84 209 VAL A N 1
ATOM 1664 C CA . VAL A 1 209 ? 21.438 23.906 3.289 1 84 209 VAL A CA 1
ATOM 1665 C C . VAL A 1 209 ? 21.203 24.172 4.777 1 84 209 VAL A C 1
ATOM 1667 O O . VAL A 1 209 ? 20.672 23.312 5.488 1 84 209 VAL A O 1
ATOM 1670 N N . GLN A 1 210 ? 21.578 25.406 5.195 1 86.88 210 GLN A N 1
ATOM 1671 C CA . GLN A 1 210 ? 21.359 25.781 6.582 1 86.88 210 GLN A CA 1
ATOM 1672 C C . GLN A 1 210 ? 19.859 25.875 6.895 1 86.88 210 GLN A C 1
ATOM 1674 O O . GLN A 1 210 ? 19.406 25.391 7.934 1 86.88 210 GLN A O 1
ATOM 1679 N N . SER A 1 211 ? 19.172 26.469 5.922 1 86.81 211 SER A N 1
ATOM 1680 C CA . SER A 1 211 ? 17.734 26.609 6.102 1 86.81 211 SER A CA 1
ATOM 1681 C C . SER A 1 211 ? 17.047 25.25 6.164 1 86.81 211 SER A C 1
ATOM 1683 O O . SER A 1 211 ? 16.078 25.062 6.906 1 86.81 211 SER A O 1
ATOM 1685 N N . PHE A 1 212 ? 17.625 24.312 5.375 1 86.69 212 PHE A N 1
ATOM 1686 C CA . PHE A 1 212 ? 17.062 22.969 5.352 1 86.69 212 PHE A CA 1
ATOM 1687 C C . PHE A 1 212 ? 17.25 22.281 6.695 1 86.69 212 PHE A C 1
ATOM 1689 O O . PHE A 1 212 ? 16.281 21.781 7.285 1 86.69 212 PHE A O 1
ATOM 1696 N N . PHE A 1 213 ? 18.391 22.25 7.23 1 88.06 213 PHE A N 1
ATOM 1697 C CA . PHE A 1 213 ? 18.719 21.453 8.414 1 88.06 213 PHE A CA 1
ATOM 1698 C C . PHE A 1 213 ? 18.25 22.156 9.68 1 88.06 213 PHE A C 1
ATOM 1700 O O . PHE A 1 213 ? 17.859 21.516 10.656 1 88.06 213 PHE A O 1
ATOM 1707 N N . TYR A 1 214 ? 18.141 23.516 9.68 1 88.94 214 TYR A N 1
ATOM 1708 C CA . TYR A 1 214 ? 17.859 24.219 10.914 1 88.94 214 TYR A CA 1
ATOM 1709 C C . TYR A 1 214 ? 16.406 24.672 10.969 1 88.94 214 TYR A C 1
ATOM 1711 O O . TYR A 1 214 ? 15.883 24.953 12.047 1 88.94 214 TYR A O 1
ATOM 1719 N N . ILE A 1 215 ? 15.766 24.703 9.836 1 87.12 215 ILE A N 1
ATOM 1720 C CA . ILE A 1 215 ? 14.398 25.219 9.844 1 87.12 215 ILE A CA 1
ATOM 1721 C C . ILE A 1 215 ? 13.453 24.188 9.242 1 87.12 215 ILE A C 1
ATOM 1723 O O . ILE A 1 215 ? 12.586 23.656 9.938 1 87.12 215 ILE A O 1
ATOM 1727 N N . THR A 1 216 ? 13.727 23.797 8.031 1 87 216 THR A N 1
ATOM 1728 C CA . THR A 1 216 ? 12.797 22.938 7.297 1 87 216 THR A CA 1
ATOM 1729 C C . THR A 1 216 ? 12.648 21.594 7.984 1 87 216 THR A C 1
ATOM 1731 O O . THR A 1 216 ? 11.531 21.172 8.305 1 87 216 THR A O 1
ATOM 1734 N N . LEU A 1 217 ? 13.734 20.953 8.25 1 88.44 217 LEU A N 1
ATOM 1735 C CA . LEU A 1 217 ? 13.711 19.594 8.789 1 88.44 217 LEU A CA 1
ATOM 1736 C C . LEU A 1 217 ? 13.102 19.578 10.188 1 88.44 217 LEU A C 1
ATOM 1738 O O . LEU A 1 217 ? 12.211 18.766 10.461 1 88.44 217 LEU A O 1
ATOM 1742 N N . PRO A 1 218 ? 13.469 20.516 11.008 1 87.81 218 PRO A N 1
ATOM 1743 C CA . PRO A 1 218 ? 12.852 20.547 12.336 1 87.81 218 PRO A CA 1
ATOM 1744 C C . PRO A 1 218 ? 11.359 20.875 12.289 1 87.81 218 PRO A C 1
ATOM 1746 O O . PRO A 1 218 ? 10.57 20.312 13.062 1 87.81 218 PRO A O 1
ATOM 1749 N N . MET A 1 219 ? 11 21.75 11.445 1 86.44 219 MET A N 1
ATOM 1750 C CA . MET A 1 219 ? 9.594 22.125 11.352 1 86.44 219 MET A CA 1
ATOM 1751 C C . MET A 1 219 ? 8.773 21 10.711 1 86.44 219 MET A C 1
ATOM 1753 O O . MET A 1 219 ? 7.562 20.922 10.93 1 86.44 219 MET A O 1
ATOM 1757 N N . LEU A 1 220 ? 9.469 20.125 9.984 1 88.62 220 LEU A N 1
ATOM 1758 C CA . LEU A 1 220 ? 8.82 19 9.312 1 88.62 220 LEU A CA 1
ATOM 1759 C C . LEU A 1 220 ? 8.781 17.781 10.219 1 88.62 220 LEU A C 1
ATOM 1761 O O . LEU A 1 220 ? 8.18 16.766 9.867 1 88.62 220 LEU A O 1
ATOM 1765 N N . SER A 1 221 ? 9.32 17.828 11.328 1 87.44 221 SER A N 1
ATOM 1766 C CA . SER A 1 221 ? 9.539 16.672 12.211 1 87.44 221 SER A CA 1
ATOM 1767 C C . SER A 1 221 ? 8.234 15.961 12.523 1 87.44 221 SER A C 1
ATOM 1769 O O . SER A 1 221 ? 8.164 14.727 12.477 1 87.44 221 SER A O 1
ATOM 1771 N N . PRO A 1 222 ? 7.148 16.656 12.797 1 82.62 222 PRO A N 1
ATOM 1772 C CA . PRO A 1 222 ? 5.902 15.938 13.078 1 82.62 222 PRO A CA 1
ATOM 1773 C C . PRO A 1 222 ? 5.406 15.125 11.883 1 82.62 222 PRO A C 1
ATOM 1775 O O . PRO A 1 222 ? 4.965 13.984 12.047 1 82.62 222 PRO A O 1
ATOM 1778 N N . VAL A 1 223 ? 5.523 15.703 10.766 1 84.69 223 VAL A N 1
ATOM 1779 C CA . VAL A 1 223 ? 5.102 15.031 9.547 1 84.69 223 VAL A CA 1
ATOM 1780 C C . VAL A 1 223 ? 6.07 13.891 9.219 1 84.69 223 VAL A C 1
ATOM 1782 O O . VAL A 1 223 ? 5.652 12.812 8.789 1 84.69 223 VAL A O 1
ATOM 1785 N N . LEU A 1 224 ? 7.332 14.164 9.406 1 90.19 224 LEU A N 1
ATOM 1786 C CA . LEU A 1 224 ? 8.359 13.164 9.148 1 90.19 224 LEU A CA 1
ATOM 1787 C C . LEU A 1 224 ? 8.141 11.922 10 1 90.19 224 LEU A C 1
ATOM 1789 O O . LEU A 1 224 ? 8.328 10.797 9.531 1 90.19 224 LEU A O 1
ATOM 1793 N N . LYS A 1 225 ? 7.75 12.109 11.211 1 89.81 225 LYS A N 1
ATOM 1794 C CA . LYS A 1 225 ? 7.508 10.984 12.117 1 89.81 225 LYS A CA 1
ATOM 1795 C C . LYS A 1 225 ? 6.383 10.094 11.594 1 89.81 225 LYS A C 1
ATOM 1797 O O . LYS A 1 225 ? 6.484 8.867 11.641 1 89.81 225 LYS A O 1
ATOM 1802 N N . VAL A 1 226 ? 5.367 10.688 11.117 1 87.62 226 VAL A N 1
ATOM 1803 C CA . VAL A 1 226 ? 4.227 9.945 10.594 1 87.62 226 VAL A CA 1
ATOM 1804 C C . VAL A 1 226 ? 4.625 9.234 9.305 1 87.62 226 VAL A C 1
ATOM 1806 O O . VAL A 1 226 ? 4.281 8.062 9.109 1 87.62 226 VAL A O 1
ATOM 1809 N N . ILE A 1 227 ? 5.348 9.914 8.445 1 92.38 227 ILE A N 1
ATOM 1810 C CA . ILE A 1 227 ? 5.793 9.336 7.184 1 92.38 227 ILE A CA 1
ATOM 1811 C C . ILE A 1 227 ? 6.695 8.141 7.453 1 92.38 227 ILE A C 1
ATOM 1813 O O . ILE A 1 227 ? 6.562 7.094 6.809 1 92.38 227 ILE A O 1
ATOM 1817 N N . LEU A 1 228 ? 7.559 8.289 8.438 1 93.56 228 LEU A N 1
ATOM 1818 C CA . LEU A 1 228 ? 8.477 7.207 8.773 1 93.56 228 LEU A CA 1
ATOM 1819 C C . LEU A 1 228 ? 7.711 6 9.312 1 93.56 228 LEU A C 1
ATOM 1821 O O . LEU A 1 228 ? 8.055 4.855 9.008 1 93.56 228 LEU A O 1
ATOM 1825 N N . MET A 1 229 ? 6.762 6.238 10.094 1 89.31 229 MET A N 1
ATOM 1826 C CA . MET A 1 229 ? 5.949 5.141 10.617 1 89.31 229 MET A CA 1
ATOM 1827 C C . MET A 1 229 ? 5.277 4.371 9.484 1 89.31 229 MET A C 1
ATOM 1829 O O . MET A 1 229 ? 5.324 3.141 9.453 1 89.31 229 MET A O 1
ATOM 1833 N N . LEU A 1 230 ? 4.656 5.117 8.625 1 89.56 230 LEU A N 1
ATOM 1834 C CA . LEU A 1 230 ? 3.979 4.5 7.488 1 89.56 230 LEU A CA 1
ATOM 1835 C C . LEU A 1 230 ? 4.973 3.76 6.602 1 89.56 230 LEU A C 1
ATOM 1837 O O . LEU A 1 230 ? 4.691 2.656 6.129 1 89.56 230 LEU A O 1
ATOM 1841 N N . ALA A 1 231 ? 6.09 4.387 6.395 1 94.44 231 ALA A N 1
ATOM 1842 C CA . ALA A 1 231 ? 7.113 3.799 5.535 1 94.44 231 ALA A CA 1
ATOM 1843 C C . ALA A 1 231 ? 7.672 2.518 6.148 1 94.44 231 ALA A C 1
ATOM 1845 O O . ALA A 1 231 ? 7.898 1.533 5.438 1 94.44 231 ALA A O 1
ATOM 1846 N N . ILE A 1 232 ? 7.906 2.562 7.426 1 94.25 232 ILE A N 1
ATOM 1847 C CA . ILE A 1 232 ? 8.445 1.4 8.125 1 94.25 232 ILE A CA 1
ATOM 1848 C C . ILE A 1 232 ? 7.465 0.236 8.031 1 94.25 232 ILE A C 1
ATOM 1850 O O . ILE A 1 232 ? 7.84 -0.871 7.637 1 94.25 232 ILE A O 1
ATOM 1854 N N . THR A 1 233 ? 6.27 0.439 8.328 1 90.94 233 THR A N 1
ATOM 1855 C CA . THR A 1 233 ? 5.266 -0.619 8.305 1 90.94 233 THR A CA 1
ATOM 1856 C C . THR A 1 233 ? 5.094 -1.169 6.891 1 90.94 233 THR A C 1
ATOM 1858 O O . THR A 1 233 ? 5.02 -2.385 6.699 1 90.94 233 THR A O 1
ATOM 1861 N N . THR A 1 234 ? 5.082 -0.303 5.945 1 91 234 THR A N 1
ATOM 1862 C CA . THR A 1 234 ? 4.902 -0.723 4.559 1 91 234 THR A CA 1
ATOM 1863 C C . THR A 1 234 ? 6.098 -1.542 4.082 1 91 234 THR A C 1
ATOM 1865 O O . THR A 1 234 ? 5.93 -2.562 3.41 1 91 234 THR A O 1
ATOM 1868 N N . ALA A 1 235 ? 7.227 -1.094 4.43 1 95.5 235 ALA A N 1
ATOM 1869 C CA . ALA A 1 235 ? 8.445 -1.78 3.996 1 95.5 235 ALA A CA 1
ATOM 1870 C C . ALA A 1 235 ? 8.523 -3.184 4.59 1 95.5 235 ALA A C 1
ATOM 1872 O O . ALA A 1 235 ? 8.938 -4.129 3.914 1 95.5 235 ALA A O 1
ATOM 1873 N N . LEU A 1 236 ? 8.102 -3.336 5.777 1 94.88 236 LEU A N 1
ATOM 1874 C CA . LEU A 1 236 ? 8.195 -4.617 6.469 1 94.88 236 LEU A CA 1
ATOM 1875 C C . LEU A 1 236 ? 7.152 -5.598 5.949 1 94.88 236 LEU A C 1
ATOM 1877 O O . LEU A 1 236 ? 7.309 -6.812 6.09 1 94.88 236 LEU A O 1
ATOM 1881 N N . LYS A 1 237 ? 6.137 -5.105 5.289 1 91.75 237 LYS A N 1
ATOM 1882 C CA . LYS A 1 237 ? 5.059 -5.977 4.82 1 91.75 237 LYS A CA 1
ATOM 1883 C C . LYS A 1 237 ? 5.164 -6.219 3.316 1 91.75 237 LYS A C 1
ATOM 1885 O O . LYS A 1 237 ? 4.434 -7.043 2.764 1 91.75 237 LYS A O 1
ATOM 1890 N N . ASP A 1 238 ? 6.023 -5.57 2.668 1 92.12 238 ASP A N 1
ATOM 1891 C CA . ASP A 1 238 ? 6.176 -5.66 1.219 1 92.12 238 ASP A CA 1
ATOM 1892 C C . ASP A 1 238 ? 6.559 -7.074 0.791 1 92.12 238 ASP A C 1
ATOM 1894 O O . ASP A 1 238 ? 7.395 -7.719 1.432 1 92.12 238 ASP A O 1
ATOM 1898 N N . TYR A 1 239 ? 5.895 -7.551 -0.279 1 91.56 239 TYR A N 1
ATOM 1899 C CA . TYR A 1 239 ? 6.266 -8.867 -0.774 1 91.56 239 TYR A CA 1
ATOM 1900 C C . TYR A 1 239 ? 5.898 -9.023 -2.244 1 91.56 239 TYR A C 1
ATOM 1902 O O . TYR A 1 239 ? 6.398 -9.922 -2.926 1 91.56 239 TYR A O 1
ATOM 1910 N N . GLU A 1 240 ? 5.02 -8.18 -2.781 1 87.19 240 GLU A N 1
ATOM 1911 C CA . GLU A 1 240 ? 4.414 -8.398 -4.094 1 87.19 240 GLU A CA 1
ATOM 1912 C C . GLU A 1 240 ? 5.457 -8.32 -5.203 1 87.19 240 GLU A C 1
ATOM 1914 O O . GLU A 1 240 ? 5.527 -9.203 -6.059 1 87.19 240 GLU A O 1
ATOM 1919 N N . SER A 1 241 ? 6.191 -7.25 -5.102 1 90.88 241 SER A N 1
ATOM 1920 C CA . SER A 1 241 ? 7.211 -7.082 -6.133 1 90.88 241 SER A CA 1
ATOM 1921 C C . SER A 1 241 ? 8.227 -8.219 -6.094 1 90.88 241 SER A C 1
ATOM 1923 O O . SER A 1 241 ? 8.711 -8.664 -7.141 1 90.88 241 SER A O 1
ATOM 1925 N N . ILE A 1 242 ? 8.531 -8.719 -4.898 1 94.38 242 ILE A N 1
ATOM 1926 C CA . ILE A 1 242 ? 9.492 -9.805 -4.734 1 94.38 242 ILE A CA 1
ATOM 1927 C C . ILE A 1 242 ? 8.914 -11.094 -5.328 1 94.38 242 ILE A C 1
ATOM 1929 O O . ILE A 1 242 ? 9.609 -11.828 -6.031 1 94.38 242 ILE A O 1
ATOM 1933 N N . LEU A 1 243 ? 7.695 -11.266 -5.133 1 89 243 LEU A N 1
ATOM 1934 C CA . LEU A 1 243 ? 7.016 -12.445 -5.66 1 89 243 LEU A CA 1
ATOM 1935 C C . LEU A 1 243 ? 7.035 -12.445 -7.188 1 89 243 LEU A C 1
ATOM 1937 O O . LEU A 1 243 ? 7.367 -13.453 -7.809 1 89 243 LEU A O 1
ATOM 1941 N N . VAL A 1 244 ? 6.781 -11.328 -7.773 1 86.38 244 VAL A N 1
ATOM 1942 C CA . VAL A 1 244 ? 6.656 -11.219 -9.227 1 86.38 244 VAL A CA 1
ATOM 1943 C C . VAL A 1 244 ? 8.039 -11.266 -9.867 1 86.38 244 VAL A C 1
ATOM 1945 O O . VAL A 1 244 ? 8.242 -11.938 -10.875 1 86.38 244 VAL A O 1
ATOM 1948 N N . LEU A 1 245 ? 9.031 -10.68 -9.25 1 92.31 245 LEU A N 1
ATOM 1949 C CA . LEU A 1 245 ? 10.352 -10.523 -9.859 1 92.31 245 LEU A CA 1
ATOM 1950 C C . LEU A 1 245 ? 11.172 -11.797 -9.703 1 92.31 245 LEU A C 1
ATOM 1952 O O . LEU A 1 245 ? 11.844 -12.227 -10.641 1 92.31 245 LEU A O 1
ATOM 1956 N N . THR A 1 246 ? 11.086 -12.383 -8.445 1 94.19 246 THR A N 1
ATOM 1957 C CA . THR A 1 246 ? 12.07 -13.43 -8.172 1 94.19 246 THR A CA 1
ATOM 1958 C C . THR A 1 246 ? 11.406 -14.633 -7.504 1 94.19 246 THR A C 1
ATOM 1960 O O . THR A 1 246 ? 12 -15.703 -7.41 1 94.19 246 THR A O 1
ATOM 1963 N N . ASN A 1 247 ? 10.234 -14.414 -7.059 1 90.75 247 ASN A N 1
ATOM 1964 C CA . ASN A 1 247 ? 9.57 -15.445 -6.27 1 90.75 247 ASN A CA 1
ATOM 1965 C C . ASN A 1 247 ? 10.445 -15.922 -5.109 1 90.75 247 ASN A C 1
ATOM 1967 O O . ASN A 1 247 ? 10.5 -17.109 -4.809 1 90.75 247 ASN A O 1
ATOM 1971 N N . GLY A 1 248 ? 11.227 -14.961 -4.59 1 93.81 248 GLY A N 1
ATOM 1972 C CA . GLY A 1 248 ? 12.055 -15.227 -3.424 1 93.81 248 GLY A CA 1
ATOM 1973 C C . GLY A 1 248 ? 13.438 -15.734 -3.781 1 93.81 248 GLY A C 1
ATOM 1974 O O . GLY A 1 248 ? 14.273 -15.953 -2.9 1 93.81 248 GLY A O 1
ATOM 1975 N N . GLY A 1 249 ? 13.688 -15.914 -5.066 1 94.38 249 GLY A N 1
ATOM 1976 C CA . GLY A 1 249 ? 14.969 -16.453 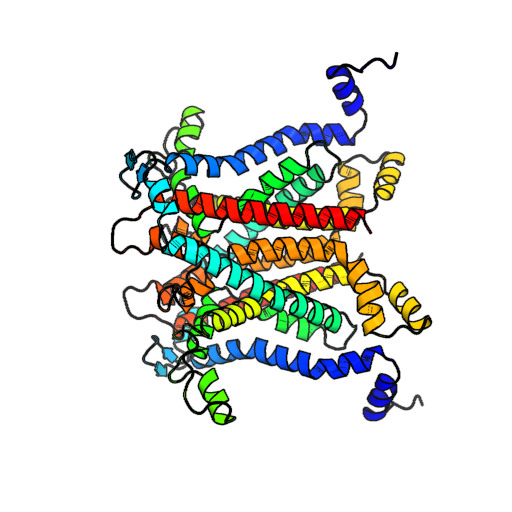-5.512 1 94.38 249 GLY A CA 1
ATOM 1977 C C . GLY A 1 249 ? 16.016 -15.375 -5.703 1 94.38 249 GLY A C 1
ATOM 1978 O O . GLY A 1 249 ? 15.781 -14.203 -5.422 1 94.38 249 GLY A O 1
ATOM 1979 N N . PRO A 1 250 ? 17.25 -15.773 -6.066 1 94.38 250 PRO A N 1
ATOM 1980 C CA . PRO A 1 250 ? 17.75 -17.141 -6.195 1 94.38 250 PRO A CA 1
ATOM 1981 C C . PRO A 1 250 ? 18.078 -17.781 -4.852 1 94.38 250 PRO A C 1
ATOM 1983 O O . PRO A 1 250 ? 18.562 -17.109 -3.938 1 94.38 250 PRO A O 1
ATOM 1986 N N . ASN A 1 251 ? 17.875 -19.062 -4.703 1 94.31 251 ASN A N 1
ATOM 1987 C CA . ASN A 1 251 ? 18.188 -19.797 -3.488 1 94.31 251 ASN A CA 1
ATOM 1988 C C . ASN A 1 251 ? 17.641 -19.109 -2.248 1 94.31 251 ASN A C 1
ATOM 1990 O O . ASN A 1 251 ? 18.359 -18.891 -1.277 1 94.31 251 ASN A O 1
ATOM 1994 N N . SER A 1 252 ? 16.516 -18.578 -2.299 1 94.56 252 SER A N 1
ATOM 1995 C CA . SER A 1 252 ? 15.781 -17.938 -1.207 1 94.56 252 SER A CA 1
ATOM 1996 C C . SER A 1 252 ? 16.5 -16.672 -0.731 1 94.56 252 SER A C 1
ATOM 1998 O O . SER A 1 252 ? 16.281 -16.219 0.396 1 94.56 252 SER A O 1
ATOM 2000 N N . ARG A 1 253 ? 17.312 -16.125 -1.596 1 96.38 253 ARG A N 1
ATOM 2001 C CA . ARG A 1 253 ? 18.094 -14.953 -1.21 1 96.38 253 ARG A CA 1
ATOM 2002 C C . ARG A 1 253 ? 17.203 -13.719 -1.084 1 96.38 253 ARG A C 1
ATOM 2004 O O . ARG A 1 253 ? 17.5 -12.82 -0.294 1 96.38 253 ARG A O 1
ATOM 2011 N N . SER A 1 254 ? 16.156 -13.719 -1.821 1 96.88 254 SER A N 1
ATOM 2012 C CA . SER A 1 254 ? 15.258 -12.57 -1.781 1 96.88 254 SER A CA 1
ATOM 2013 C C . SER A 1 254 ? 13.938 -12.914 -1.099 1 96.88 254 SER A C 1
ATOM 2015 O O . SER A 1 254 ? 12.984 -12.133 -1.147 1 96.88 254 SER A O 1
ATOM 2017 N N . GLU A 1 255 ? 13.945 -14.07 -0.431 1 97.06 255 GLU A N 1
ATOM 2018 C CA . GLU A 1 255 ? 12.734 -14.508 0.258 1 97.06 255 GLU A CA 1
ATOM 2019 C C . GLU A 1 255 ? 12.492 -13.688 1.52 1 97.06 255 GLU A C 1
ATOM 2021 O O . GLU A 1 255 ? 13.328 -13.664 2.426 1 97.06 255 GLU A O 1
ATOM 2026 N N . VAL A 1 256 ? 11.367 -13 1.49 1 96.81 256 VAL A N 1
ATOM 2027 C CA . VAL A 1 256 ? 10.977 -12.25 2.68 1 96.81 256 VAL A CA 1
ATOM 2028 C C . VAL A 1 256 ? 9.852 -12.984 3.406 1 96.81 256 VAL A C 1
ATOM 2030 O O . VAL A 1 256 ? 9.336 -13.992 2.91 1 96.81 256 VAL A O 1
ATOM 2033 N N . MET A 1 257 ? 9.469 -12.516 4.586 1 95.06 257 MET A N 1
ATOM 2034 C CA . MET A 1 257 ? 8.539 -13.219 5.457 1 95.06 257 MET A CA 1
ATOM 2035 C C . MET A 1 257 ? 7.223 -13.5 4.734 1 95.06 257 MET A C 1
ATOM 2037 O O . MET A 1 257 ? 6.758 -14.641 4.695 1 95.06 257 MET A O 1
ATOM 2041 N N . PHE A 1 258 ? 6.73 -12.523 4.051 1 92.06 258 PHE A N 1
ATOM 2042 C CA . PHE A 1 258 ? 5.375 -12.664 3.533 1 92.06 258 PHE A CA 1
ATOM 2043 C C . PHE A 1 258 ? 5.375 -13.391 2.197 1 92.06 258 PHE A C 1
ATOM 2045 O O . PHE A 1 258 ? 4.359 -13.961 1.793 1 92.06 258 PHE A O 1
ATOM 2052 N N . THR A 1 259 ? 6.484 -13.406 1.465 1 92.31 259 THR A N 1
ATOM 2053 C CA . THR A 1 259 ? 6.551 -14.297 0.31 1 92.31 259 THR A CA 1
ATOM 2054 C C . THR A 1 259 ? 6.578 -15.758 0.752 1 92.31 259 THR A C 1
ATOM 2056 O O . THR A 1 259 ? 5.941 -16.609 0.133 1 92.31 259 THR A O 1
ATOM 2059 N N . TYR A 1 260 ? 7.344 -16.016 1.811 1 93.94 260 TYR A N 1
ATOM 2060 C CA . TYR A 1 260 ? 7.398 -17.375 2.35 1 93.94 260 TYR A CA 1
ATOM 2061 C C . TYR A 1 260 ? 6.023 -17.828 2.814 1 93.94 260 TYR A C 1
ATOM 2063 O O . TYR A 1 260 ? 5.582 -18.938 2.477 1 93.94 260 TYR A O 1
ATOM 2071 N N . ILE A 1 261 ? 5.355 -17 3.525 1 89.19 261 ILE A N 1
ATOM 2072 C CA . ILE A 1 261 ? 4.023 -17.312 4.027 1 89.19 261 ILE A CA 1
ATOM 2073 C C . ILE A 1 261 ? 3.062 -17.516 2.857 1 89.19 261 ILE A C 1
ATOM 2075 O O . ILE A 1 261 ? 2.262 -18.453 2.855 1 89.19 261 ILE A O 1
ATOM 2079 N N . TYR A 1 262 ? 3.188 -16.641 1.904 1 87.12 262 TYR A N 1
ATOM 2080 C CA . TYR A 1 262 ? 2.342 -16.734 0.72 1 87.12 262 TYR A CA 1
ATOM 2081 C C . TYR A 1 262 ? 2.52 -18.078 0.026 1 87.12 262 TYR A C 1
ATOM 2083 O O . TYR A 1 262 ? 1.538 -18.719 -0.356 1 87.12 262 TYR A O 1
ATOM 2091 N N . LYS A 1 263 ? 3.672 -18.5 -0.076 1 88.62 263 LYS A N 1
ATOM 2092 C CA . LYS A 1 263 ? 3.986 -19.75 -0.784 1 88.62 263 LYS A CA 1
ATOM 2093 C C . LYS A 1 263 ? 3.514 -20.969 0.004 1 88.62 263 LYS A C 1
ATOM 2095 O O . LYS A 1 263 ? 3.148 -21.984 -0.582 1 88.62 263 LYS A O 1
ATOM 2100 N N . LEU A 1 264 ? 3.551 -20.875 1.297 1 88.62 264 LEU A N 1
ATOM 2101 C CA . LEU A 1 264 ? 3.047 -21.953 2.127 1 88.62 264 LEU A CA 1
ATOM 2102 C C . LEU A 1 264 ? 1.551 -22.156 1.911 1 88.62 264 LEU A C 1
ATOM 2104 O O . LEU A 1 264 ? 1.046 -23.281 2.035 1 88.62 264 LEU A O 1
ATOM 2108 N N . ILE A 1 265 ? 0.928 -21.078 1.554 1 81.06 265 ILE A N 1
ATOM 2109 C CA . ILE A 1 265 ? -0.523 -21.125 1.414 1 81.06 265 ILE A CA 1
ATOM 2110 C C . ILE A 1 265 ? -0.892 -21.391 -0.042 1 81.06 265 ILE A C 1
ATOM 2112 O O . ILE A 1 265 ? -1.749 -22.234 -0.323 1 81.06 265 ILE A O 1
ATOM 2116 N N . PHE A 1 266 ? -0.225 -20.734 -0.98 1 76.12 266 PHE A N 1
ATOM 2117 C CA . PHE A 1 266 ? -0.708 -20.734 -2.355 1 76.12 266 PHE A CA 1
ATOM 2118 C C . PHE A 1 266 ? 0.289 -21.422 -3.279 1 76.12 266 PHE A C 1
ATOM 2120 O O . PHE A 1 266 ? -0.032 -21.719 -4.43 1 76.12 266 PHE A O 1
ATOM 2127 N N . GLY A 1 267 ? 1.433 -21.547 -2.979 1 69.5 267 GLY A N 1
ATOM 2128 C CA . GLY A 1 267 ? 2.477 -22.031 -3.867 1 69.5 267 GLY A CA 1
ATOM 2129 C C . GLY A 1 267 ? 2.609 -23.547 -3.863 1 69.5 267 GLY A C 1
ATOM 2130 O O . GLY A 1 267 ? 3.197 -24.125 -4.781 1 69.5 267 GLY A O 1
ATOM 2131 N N . SER A 1 268 ? 2.27 -24.172 -2.801 1 61.28 268 SER A N 1
ATOM 2132 C CA . SER A 1 268 ? 2.631 -25.578 -2.709 1 61.28 268 SER A CA 1
ATOM 2133 C C . SER A 1 268 ? 1.79 -26.422 -3.658 1 61.28 268 SER A C 1
ATOM 2135 O O . SER A 1 268 ? 0.587 -26.203 -3.803 1 61.28 268 SER A O 1
ATOM 2137 N N . GLN A 1 269 ? 2.533 -26.844 -4.703 1 56.62 269 GLN A N 1
ATOM 2138 C CA . GLN A 1 269 ? 1.943 -27.859 -5.562 1 56.62 269 GLN A CA 1
ATOM 2139 C C . GLN A 1 269 ? 1.235 -28.938 -4.738 1 56.62 269 GLN A C 1
ATOM 2141 O O . GLN A 1 269 ? 0.44 -29.703 -5.27 1 56.62 269 GLN A O 1
ATOM 2146 N N . THR A 1 270 ? 1.627 -29.062 -3.523 1 64.25 270 THR A N 1
ATOM 2147 C CA . THR A 1 270 ? 0.979 -30.031 -2.656 1 64.25 270 THR A CA 1
ATOM 2148 C C . THR A 1 270 ? -0.13 -29.375 -1.838 1 64.25 270 THR A C 1
ATOM 2150 O O . THR A 1 270 ? -0.712 -28.375 -2.26 1 64.25 270 THR A O 1
ATOM 2153 N N . THR A 1 271 ? -0.331 -29.844 -0.648 1 76.25 271 THR A N 1
ATOM 2154 C CA . THR A 1 271 ? -1.41 -29.422 0.242 1 76.25 271 THR A CA 1
ATOM 2155 C C . THR A 1 271 ? -1.059 -28.125 0.949 1 76.25 271 THR A C 1
ATOM 2157 O O . THR A 1 271 ? 0.034 -27.984 1.504 1 76.25 271 THR A O 1
ATOM 2160 N N . PRO A 1 272 ? -1.897 -27.094 0.778 1 82.75 272 PRO A N 1
ATOM 2161 C CA . PRO A 1 272 ? -1.685 -25.859 1.515 1 82.75 272 PRO A CA 1
ATOM 2162 C C . PRO A 1 272 ? -1.445 -26.078 3.006 1 82.75 272 PRO A C 1
ATOM 2164 O O . PRO A 1 272 ? -2.092 -26.938 3.615 1 82.75 272 PRO A O 1
ATOM 2167 N N . GLN A 1 273 ? -0.372 -25.469 3.51 1 87.31 273 GLN A N 1
ATOM 2168 C CA . GLN A 1 273 ? -0.056 -25.562 4.934 1 87.31 273 GLN A CA 1
ATOM 2169 C C . GLN A 1 273 ? -0.587 -24.359 5.695 1 87.31 273 GLN A C 1
ATOM 2171 O O . GLN A 1 273 ? 0.188 -23.594 6.273 1 87.31 273 GLN A O 1
ATOM 2176 N N . ILE A 1 274 ? -1.831 -24.297 5.812 1 83 274 ILE A N 1
ATOM 2177 C CA . ILE A 1 274 ? -2.518 -23.141 6.352 1 83 274 ILE A CA 1
ATOM 2178 C C . ILE A 1 274 ? -2.232 -23.016 7.848 1 83 274 ILE A C 1
ATOM 2180 O O . ILE A 1 274 ? -2.018 -21.906 8.359 1 83 274 ILE A O 1
ATOM 2184 N N . GLY A 1 275 ? -2.205 -24.125 8.562 1 85.38 275 GLY A N 1
ATOM 2185 C CA . GLY A 1 275 ? -1.9 -24.094 9.984 1 85.38 275 GLY A CA 1
ATOM 2186 C C . GLY A 1 275 ? -0.536 -23.5 10.289 1 85.38 275 GLY A C 1
ATOM 2187 O O . GLY A 1 275 ? -0.414 -22.594 11.117 1 85.38 275 GLY A O 1
ATOM 2188 N N . TYR A 1 276 ? 0.439 -23.969 9.57 1 90.44 276 TYR A N 1
ATOM 2189 C CA . TYR A 1 276 ? 1.796 -23.469 9.773 1 90.44 276 TYR A CA 1
ATOM 2190 C C . TYR A 1 276 ? 1.923 -22.031 9.32 1 90.44 276 TYR A C 1
ATOM 2192 O O . TYR A 1 276 ? 2.549 -21.203 10 1 90.44 276 TYR A O 1
ATOM 2200 N N . ALA A 1 277 ? 1.284 -21.719 8.203 1 88.38 277 ALA A N 1
ATOM 2201 C CA . ALA A 1 277 ? 1.315 -20.344 7.684 1 88.38 277 ALA A CA 1
ATOM 2202 C C . ALA A 1 277 ? 0.699 -19.375 8.68 1 88.38 277 ALA A C 1
ATOM 2204 O O . ALA A 1 277 ? 1.138 -18.219 8.789 1 88.38 277 ALA A O 1
ATOM 2205 N N . THR A 1 278 ? -0.244 -19.859 9.391 1 85.06 278 THR A N 1
ATOM 2206 C CA . THR A 1 278 ? -0.897 -19.016 10.391 1 85.06 278 THR A CA 1
ATOM 2207 C C . THR A 1 278 ? 0.062 -18.688 11.531 1 85.06 278 THR A C 1
ATOM 2209 O O . THR A 1 278 ? 0.146 -17.547 11.969 1 85.06 278 THR A O 1
ATOM 2212 N N . VAL A 1 279 ? 0.735 -19.625 11.953 1 89.62 279 VAL A N 1
ATOM 2213 C CA . VAL A 1 279 ? 1.706 -19.422 13.023 1 89.62 279 VAL A CA 1
ATOM 2214 C C . VAL A 1 279 ? 2.77 -18.422 12.562 1 89.62 279 VAL A C 1
ATOM 2216 O O . VAL A 1 279 ? 3.133 -17.516 13.312 1 89.62 279 VAL A O 1
ATOM 2219 N N . LEU A 1 280 ? 3.215 -18.594 11.359 1 91.69 280 LEU A N 1
ATOM 2220 C CA . LEU A 1 280 ? 4.23 -17.688 10.828 1 91.69 280 LEU A CA 1
ATOM 2221 C C . LEU A 1 280 ? 3.676 -16.266 10.672 1 91.69 280 LEU A C 1
ATOM 2223 O O . LEU A 1 280 ? 4.395 -15.289 10.883 1 91.69 280 LEU A O 1
ATOM 2227 N N . SER A 1 281 ? 2.447 -16.141 10.297 1 87.38 281 SER A N 1
ATOM 2228 C CA . SER A 1 281 ? 1.806 -14.844 10.133 1 87.38 281 SER A CA 1
ATOM 2229 C C . SER A 1 281 ? 1.698 -14.117 11.469 1 87.38 281 SER A C 1
ATOM 2231 O O . SER A 1 281 ? 1.906 -12.898 11.539 1 87.38 281 SER A O 1
ATOM 2233 N N . ILE A 1 282 ? 1.406 -14.812 12.492 1 84.31 282 ILE A N 1
ATOM 2234 C CA . ILE A 1 282 ? 1.311 -14.227 13.82 1 84.31 282 ILE A CA 1
ATOM 2235 C C . ILE A 1 282 ? 2.689 -13.75 14.281 1 84.31 282 ILE A C 1
ATOM 2237 O O . ILE A 1 282 ? 2.828 -12.656 14.82 1 84.31 282 ILE A O 1
ATOM 2241 N N . MET A 1 283 ? 3.605 -14.578 14.031 1 89.94 283 MET A N 1
ATOM 2242 C CA . MET A 1 283 ? 4.965 -14.195 14.398 1 89.94 283 MET A CA 1
ATOM 2243 C C . MET A 1 283 ? 5.414 -12.961 13.633 1 89.94 283 MET A C 1
ATOM 2245 O O . MET A 1 283 ? 6.004 -12.047 14.203 1 89.94 283 MET A O 1
ATOM 2249 N N . ALA A 1 284 ? 5.125 -12.992 12.352 1 90.69 284 ALA A N 1
ATOM 2250 C CA . ALA A 1 284 ? 5.469 -11.836 11.531 1 90.69 284 ALA A CA 1
ATOM 2251 C C . ALA A 1 284 ? 4.773 -10.57 12.039 1 90.69 284 ALA A C 1
ATOM 2253 O O . ALA A 1 284 ? 5.391 -9.508 12.125 1 90.69 284 ALA A O 1
ATOM 2254 N N . ALA A 1 285 ? 3.541 -10.688 12.359 1 84.44 285 ALA A N 1
ATOM 2255 C CA . ALA A 1 285 ? 2.779 -9.555 12.898 1 84.44 285 ALA A CA 1
ATOM 2256 C C . ALA A 1 285 ? 3.383 -9.062 14.203 1 84.44 285 ALA A C 1
ATOM 2258 O O . ALA A 1 285 ? 3.453 -7.852 14.445 1 84.44 285 ALA A O 1
ATOM 2259 N N . LEU A 1 286 ? 3.766 -9.953 14.984 1 86.5 286 LEU A N 1
ATOM 2260 C CA . LEU A 1 286 ? 4.379 -9.602 16.266 1 86.5 286 LEU A CA 1
ATOM 2261 C C . LEU A 1 286 ? 5.688 -8.844 16.047 1 86.5 286 LEU A C 1
ATOM 2263 O O . LEU A 1 286 ? 5.945 -7.84 16.719 1 86.5 286 LEU A O 1
ATOM 2267 N N . ILE A 1 287 ? 6.457 -9.328 15.148 1 93.12 287 ILE A N 1
ATOM 2268 C CA . ILE A 1 287 ? 7.734 -8.688 14.867 1 93.12 287 ILE A CA 1
ATOM 2269 C C . ILE A 1 287 ? 7.5 -7.266 14.359 1 93.12 287 ILE A C 1
ATOM 2271 O O . ILE A 1 287 ? 8.102 -6.316 14.867 1 93.12 287 ILE A O 1
ATOM 2275 N N . ILE A 1 288 ? 6.598 -7.156 13.43 1 90.5 288 ILE A N 1
ATOM 2276 C CA . ILE A 1 288 ? 6.305 -5.848 12.859 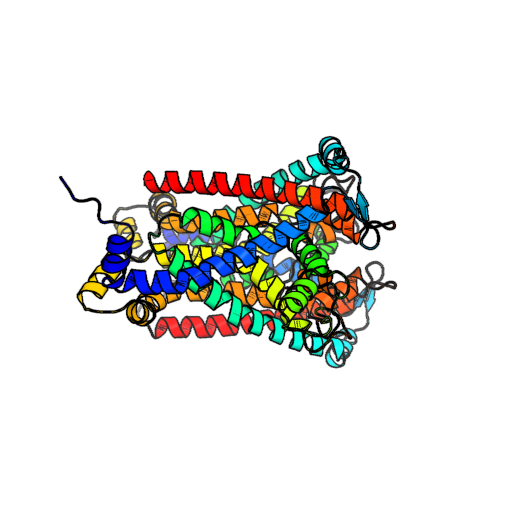1 90.5 288 ILE A CA 1
ATOM 2277 C C . ILE A 1 288 ? 5.688 -4.941 13.922 1 90.5 288 ILE A C 1
ATOM 2279 O O . ILE A 1 288 ? 6.016 -3.758 14 1 90.5 288 ILE A O 1
ATOM 2283 N N . GLY A 1 289 ? 4.82 -5.543 14.719 1 85.94 289 GLY A N 1
ATOM 2284 C CA . GLY A 1 289 ? 4.207 -4.785 15.797 1 85.94 289 GLY A CA 1
ATOM 2285 C C . GLY A 1 289 ? 5.211 -4.25 16.797 1 85.94 289 GLY A C 1
ATOM 2286 O O . GLY A 1 289 ? 5.133 -3.088 17.203 1 85.94 289 GLY A O 1
ATOM 2287 N N . VAL A 1 290 ? 6.117 -5.031 17.156 1 89.81 290 VAL A N 1
ATOM 2288 C CA . VAL A 1 290 ? 7.125 -4.633 18.125 1 89.81 290 VAL A CA 1
ATOM 2289 C C . VAL A 1 290 ? 7.996 -3.523 17.547 1 89.81 290 VAL A C 1
ATOM 2291 O O . VAL A 1 290 ? 8.273 -2.527 18.219 1 89.81 290 VAL A O 1
ATOM 2294 N N . ILE A 1 291 ? 8.344 -3.664 16.312 1 92.06 291 ILE A N 1
ATOM 2295 C CA . ILE A 1 291 ? 9.195 -2.66 15.672 1 92.06 291 ILE A CA 1
ATOM 2296 C C . ILE A 1 291 ? 8.438 -1.338 15.57 1 92.06 291 ILE A C 1
ATOM 2298 O O . ILE A 1 291 ? 8.992 -0.276 15.867 1 92.06 291 ILE A O 1
ATOM 2302 N N . THR A 1 292 ? 7.281 -1.452 15.164 1 85.75 292 THR A N 1
ATOM 2303 C CA . THR A 1 292 ? 6.461 -0.252 15.039 1 85.75 292 THR A CA 1
ATOM 2304 C C . THR A 1 292 ? 6.242 0.4 16.391 1 85.75 292 THR A C 1
ATOM 2306 O O . THR A 1 292 ? 6.289 1.626 16.516 1 85.75 292 THR A O 1
ATOM 2309 N N . ALA A 1 293 ? 6.07 -0.378 17.453 1 83.75 293 ALA A N 1
ATOM 2310 C CA . ALA A 1 293 ? 5.887 0.134 18.812 1 83.75 293 ALA A CA 1
ATOM 2311 C C . ALA A 1 293 ? 7.152 0.815 19.328 1 83.75 293 ALA A C 1
ATOM 2313 O O . ALA A 1 293 ? 7.086 1.867 19.969 1 83.75 293 ALA A O 1
ATOM 2314 N N . VAL A 1 294 ? 8.18 0.18 19.031 1 89.88 294 VAL A N 1
ATOM 2315 C CA . VAL A 1 294 ? 9.453 0.759 19.438 1 89.88 294 VAL A CA 1
ATOM 2316 C C . VAL A 1 294 ? 9.664 2.098 18.719 1 89.88 294 VAL A C 1
ATOM 2318 O O . VAL A 1 294 ? 10.078 3.078 19.344 1 89.88 294 VAL A O 1
ATOM 2321 N N . TYR A 1 295 ? 9.344 2.127 17.469 1 89.31 295 TYR A N 1
ATOM 2322 C CA . TYR A 1 295 ? 9.461 3.377 16.719 1 89.31 295 TYR A CA 1
ATOM 2323 C C . TYR A 1 295 ? 8.555 4.449 17.312 1 89.31 295 TYR A C 1
ATOM 2325 O O . TYR A 1 295 ? 8.984 5.594 17.5 1 89.31 295 TYR A O 1
ATOM 2333 N N . MET A 1 296 ? 7.391 4.102 17.625 1 80.62 296 MET A N 1
ATOM 2334 C CA . MET A 1 296 ? 6.438 5.066 18.172 1 80.62 296 MET A CA 1
ATOM 2335 C C . MET A 1 296 ? 6.891 5.582 19.531 1 80.62 296 MET A C 1
ATOM 2337 O O . MET A 1 296 ? 6.73 6.762 19.828 1 80.62 296 MET A O 1
ATOM 2341 N N . TYR A 1 297 ? 7.434 4.688 20.234 1 82.81 297 TYR A N 1
ATOM 2342 C CA . TYR A 1 297 ? 7.949 5.062 21.562 1 82.81 297 TYR A CA 1
ATOM 2343 C C . TYR A 1 297 ? 9.109 6.035 21.422 1 82.81 297 TYR A C 1
ATOM 2345 O O . TYR A 1 297 ? 9.164 7.047 22.141 1 82.81 297 TYR A O 1
ATOM 2353 N N . LEU A 1 298 ? 9.922 5.762 20.516 1 83.81 298 LEU A N 1
ATOM 2354 C CA . LEU A 1 298 ? 11.094 6.609 20.312 1 83.81 298 LEU A CA 1
ATOM 2355 C C . LEU A 1 298 ? 10.695 7.949 19.703 1 83.81 298 LEU A C 1
ATOM 2357 O O . LEU A 1 298 ? 11.258 8.992 20.047 1 83.81 298 LEU A O 1
ATOM 2361 N N . ALA A 1 299 ? 9.805 7.93 18.812 1 80.12 299 ALA A N 1
ATOM 2362 C CA . ALA A 1 299 ? 9.328 9.141 18.156 1 80.12 299 ALA A CA 1
ATOM 2363 C C . ALA A 1 299 ? 8.641 10.07 19.156 1 80.12 299 ALA A C 1
ATOM 2365 O O . ALA A 1 299 ? 8.758 11.297 19.047 1 80.12 299 ALA A O 1
ATOM 2366 N N . ARG A 1 300 ? 7.969 9.586 20.094 1 74.88 300 ARG A N 1
ATOM 2367 C CA . ARG A 1 300 ? 7.301 10.367 21.125 1 74.88 300 ARG A CA 1
ATOM 2368 C C . ARG A 1 300 ? 8.312 11.031 22.062 1 74.88 300 ARG A C 1
ATOM 2370 O O . ARG A 1 300 ? 8.133 12.172 22.469 1 74.88 300 ARG A O 1
ATOM 2377 N N . LYS A 1 301 ? 9.234 10.328 22.328 1 74.25 301 LYS A N 1
ATOM 2378 C CA . LYS A 1 301 ? 10.266 10.867 23.219 1 74.25 301 LYS A CA 1
ATOM 2379 C C . LYS A 1 301 ? 11 12.039 22.562 1 74.25 301 LYS A C 1
ATOM 2381 O O . LYS A 1 301 ? 11.398 12.984 23.25 1 74.25 301 LYS A O 1
ATOM 2386 N N . LEU A 1 302 ? 11.047 11.938 21.297 1 66.12 302 LEU A N 1
ATOM 2387 C CA . LEU A 1 302 ? 11.719 13.016 20.578 1 66.12 302 LEU A CA 1
ATOM 2388 C C . LEU A 1 302 ? 10.852 14.273 20.547 1 66.12 302 LEU A C 1
ATOM 2390 O O . LEU A 1 302 ? 11.367 15.391 20.5 1 66.12 302 LEU A O 1
ATOM 2394 N N . ASP A 1 303 ? 9.602 14.086 20.5 1 63.06 303 ASP A N 1
ATOM 2395 C CA . ASP A 1 303 ? 8.695 15.227 20.578 1 63.06 303 ASP A CA 1
ATOM 2396 C C . ASP A 1 303 ? 8.82 15.938 21.922 1 63.06 303 ASP A C 1
ATOM 2398 O O . ASP A 1 303 ? 8.695 17.156 22 1 63.06 303 ASP A O 1
ATOM 2402 N N . ASP A 1 304 ? 9 15.18 22.891 1 53.69 304 ASP A N 1
ATOM 2403 C CA . ASP A 1 304 ? 9.117 15.758 24.219 1 53.69 304 ASP A CA 1
ATOM 2404 C C . ASP A 1 304 ? 10.414 16.547 24.359 1 53.69 304 ASP A C 1
ATOM 2406 O O . ASP A 1 304 ? 10.484 17.5 25.141 1 53.69 304 ASP A O 1
ATOM 2410 N N . VAL A 1 305 ? 11.336 16.188 23.594 1 45.91 305 VAL A N 1
ATOM 2411 C CA . VAL A 1 305 ? 12.609 16.891 23.75 1 45.91 305 VAL A CA 1
ATOM 2412 C C . VAL A 1 305 ? 12.594 18.172 22.922 1 45.91 305 VAL A C 1
ATOM 2414 O O . VAL A 1 305 ? 13.242 19.156 23.281 1 45.91 305 VAL A O 1
ATOM 2417 N N . VAL A 1 306 ? 11.773 18.188 21.875 1 46.19 306 VAL A N 1
ATOM 2418 C CA . VAL A 1 306 ? 11.82 19.422 21.109 1 46.19 306 VAL A CA 1
ATOM 2419 C C . VAL A 1 306 ? 10.664 20.328 21.531 1 46.19 306 VAL A C 1
ATOM 2421 O O . VAL A 1 306 ? 9.531 19.875 21.688 1 46.19 306 VAL A O 1
ATOM 2424 N N . MET B 1 1 ? 11.836 50.875 -21.125 1 26.19 1 MET B N 1
ATOM 2425 C CA . MET B 1 1 ? 12.375 49.844 -21.984 1 26.19 1 MET B CA 1
ATOM 2426 C C . MET B 1 1 ? 13.062 48.75 -21.141 1 26.19 1 MET B C 1
ATOM 2428 O O . MET B 1 1 ? 14.18 48.938 -20.672 1 26.19 1 MET B O 1
ATOM 2432 N N . LYS B 1 2 ? 12.383 48.156 -20.188 1 42.62 2 LYS B N 1
ATOM 2433 C CA . LYS B 1 2 ? 12.852 47.219 -19.172 1 42.62 2 LYS B CA 1
ATOM 2434 C C . LYS B 1 2 ? 13.641 46.062 -19.812 1 42.62 2 LYS B C 1
ATOM 2436 O O . LYS B 1 2 ? 13.109 45.344 -20.656 1 42.62 2 LYS B O 1
ATOM 2441 N N . GLU B 1 3 ? 14.961 46.219 -20.031 1 36.19 3 GLU B N 1
ATOM 2442 C CA . GLU B 1 3 ? 15.914 45.312 -20.703 1 36.19 3 GLU B CA 1
ATOM 2443 C C . GLU B 1 3 ? 15.711 43.875 -20.281 1 36.19 3 GLU B C 1
ATOM 2445 O O . GLU B 1 3 ? 15.688 43.562 -19.094 1 36.19 3 GLU B O 1
ATOM 2450 N N . LYS B 1 4 ? 15.047 43.125 -21.109 1 43.56 4 LYS B N 1
ATOM 2451 C CA . LYS B 1 4 ? 14.828 41.688 -21.094 1 43.56 4 LYS B CA 1
ATOM 2452 C C . LYS B 1 4 ? 16.125 40.938 -20.766 1 43.56 4 LYS B C 1
ATOM 2454 O O . LYS B 1 4 ? 17.078 41 -21.531 1 43.56 4 LYS B O 1
ATOM 2459 N N . LEU B 1 5 ? 16.453 40.938 -19.422 1 44.25 5 LEU B N 1
ATOM 2460 C CA . LEU B 1 5 ? 17.703 40.281 -19.078 1 44.25 5 LEU B CA 1
ATOM 2461 C C . LEU B 1 5 ? 17.844 38.969 -19.812 1 44.25 5 LEU B C 1
ATOM 2463 O O . LEU B 1 5 ? 16.859 38.25 -20.047 1 44.25 5 LEU B O 1
ATOM 2467 N N . SER B 1 6 ? 18.844 38.781 -20.672 1 43.25 6 SER B N 1
ATOM 2468 C CA . SER B 1 6 ? 19.203 37.625 -21.453 1 43.25 6 SER B CA 1
ATOM 2469 C C . SER B 1 6 ? 19.156 36.344 -20.594 1 43.25 6 SER B C 1
ATOM 2471 O O . SER B 1 6 ? 19.25 36.438 -19.375 1 43.25 6 SER B O 1
ATOM 2473 N N . PHE B 1 7 ? 18.906 35.25 -21.188 1 43.59 7 PHE B N 1
ATOM 2474 C CA . PHE B 1 7 ? 18.828 33.969 -20.516 1 43.59 7 PHE B CA 1
ATOM 2475 C C . PHE B 1 7 ? 20.031 33.75 -19.609 1 43.59 7 PHE B C 1
ATOM 2477 O O . PHE B 1 7 ? 19.891 33.25 -18.484 1 43.59 7 PHE B O 1
ATOM 2484 N N . ALA B 1 8 ? 21.219 34.188 -20.109 1 41.31 8 ALA B N 1
ATOM 2485 C CA . ALA B 1 8 ? 22.484 34.094 -19.375 1 41.31 8 ALA B CA 1
ATOM 2486 C C . ALA B 1 8 ? 22.5 35.031 -18.172 1 41.31 8 ALA B C 1
ATOM 2488 O O . ALA B 1 8 ? 22.984 34.625 -17.094 1 41.31 8 ALA B O 1
ATOM 2489 N N . GLU B 1 9 ? 22.047 36.188 -18.344 1 45.56 9 GLU B N 1
ATOM 2490 C CA . GLU B 1 9 ? 22.016 37.156 -17.234 1 45.56 9 GLU B CA 1
ATOM 2491 C C . GLU B 1 9 ? 20.984 36.75 -16.188 1 45.56 9 GLU B C 1
ATOM 2493 O O . GLU B 1 9 ? 21.203 36.938 -14.992 1 45.56 9 GLU B O 1
ATOM 2498 N N . ARG B 1 10 ? 19.812 36.156 -16.641 1 43.84 10 ARG B N 1
ATOM 2499 C CA . ARG B 1 10 ? 18.844 35.625 -15.688 1 43.84 10 ARG B CA 1
ATOM 2500 C C . ARG B 1 10 ? 19.406 34.438 -14.922 1 43.84 10 ARG B C 1
ATOM 2502 O O . ARG B 1 10 ? 19.125 34.281 -13.734 1 43.84 10 ARG B O 1
ATOM 2509 N N . LEU B 1 11 ? 20.203 33.562 -15.586 1 44.19 11 LEU B N 1
ATOM 2510 C CA . LEU B 1 11 ? 20.953 32.5 -14.945 1 44.19 11 LEU B CA 1
ATOM 2511 C C . LEU B 1 11 ? 22 33.031 -13.992 1 44.19 11 LEU B C 1
ATOM 2513 O O . LEU B 1 11 ? 22.219 32.5 -12.906 1 44.19 11 LEU B O 1
ATOM 2517 N N . LYS B 1 12 ? 22.859 34.031 -14.367 1 42.31 12 LYS B N 1
ATOM 2518 C CA . LYS B 1 12 ? 23.875 34.688 -13.547 1 42.31 12 LYS B CA 1
ATOM 2519 C C . LYS B 1 12 ? 23.234 35.375 -12.344 1 42.31 12 LYS B C 1
ATOM 2521 O O . LYS B 1 12 ? 23.797 35.344 -11.242 1 42.31 12 LYS B O 1
ATOM 2526 N N . ARG B 1 13 ? 22.219 36.188 -12.469 1 42.25 13 ARG B N 1
ATOM 2527 C CA . ARG B 1 13 ? 21.562 36.812 -11.336 1 42.25 13 ARG B CA 1
ATOM 2528 C C . ARG B 1 13 ? 20.844 35.75 -10.477 1 42.25 13 ARG B C 1
ATOM 2530 O O . ARG B 1 13 ? 20.609 35.969 -9.289 1 42.25 13 ARG B O 1
ATOM 2537 N N . ALA B 1 14 ? 20.25 34.719 -11.055 1 40.97 14 ALA B N 1
ATOM 2538 C CA . ALA B 1 14 ? 19.734 33.562 -10.305 1 40.97 14 ALA B CA 1
ATOM 2539 C C . ALA B 1 14 ? 20.844 32.844 -9.555 1 40.97 14 ALA B C 1
ATOM 2541 O O . ALA B 1 14 ? 20.594 32.125 -8.586 1 40.97 14 ALA B O 1
ATOM 2542 N N . GLY B 1 15 ? 22.109 32.75 -9.969 1 37.25 15 GLY B N 1
ATOM 2543 C CA . GLY B 1 15 ? 23.312 32.344 -9.242 1 37.25 15 GLY B CA 1
ATOM 2544 C C . GLY B 1 15 ? 23.5 33.094 -7.945 1 37.25 15 GLY B C 1
ATOM 2545 O O . GLY B 1 15 ? 24.219 32.625 -7.047 1 37.25 15 GLY B O 1
ATOM 2546 N N . SER B 1 16 ? 23.562 34.344 -7.918 1 37.25 16 SER B N 1
ATOM 2547 C CA . SER B 1 16 ? 23.812 35.062 -6.68 1 37.25 16 SER B CA 1
ATOM 2548 C C . SER B 1 16 ? 22.766 34.719 -5.621 1 37.25 16 SER B C 1
ATOM 2550 O O . SER B 1 16 ? 22.938 35.062 -4.445 1 37.25 16 SER B O 1
ATOM 2552 N N . ARG B 1 17 ? 21.453 34.781 -5.93 1 40.12 17 ARG B N 1
ATOM 2553 C CA . ARG B 1 17 ? 20.5 34.469 -4.875 1 40.12 17 ARG B CA 1
ATOM 2554 C C . ARG B 1 17 ? 20.516 32.969 -4.539 1 40.12 17 ARG B C 1
ATOM 2556 O O . ARG B 1 17 ? 20.406 32.125 -5.43 1 40.12 17 ARG B O 1
ATOM 2563 N N . GLY B 1 18 ? 21.172 32.406 -3.486 1 43.31 18 GLY B N 1
ATOM 2564 C CA . GL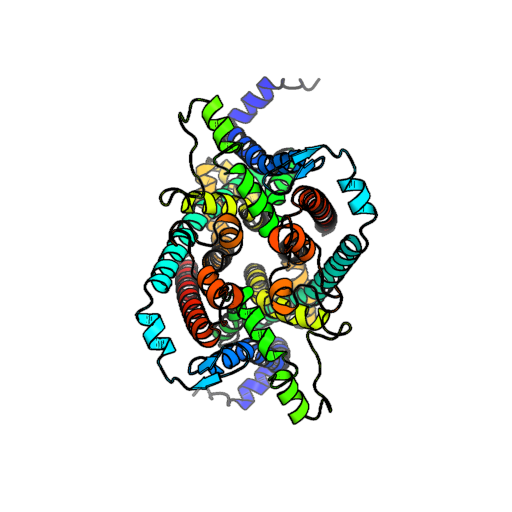Y B 1 18 ? 21.562 31.172 -2.854 1 43.31 18 GLY B CA 1
ATOM 2565 C C . GLY B 1 18 ? 20.594 30.031 -3.15 1 43.31 18 GLY B C 1
ATOM 2566 O O . GLY B 1 18 ? 20.969 28.859 -3.068 1 43.31 18 GLY B O 1
ATOM 2567 N N . ASP B 1 19 ? 19.391 30.219 -3.281 1 47.59 19 ASP B N 1
ATOM 2568 C CA . ASP B 1 19 ? 18.328 29.234 -3.381 1 47.59 19 ASP B CA 1
ATOM 2569 C C . ASP B 1 19 ? 18.312 28.578 -4.762 1 47.59 19 ASP B C 1
ATOM 2571 O O . ASP B 1 19 ? 18.109 27.375 -4.887 1 47.59 19 ASP B O 1
ATOM 2575 N N . PHE B 1 20 ? 18.531 29.359 -5.801 1 45.75 20 PHE B N 1
ATOM 2576 C CA . PHE B 1 20 ? 18.406 28.875 -7.164 1 45.75 20 PHE B CA 1
ATOM 2577 C C . PHE B 1 20 ? 19.609 28.016 -7.543 1 45.75 20 PHE B C 1
ATOM 2579 O O . PHE B 1 20 ? 19.484 27.047 -8.297 1 45.75 20 PHE B O 1
ATOM 2586 N N . ALA B 1 21 ? 20.812 28.391 -7.148 1 46 21 ALA B N 1
ATOM 2587 C CA . ALA B 1 21 ? 21.984 27.594 -7.492 1 46 21 ALA B CA 1
ATOM 2588 C C . ALA B 1 21 ? 21.844 26.172 -6.98 1 46 21 ALA B C 1
ATOM 2590 O O . ALA B 1 21 ? 22.203 25.219 -7.68 1 46 21 ALA B O 1
ATOM 2591 N N . SER B 1 22 ? 21.438 26.094 -5.816 1 52.5 22 SER B N 1
ATOM 2592 C CA . SER B 1 22 ? 21.25 24.766 -5.254 1 52.5 22 SER B CA 1
ATOM 2593 C C . SER B 1 22 ? 20.188 23.984 -6.016 1 52.5 22 SER B C 1
ATOM 2595 O O . SER B 1 22 ? 20.344 22.781 -6.242 1 52.5 22 SER B O 1
ATOM 2597 N N . VAL B 1 23 ? 19.188 24.797 -6.422 1 54.78 23 VAL B N 1
ATOM 2598 C CA . VAL B 1 23 ? 18.156 24.141 -7.207 1 54.78 23 VAL B CA 1
ATOM 2599 C C . VAL B 1 23 ? 18.703 23.766 -8.586 1 54.78 23 VAL B C 1
ATOM 2601 O O . VAL B 1 23 ? 18.422 22.688 -9.102 1 54.78 23 VAL B O 1
ATOM 2604 N N . LEU B 1 24 ? 19.453 24.656 -9.203 1 54.5 24 LEU B N 1
ATOM 2605 C CA . LEU B 1 24 ? 20.016 24.391 -10.523 1 54.5 24 LEU B CA 1
ATOM 2606 C C . LEU B 1 24 ? 21 23.219 -10.477 1 54.5 24 LEU B C 1
ATOM 2608 O O . LEU B 1 24 ? 21.047 22.406 -11.406 1 54.5 24 LEU B O 1
ATOM 2612 N N . MET B 1 25 ? 21.766 23.172 -9.398 1 54.41 25 MET B N 1
ATOM 2613 C CA . MET B 1 25 ? 22.688 22.047 -9.258 1 54.41 25 MET B CA 1
ATOM 2614 C C . MET B 1 25 ? 21.922 20.734 -9.094 1 54.41 25 MET B C 1
ATOM 2616 O O . MET B 1 25 ? 22.406 19.672 -9.477 1 54.41 25 MET B O 1
ATOM 2620 N N . LEU B 1 26 ? 20.734 20.984 -8.609 1 62.41 26 LEU B N 1
ATOM 2621 C CA . LEU B 1 26 ? 20.031 19.75 -8.359 1 62.41 26 LEU B CA 1
ATOM 2622 C C . LEU B 1 26 ? 19.109 19.391 -9.523 1 62.41 26 LEU B C 1
ATOM 2624 O O . LEU B 1 26 ? 18.578 18.281 -9.594 1 62.41 26 LEU B O 1
ATOM 2628 N N . LEU B 1 27 ? 19.078 20.328 -10.523 1 65.44 27 LEU B N 1
ATOM 2629 C CA . LEU B 1 27 ? 18.219 20.141 -11.68 1 65.44 27 LEU B CA 1
ATOM 2630 C C . LEU B 1 27 ? 18.641 18.922 -12.484 1 65.44 27 LEU B C 1
ATOM 2632 O O . LEU B 1 27 ? 17.797 18.125 -12.898 1 65.44 27 LEU B O 1
ATOM 2636 N N . PRO B 1 28 ? 19.953 18.797 -12.617 1 63.75 28 PRO B N 1
ATOM 2637 C CA . PRO B 1 28 ? 20.328 17.578 -13.344 1 63.75 28 PRO B CA 1
ATOM 2638 C C . PRO B 1 28 ? 19.875 16.312 -12.641 1 63.75 28 PRO B C 1
ATOM 2640 O O . PRO B 1 28 ? 19.453 15.352 -13.305 1 63.75 28 PRO B O 1
ATOM 2643 N N . ALA B 1 29 ? 19.969 16.453 -11.359 1 66.62 29 ALA B N 1
ATOM 2644 C CA . ALA B 1 29 ? 19.562 15.273 -10.602 1 66.62 29 ALA B CA 1
ATOM 2645 C C . ALA B 1 29 ? 18.062 15.031 -10.703 1 66.62 29 ALA B C 1
ATOM 2647 O O . ALA B 1 29 ? 17.625 13.898 -10.875 1 66.62 29 ALA B O 1
ATOM 2648 N N . VAL B 1 30 ? 17.391 16.125 -10.688 1 71.25 30 VAL B N 1
ATOM 2649 C CA . VAL B 1 30 ? 15.945 16.031 -10.781 1 71.25 30 VAL B CA 1
ATOM 2650 C C . VAL B 1 30 ? 15.547 15.531 -12.172 1 71.25 30 VAL B C 1
ATOM 2652 O O . VAL B 1 30 ? 14.664 14.68 -12.305 1 71.25 30 VAL B O 1
ATOM 2655 N N . PHE B 1 31 ? 16.234 16 -13.117 1 71.5 31 PHE B N 1
ATOM 2656 C CA . PHE B 1 31 ? 15.945 15.602 -14.492 1 71.5 31 PHE B CA 1
ATOM 2657 C C . PHE B 1 31 ? 16.297 14.141 -14.711 1 71.5 31 PHE B C 1
ATOM 2659 O O . PHE B 1 31 ? 15.539 13.398 -15.328 1 71.5 31 PHE B O 1
ATOM 2666 N N . LEU B 1 32 ? 17.391 13.75 -14.164 1 68.75 32 LEU B N 1
ATOM 2667 C CA . LEU B 1 32 ? 17.812 12.359 -14.312 1 68.75 32 LEU B CA 1
ATOM 2668 C C . LEU B 1 32 ? 16.844 11.406 -13.625 1 68.75 32 LEU B C 1
ATOM 2670 O O . LEU B 1 32 ? 16.516 10.359 -14.172 1 68.75 32 LEU B O 1
ATOM 2674 N N . LEU B 1 33 ? 16.453 11.953 -12.578 1 73.12 33 LEU B N 1
ATOM 2675 C CA . LEU B 1 33 ? 15.492 11.117 -11.867 1 73.12 33 LEU B CA 1
ATOM 2676 C C . LEU B 1 33 ? 14.172 11.031 -12.625 1 73.12 33 LEU B C 1
ATOM 2678 O O . LEU B 1 33 ? 13.516 9.992 -12.625 1 73.12 33 LEU B O 1
ATOM 2682 N N . ALA B 1 34 ? 13.875 12.109 -13.266 1 74.12 34 ALA B N 1
ATOM 2683 C CA . ALA B 1 34 ? 12.656 12.117 -14.078 1 74.12 34 ALA B CA 1
ATOM 2684 C C . ALA B 1 34 ? 12.773 11.141 -15.242 1 74.12 34 ALA B C 1
ATOM 2686 O O . ALA B 1 34 ? 11.828 10.398 -15.539 1 74.12 34 ALA B O 1
ATOM 2687 N N . VAL B 1 35 ? 13.883 11.117 -15.797 1 70.69 35 VAL B N 1
ATOM 2688 C CA . VAL B 1 35 ? 14.117 10.219 -16.922 1 70.69 35 VAL B CA 1
ATOM 2689 C C . VAL B 1 35 ? 14.062 8.773 -16.453 1 70.69 35 VAL B C 1
ATOM 2691 O O . VAL B 1 35 ? 13.43 7.926 -17.094 1 70.69 35 VAL B O 1
ATOM 2694 N N . ILE B 1 36 ? 14.609 8.602 -15.32 1 71.75 36 ILE B N 1
ATOM 2695 C CA . ILE B 1 36 ? 14.648 7.246 -14.773 1 71.75 36 ILE B CA 1
ATOM 2696 C C . ILE B 1 36 ? 13.242 6.82 -14.352 1 71.75 36 ILE B C 1
ATOM 2698 O O . ILE B 1 36 ? 12.914 5.633 -14.391 1 71.75 36 ILE B O 1
ATOM 2702 N N . SER B 1 37 ? 12.516 7.82 -14.07 1 73.12 37 SER B N 1
ATOM 2703 C CA . SER B 1 37 ? 11.148 7.531 -13.664 1 73.12 37 SER B CA 1
ATOM 2704 C C . SER B 1 37 ? 10.273 7.191 -14.859 1 73.12 37 SER B C 1
ATOM 2706 O O . SER B 1 37 ? 9.375 6.344 -14.766 1 73.12 37 SER B O 1
ATOM 2708 N N . ILE B 1 38 ? 10.586 7.754 -15.977 1 75.69 38 ILE B N 1
ATOM 2709 C CA . ILE B 1 38 ? 9.75 7.613 -17.172 1 75.69 38 ILE B CA 1
ATOM 2710 C C . ILE B 1 38 ? 10.211 6.402 -17.984 1 75.69 38 ILE B C 1
ATOM 2712 O O . ILE B 1 38 ? 9.406 5.75 -18.641 1 75.69 38 ILE B O 1
ATOM 2716 N N . TYR B 1 39 ? 11.383 6.09 -17.859 1 74.81 39 TYR B N 1
ATOM 2717 C CA . TYR B 1 39 ? 12.039 5.129 -18.75 1 74.81 39 TYR B CA 1
ATOM 2718 C C . TYR B 1 39 ? 11.359 3.77 -18.672 1 74.81 39 TYR B C 1
ATOM 2720 O O . TYR B 1 39 ? 11.07 3.152 -19.688 1 74.81 39 TYR B O 1
ATOM 2728 N N . PRO B 1 40 ? 11.117 3.273 -17.516 1 75.69 40 PRO B N 1
ATOM 2729 C CA . PRO B 1 40 ? 10.484 1.953 -17.484 1 75.69 40 PRO B CA 1
ATOM 2730 C C . PRO B 1 40 ? 9.148 1.915 -18.219 1 75.69 40 PRO B C 1
ATOM 2732 O O . PRO B 1 40 ? 8.797 0.888 -18.812 1 75.69 40 PRO B O 1
ATOM 2735 N N . PHE B 1 41 ? 8.57 3.006 -18.266 1 74.56 41 PHE B N 1
ATOM 2736 C CA . PHE B 1 41 ? 7.285 3.086 -18.953 1 74.56 41 PHE B CA 1
ATOM 2737 C C . PHE B 1 41 ? 7.48 3.002 -20.469 1 74.56 41 PHE B C 1
ATOM 2739 O O . PHE B 1 41 ? 6.641 2.439 -21.172 1 74.56 41 PHE B O 1
ATOM 2746 N N . CYS B 1 42 ? 8.516 3.592 -20.844 1 74.62 42 CYS B N 1
ATOM 2747 C CA . CYS B 1 42 ? 8.781 3.605 -22.281 1 74.62 42 CYS B CA 1
ATOM 2748 C C . CYS B 1 42 ? 9.031 2.195 -22.797 1 74.62 42 CYS B C 1
ATOM 2750 O O . CYS B 1 42 ? 8.75 1.9 -23.969 1 74.62 42 CYS B O 1
ATOM 2752 N N . TRP B 1 43 ? 9.516 1.347 -22 1 70.31 43 TRP B N 1
ATOM 2753 C CA . TRP B 1 43 ? 9.766 -0.029 -22.422 1 70.31 43 TRP B CA 1
ATOM 2754 C C . TRP B 1 43 ? 8.453 -0.763 -22.672 1 70.31 43 TRP B C 1
ATOM 2756 O O . TRP B 1 43 ? 8.391 -1.645 -23.531 1 70.31 43 TRP B O 1
ATOM 2766 N N . LEU B 1 44 ? 7.496 -0.376 -21.875 1 70.19 44 LEU B N 1
ATOM 2767 C CA . LEU B 1 44 ? 6.188 -0.996 -22.078 1 70.19 44 LEU B CA 1
ATOM 2768 C C . LEU B 1 44 ? 5.684 -0.762 -23.5 1 70.19 44 LEU B C 1
ATOM 2770 O O . LEU B 1 44 ? 4.98 -1.605 -24.047 1 70.19 44 LEU B O 1
ATOM 2774 N N . PHE B 1 45 ? 6.145 0.322 -24.047 1 74.38 45 PHE B N 1
ATOM 2775 C CA . PHE B 1 45 ? 5.629 0.725 -25.359 1 74.38 45 PHE B CA 1
ATOM 2776 C C . PHE B 1 45 ? 6.211 -0.15 -26.453 1 74.38 45 PHE B C 1
ATOM 2778 O O . PHE B 1 45 ? 5.645 -0.239 -27.547 1 74.38 45 PHE B O 1
ATOM 2785 N N . ARG B 1 46 ? 7.25 -0.851 -26.094 1 75.44 46 ARG B N 1
ATOM 2786 C CA . ARG B 1 46 ? 7.902 -1.689 -27.094 1 75.44 46 ARG B CA 1
ATOM 2787 C C . ARG B 1 46 ? 7.02 -2.869 -27.469 1 75.44 46 ARG B C 1
ATOM 2789 O O . ARG B 1 46 ? 7.078 -3.352 -28.609 1 75.44 46 ARG B O 1
ATOM 2796 N N . TYR B 1 47 ? 6.18 -3.27 -26.578 1 78.44 47 TYR B N 1
ATOM 2797 C CA . TYR B 1 47 ? 5.488 -4.531 -26.828 1 78.44 47 TYR B CA 1
ATOM 2798 C C . TYR B 1 47 ? 4.004 -4.301 -27.078 1 78.44 47 TYR B C 1
ATOM 2800 O O . TYR B 1 47 ? 3.24 -5.254 -27.25 1 78.44 47 TYR B O 1
ATOM 2808 N N . ILE B 1 48 ? 3.623 -3.088 -27.203 1 83 48 ILE B N 1
ATOM 2809 C CA . ILE B 1 48 ? 2.205 -2.801 -27.391 1 83 48 ILE B CA 1
ATOM 2810 C C . ILE B 1 48 ? 1.756 -3.301 -28.766 1 83 48 ILE B C 1
ATOM 2812 O O . ILE B 1 48 ? 0.589 -3.654 -28.953 1 83 48 ILE B O 1
ATOM 2816 N N . PHE B 1 49 ? 2.721 -3.396 -29.672 1 88.31 49 PHE B N 1
ATOM 2817 C CA . PHE B 1 49 ? 2.375 -3.807 -31.031 1 88.31 49 PHE B CA 1
ATOM 2818 C C . PHE B 1 49 ? 2.775 -5.258 -31.281 1 88.31 49 PHE B C 1
ATOM 2820 O O . PHE B 1 49 ? 2.789 -5.719 -32.438 1 88.31 49 PHE B O 1
ATOM 2827 N N . TYR B 1 50 ? 3.092 -5.926 -30.203 1 87.38 50 TYR B N 1
ATOM 2828 C CA . TYR B 1 50 ? 3.586 -7.289 -30.375 1 87.38 50 TYR B CA 1
ATOM 2829 C C . TYR B 1 50 ? 2.742 -8.281 -29.578 1 87.38 50 TYR B C 1
ATOM 2831 O O . TYR B 1 50 ? 2.152 -7.922 -28.562 1 87.38 50 TYR B O 1
ATOM 2839 N N . ASP B 1 51 ? 2.566 -9.461 -30.203 1 87.19 51 ASP B N 1
ATOM 2840 C CA . ASP B 1 51 ? 2.141 -10.617 -29.422 1 87.19 51 ASP B CA 1
ATOM 2841 C C . ASP B 1 51 ? 3.33 -11.281 -28.734 1 87.19 51 ASP B C 1
ATOM 2843 O O . ASP B 1 51 ? 3.988 -12.148 -29.312 1 87.19 51 ASP B O 1
ATOM 2847 N N . TYR B 1 52 ? 3.557 -10.836 -27.547 1 82.19 52 TYR B N 1
ATOM 2848 C CA . TYR B 1 52 ? 4.723 -11.281 -26.797 1 82.19 52 TYR B CA 1
ATOM 2849 C C . TYR B 1 52 ? 4.309 -12.172 -25.625 1 82.19 52 TYR B C 1
ATOM 2851 O O . TYR B 1 52 ? 3.463 -11.789 -24.812 1 82.19 52 TYR B O 1
ATOM 2859 N N . ASN B 1 53 ? 4.836 -13.383 -25.641 1 79.19 53 ASN B N 1
ATOM 2860 C CA . ASN B 1 53 ? 4.492 -14.328 -24.578 1 79.19 53 ASN B CA 1
ATOM 2861 C C . ASN B 1 53 ? 5.648 -14.516 -23.594 1 79.19 53 ASN B C 1
ATOM 2863 O O . ASN B 1 53 ? 5.633 -15.453 -22.797 1 79.19 53 ASN B O 1
ATOM 2867 N N . GLY B 1 54 ? 6.691 -13.609 -23.609 1 72.44 54 GLY B N 1
ATOM 2868 C CA . GLY B 1 54 ? 7.848 -13.742 -22.734 1 72.44 54 GLY B CA 1
ATOM 2869 C C . GLY B 1 54 ? 9.062 -14.32 -23.438 1 72.44 54 GLY B C 1
ATOM 2870 O O . GLY B 1 54 ? 10.195 -14.117 -23 1 72.44 54 GLY B O 1
ATOM 2871 N N . PHE B 1 55 ? 8.812 -15.086 -24.531 1 75.31 55 PHE B N 1
ATOM 2872 C CA . PHE B 1 55 ? 9.898 -15.75 -25.266 1 75.31 55 PHE B CA 1
ATOM 2873 C C . PHE B 1 55 ? 9.961 -15.266 -26.703 1 75.31 55 PHE B C 1
ATOM 2875 O O . PHE B 1 55 ? 11.031 -14.922 -27.203 1 75.31 55 PHE B O 1
ATOM 2882 N N . THR B 1 56 ? 8.82 -15.25 -27.297 1 81 56 THR B N 1
ATOM 2883 C CA . THR B 1 56 ? 8.719 -14.859 -28.688 1 81 56 THR B CA 1
ATOM 2884 C C . THR B 1 56 ? 7.801 -13.648 -28.859 1 81 56 THR B C 1
ATOM 2886 O O . THR B 1 56 ? 6.844 -13.484 -28.094 1 81 56 THR B O 1
ATOM 2889 N N . ALA B 1 57 ? 8.219 -12.828 -29.781 1 86.19 57 ALA B N 1
ATOM 2890 C CA . ALA B 1 57 ? 7.434 -11.633 -30.078 1 86.19 57 ALA B CA 1
ATOM 2891 C C . ALA B 1 57 ? 7.086 -11.555 -31.562 1 86.19 57 ALA B C 1
ATOM 2893 O O . ALA B 1 57 ? 7.969 -11.641 -32.406 1 86.19 57 ALA B O 1
ATOM 2894 N N . TYR B 1 58 ? 5.754 -11.531 -31.844 1 90.44 58 TYR B N 1
ATOM 2895 C CA . TYR B 1 58 ? 5.277 -11.344 -33.219 1 90.44 58 TYR B CA 1
ATOM 2896 C C . TYR B 1 58 ? 4.621 -9.984 -33.375 1 90.44 58 TYR B C 1
ATOM 2898 O O . TYR B 1 58 ? 3.812 -9.562 -32.562 1 90.44 58 TYR B O 1
ATOM 2906 N N . TYR B 1 59 ? 5.09 -9.312 -34.438 1 91.44 59 TYR B N 1
ATOM 2907 C CA . TYR B 1 59 ? 4.488 -8.008 -34.719 1 91.44 59 TYR B CA 1
ATOM 2908 C C . TYR B 1 59 ? 3.045 -8.164 -35.188 1 91.44 59 TYR B C 1
ATOM 2910 O O . TYR B 1 59 ? 2.781 -8.836 -36.188 1 91.44 59 TYR B O 1
ATOM 2918 N N . ILE B 1 60 ? 2.082 -7.602 -34.5 1 92.44 60 ILE B N 1
ATOM 2919 C CA . ILE B 1 60 ? 0.673 -7.777 -34.844 1 92.44 60 ILE B CA 1
ATOM 2920 C C . ILE B 1 60 ? 0.019 -6.414 -35.031 1 92.44 60 ILE B C 1
ATOM 2922 O O . ILE B 1 60 ? -1.205 -6.316 -35.156 1 92.44 60 ILE B O 1
ATOM 2926 N N . GLY B 1 61 ? 0.826 -5.375 -35 1 91.12 61 GLY B N 1
ATOM 2927 C CA . GLY B 1 61 ? 0.305 -4.039 -35.25 1 91.12 61 GLY B CA 1
ATOM 2928 C C . GLY B 1 61 ? -0.66 -3.578 -34.156 1 91.12 61 GLY B C 1
ATOM 2929 O O . GLY B 1 61 ? -0.345 -3.641 -32.969 1 91.12 61 GLY B O 1
ATOM 2930 N N . PHE B 1 62 ? -1.91 -3.238 -34.656 1 92.5 62 PHE B N 1
ATOM 2931 C CA . PHE B 1 62 ? -2.855 -2.623 -33.719 1 92.5 62 PHE B CA 1
ATOM 2932 C C . PHE B 1 62 ? -3.85 -3.652 -33.188 1 92.5 62 PHE B C 1
ATOM 2934 O O . PHE B 1 62 ? -4.867 -3.293 -32.594 1 92.5 62 PHE B O 1
ATOM 2941 N N . LYS B 1 63 ? -3.555 -4.918 -33.312 1 93.38 63 LYS B N 1
ATOM 2942 C CA . LYS B 1 63 ? -4.492 -5.973 -32.938 1 93.38 63 LYS B CA 1
ATOM 2943 C C . LYS B 1 63 ? -4.754 -5.965 -31.422 1 93.38 63 LYS B C 1
ATOM 2945 O O . LYS B 1 63 ? -5.875 -6.223 -30.984 1 93.38 63 LYS B O 1
ATOM 2950 N N . ASN B 1 64 ? -3.709 -5.676 -30.688 1 93.5 64 ASN B N 1
ATOM 2951 C CA . ASN B 1 64 ? -3.891 -5.586 -29.234 1 93.5 64 ASN B CA 1
ATOM 2952 C C . ASN B 1 64 ? -4.867 -4.477 -28.859 1 93.5 64 ASN B C 1
ATOM 2954 O O . ASN B 1 64 ? -5.668 -4.633 -27.938 1 93.5 64 ASN B O 1
ATOM 2958 N N . PHE B 1 65 ? -4.855 -3.414 -29.625 1 93.56 65 PHE B N 1
ATOM 2959 C CA . PHE B 1 65 ? -5.738 -2.285 -29.359 1 93.56 65 PHE B CA 1
ATOM 2960 C C . PHE B 1 65 ? -7.176 -2.615 -29.75 1 93.56 65 PHE B C 1
ATOM 2962 O O . PHE B 1 65 ? -8.109 -2.307 -29 1 93.56 65 PHE B O 1
ATOM 2969 N N . THR B 1 66 ? -7.27 -3.203 -30.828 1 94.44 66 THR B N 1
ATOM 2970 C CA . THR B 1 66 ? -8.602 -3.604 -31.281 1 94.44 66 THR B CA 1
ATOM 2971 C C . THR B 1 66 ? -9.219 -4.602 -30.297 1 94.44 66 THR B C 1
ATOM 2973 O O . THR B 1 66 ? -10.398 -4.508 -29.969 1 94.44 66 THR B O 1
ATOM 2976 N N . ARG B 1 67 ? -8.414 -5.512 -29.812 1 94.94 67 ARG B N 1
ATOM 2977 C CA . ARG B 1 67 ? -8.867 -6.488 -28.828 1 94.94 67 ARG B CA 1
ATOM 2978 C C . ARG B 1 67 ? -9.305 -5.801 -27.547 1 94.94 67 ARG B C 1
ATOM 2980 O O . ARG B 1 67 ? -10.32 -6.172 -26.953 1 94.94 67 ARG B O 1
ATOM 2987 N N . MET B 1 68 ? -8.547 -4.879 -27.156 1 95.56 68 MET B N 1
ATOM 2988 C CA . MET B 1 68 ? -8.852 -4.156 -25.938 1 95.56 68 MET B CA 1
ATOM 2989 C C . MET B 1 68 ? -10.219 -3.49 -26.016 1 95.56 68 MET B C 1
ATOM 2991 O O . MET B 1 68 ? -11.023 -3.588 -25.094 1 95.56 68 MET B O 1
ATOM 2995 N N . PHE B 1 69 ? -10.516 -2.783 -27.188 1 96.12 69 PHE B N 1
ATOM 2996 C CA . PHE B 1 69 ? -11.758 -2.043 -27.344 1 96.12 69 PHE B CA 1
ATOM 2997 C C . PHE B 1 69 ? -12.953 -2.992 -27.359 1 96.12 69 PHE B C 1
ATOM 2999 O O . PHE B 1 69 ? -14.055 -2.623 -26.938 1 96.12 69 PHE B O 1
ATOM 3006 N N . GLN B 1 70 ? -12.711 -4.238 -27.719 1 96.25 70 GLN B N 1
ATOM 3007 C CA . GLN B 1 70 ? -13.797 -5.207 -27.828 1 96.25 70 GLN B CA 1
ATOM 3008 C C . GLN B 1 70 ? -13.828 -6.141 -26.625 1 96.25 70 GLN B C 1
ATOM 3010 O O . GLN B 1 70 ? -14.711 -6.996 -26.516 1 96.25 70 GLN B O 1
ATOM 3015 N N . ASP B 1 71 ? -12.914 -5.977 -25.75 1 96.69 71 ASP B N 1
ATOM 3016 C CA . ASP B 1 71 ? -12.797 -6.859 -24.594 1 96.69 71 ASP B CA 1
ATOM 3017 C C . ASP B 1 71 ? -13.781 -6.465 -23.484 1 96.69 71 ASP B C 1
ATOM 3019 O O . ASP B 1 71 ? -13.461 -5.648 -22.625 1 96.69 71 ASP B O 1
ATOM 3023 N N . ALA B 1 72 ? -14.938 -7.102 -23.5 1 96.06 72 ALA B N 1
ATOM 3024 C CA . ALA B 1 72 ? -15.992 -6.781 -22.547 1 96.06 72 ALA B CA 1
ATOM 3025 C C . ALA B 1 72 ? -15.539 -7.078 -21.109 1 96.06 72 ALA B C 1
ATOM 3027 O O . ALA B 1 72 ? -15.953 -6.398 -20.172 1 96.06 72 ALA B O 1
ATOM 3028 N N . ILE B 1 73 ? -14.68 -8.023 -20.969 1 95.38 73 ILE B N 1
ATOM 3029 C CA . ILE B 1 73 ? -14.211 -8.406 -19.641 1 95.38 73 ILE B CA 1
ATOM 3030 C C . ILE B 1 73 ? -13.344 -7.289 -19.062 1 95.38 73 ILE B C 1
ATOM 3032 O O . ILE B 1 73 ? -13.492 -6.926 -17.891 1 95.38 73 ILE B O 1
ATOM 3036 N N . PHE B 1 74 ? -12.531 -6.695 -20 1 96.81 74 PHE B N 1
ATOM 3037 C CA . PHE B 1 74 ? -11.664 -5.617 -19.531 1 96.81 74 PHE B CA 1
ATOM 3038 C C . PHE B 1 74 ? -12.484 -4.395 -19.141 1 96.81 74 PHE B C 1
ATOM 3040 O O . PHE B 1 74 ? -12.297 -3.846 -18.047 1 96.81 74 PHE B O 1
ATOM 3047 N N . TRP B 1 75 ? -13.375 -4.051 -19.859 1 97.5 75 TRP B N 1
ATOM 3048 C CA . TRP B 1 75 ? -14.109 -2.82 -19.578 1 97.5 75 TRP B CA 1
ATOM 3049 C C . TRP B 1 75 ? -15.07 -3.012 -18.422 1 97.5 75 TRP B C 1
ATOM 3051 O O . TRP B 1 75 ? -15.328 -2.074 -17.656 1 97.5 75 TRP B O 1
ATOM 3061 N N . ARG B 1 76 ? -15.586 -4.23 -18.25 1 97.31 76 ARG B N 1
ATOM 3062 C CA . ARG B 1 76 ? -16.344 -4.527 -17.031 1 97.31 76 ARG B CA 1
ATOM 3063 C C . ARG B 1 76 ? -15.453 -4.445 -15.797 1 97.31 76 ARG B C 1
ATOM 3065 O O . ARG B 1 76 ? -15.891 -3.975 -14.742 1 97.31 76 ARG B O 1
ATOM 3072 N N . SER B 1 77 ? -14.195 -4.926 -15.93 1 97.5 77 SER B N 1
ATOM 3073 C CA . SER B 1 77 ? -13.258 -4.844 -14.812 1 97.5 77 SER B CA 1
ATOM 3074 C C . SER B 1 77 ? -12.953 -3.395 -14.453 1 97.5 77 SER B C 1
ATOM 3076 O O . SER B 1 77 ? -12.711 -3.078 -13.281 1 97.5 77 SER B O 1
ATOM 3078 N N . VAL B 1 78 ? -13.008 -2.504 -15.492 1 97.31 78 VAL B N 1
ATOM 3079 C CA . VAL B 1 78 ? -12.828 -1.076 -15.234 1 97.31 78 VAL B CA 1
ATOM 3080 C C . VAL B 1 78 ? -13.984 -0.553 -14.391 1 97.31 78 VAL B C 1
ATOM 3082 O O . VAL B 1 78 ? -13.766 0.158 -13.406 1 97.31 78 VAL B O 1
ATOM 3085 N N . LEU B 1 79 ? -15.156 -0.954 -14.719 1 97.62 79 LEU B N 1
ATOM 3086 C CA . LEU B 1 79 ? -16.328 -0.528 -13.969 1 97.62 79 LEU B CA 1
ATOM 3087 C C . LEU B 1 79 ? -16.312 -1.082 -12.547 1 97.62 79 LEU B C 1
ATOM 3089 O O . LEU B 1 79 ? -16.656 -0.38 -11.602 1 97.62 79 LEU B O 1
ATOM 3093 N N . HIS B 1 80 ? -15.898 -2.348 -12.445 1 98 80 HIS B N 1
ATOM 3094 C CA . HIS B 1 80 ? -15.781 -2.953 -11.125 1 98 80 HIS B CA 1
ATOM 3095 C C . HIS B 1 80 ? -14.727 -2.24 -10.281 1 98 80 HIS B C 1
ATOM 3097 O O . HIS B 1 80 ? -14.867 -2.125 -9.062 1 98 80 HIS B O 1
ATOM 3103 N N . THR B 1 81 ? -13.672 -1.77 -10.945 1 97.5 81 THR B N 1
ATOM 3104 C CA . THR B 1 81 ? -12.633 -1.015 -10.258 1 97.5 81 THR B CA 1
ATOM 3105 C C . THR B 1 81 ? -13.195 0.281 -9.68 1 97.5 81 THR B C 1
ATOM 3107 O O . THR B 1 81 ? -12.914 0.629 -8.531 1 97.5 81 THR B O 1
ATOM 3110 N N . PHE B 1 82 ? -14.039 0.92 -10.461 1 97.62 82 PHE B N 1
ATOM 3111 C CA . PHE B 1 82 ? -14.648 2.16 -10 1 97.62 82 PHE B CA 1
ATOM 3112 C C . PHE B 1 82 ? -15.625 1.892 -8.859 1 97.62 82 PHE B C 1
ATOM 3114 O O . PHE B 1 82 ? -15.664 2.641 -7.879 1 97.62 82 PHE B O 1
ATOM 3121 N N . GLU B 1 83 ? -16.391 0.882 -9.016 1 97.69 83 GLU B N 1
ATOM 3122 C CA . GLU B 1 83 ? -17.312 0.503 -7.957 1 97.69 83 GLU B CA 1
ATOM 3123 C C . GLU B 1 83 ? -16.562 0.223 -6.652 1 97.69 83 GLU B C 1
ATOM 3125 O O . GLU B 1 83 ? -16.938 0.741 -5.598 1 97.69 83 GLU B O 1
ATOM 3130 N N . TYR B 1 84 ? -15.539 -0.521 -6.742 1 97.75 84 TYR B N 1
ATOM 3131 C CA . TYR B 1 84 ? -14.703 -0.863 -5.598 1 97.75 84 TYR B CA 1
ATOM 3132 C C . TYR B 1 84 ? -14.102 0.387 -4.969 1 97.75 84 TYR B C 1
ATOM 3134 O O . TYR B 1 84 ? -14.195 0.586 -3.756 1 97.75 84 TYR B O 1
ATOM 3142 N N . ALA B 1 85 ? -13.5 1.173 -5.836 1 97.75 85 ALA B N 1
ATOM 3143 C CA . ALA B 1 85 ? -12.781 2.348 -5.355 1 97.75 85 ALA B CA 1
ATOM 3144 C C . ALA B 1 85 ? -13.727 3.336 -4.68 1 97.75 85 ALA B C 1
ATOM 3146 O O . ALA B 1 85 ? -13.453 3.809 -3.572 1 97.75 85 ALA B O 1
ATOM 3147 N N . VAL B 1 86 ? -14.836 3.613 -5.281 1 97.56 86 VAL B N 1
ATOM 3148 C CA . VAL B 1 86 ? -15.781 4.594 -4.754 1 97.56 86 VAL B CA 1
ATOM 3149 C C . VAL B 1 86 ? -16.359 4.098 -3.434 1 97.56 86 VAL B C 1
ATOM 3151 O O . VAL B 1 86 ? -16.406 4.84 -2.449 1 97.56 86 VAL B O 1
ATOM 3154 N N . MET B 1 87 ? -16.75 2.895 -3.418 1 97.31 87 MET B N 1
ATOM 3155 C CA . MET B 1 87 ? -17.344 2.348 -2.203 1 97.31 87 MET B CA 1
ATOM 3156 C C . MET B 1 87 ? -16.312 2.273 -1.077 1 97.31 87 MET B C 1
ATOM 3158 O O . MET B 1 87 ? -16.641 2.574 0.076 1 97.31 87 MET B O 1
ATOM 3162 N N . LYS B 1 88 ? -15.125 1.853 -1.366 1 97.12 88 LYS B N 1
ATOM 3163 C CA . LYS B 1 88 ? -14.062 1.822 -0.365 1 97.12 88 LYS B CA 1
ATOM 3164 C C . LYS B 1 88 ? -13.805 3.215 0.205 1 97.12 88 LYS B C 1
ATOM 3166 O O . LYS B 1 88 ? -13.719 3.387 1.423 1 97.12 88 LYS B O 1
ATOM 3171 N N . LEU B 1 89 ? -13.766 4.23 -0.701 1 97.44 89 LEU B N 1
ATOM 3172 C CA . LEU B 1 89 ? -13.43 5.59 -0.288 1 97.44 89 LEU B CA 1
ATOM 3173 C C . LEU B 1 89 ? -14.539 6.188 0.569 1 97.44 89 LEU B C 1
ATOM 3175 O O . LEU B 1 89 ? -14.266 6.887 1.547 1 97.44 89 LEU B O 1
ATOM 3179 N N . VAL B 1 90 ? -15.75 5.906 0.214 1 97 90 VAL B N 1
ATOM 3180 C CA . VAL B 1 90 ? -16.906 6.461 0.917 1 97 90 VAL B CA 1
ATOM 3181 C C . VAL B 1 90 ? -16.953 5.918 2.344 1 97 90 VAL B C 1
ATOM 3183 O O . VAL B 1 90 ? -17.422 6.602 3.258 1 97 90 VAL B O 1
ATOM 3186 N N . ILE B 1 91 ? -16.391 4.777 2.559 1 96.12 91 ILE B N 1
ATOM 3187 C CA . ILE B 1 91 ? -16.469 4.148 3.873 1 96.12 91 ILE B CA 1
ATOM 3188 C C . ILE B 1 91 ? -15.188 4.434 4.652 1 96.12 91 ILE B C 1
ATOM 3190 O O . ILE B 1 91 ? -15.234 4.891 5.797 1 96.12 91 ILE B O 1
ATOM 3194 N N . ILE B 1 92 ? -14.031 4.266 4.027 1 96.19 92 ILE B N 1
ATOM 3195 C CA . ILE B 1 92 ? -12.75 4.242 4.734 1 96.19 92 ILE B CA 1
ATOM 3196 C C . ILE B 1 92 ? -12.383 5.652 5.18 1 96.19 92 ILE B C 1
ATOM 3198 O O . ILE B 1 92 ? -11.82 5.84 6.262 1 96.19 92 ILE B O 1
ATOM 3202 N N . ILE B 1 93 ? -12.719 6.684 4.367 1 96.25 93 ILE B N 1
ATOM 3203 C CA . ILE B 1 93 ? -12.289 8.047 4.672 1 96.25 93 ILE B CA 1
ATOM 3204 C C . ILE B 1 93 ? -13.078 8.578 5.859 1 96.25 93 ILE B C 1
ATOM 3206 O O . ILE B 1 93 ? -12.5 9.008 6.859 1 96.25 93 ILE B O 1
ATOM 3210 N N . PRO B 1 94 ? -14.438 8.531 5.793 1 94.44 94 PRO B N 1
ATOM 3211 C CA . PRO B 1 94 ? -15.18 9 6.965 1 94.44 94 PRO B CA 1
ATOM 3212 C C . PRO B 1 94 ? -14.875 8.18 8.219 1 94.44 94 PRO B C 1
ATOM 3214 O O . PRO B 1 94 ? -14.805 8.742 9.32 1 94.44 94 PRO B O 1
ATOM 3217 N N . LEU B 1 95 ? -14.703 6.918 8.07 1 92.75 95 LEU B N 1
ATOM 3218 C CA . LEU B 1 95 ? -14.406 6.059 9.211 1 92.75 95 LEU B CA 1
ATOM 3219 C C . LEU B 1 95 ? -13.07 6.434 9.844 1 92.75 95 LEU B C 1
ATOM 3221 O O . LEU B 1 95 ? -12.977 6.574 11.062 1 92.75 95 LEU B O 1
ATOM 3225 N N . SER B 1 96 ? -12.047 6.543 9.016 1 94 96 SER B N 1
ATOM 3226 C CA . SER B 1 96 ? -10.727 6.902 9.508 1 94 96 SER B CA 1
ATOM 3227 C C . SER B 1 96 ? -10.734 8.281 10.172 1 94 96 SER B C 1
ATOM 3229 O O . SER B 1 96 ? -10.086 8.484 11.195 1 94 96 SER B O 1
ATOM 3231 N N . LEU B 1 97 ? -11.453 9.234 9.555 1 93 97 LEU B N 1
ATOM 3232 C CA . LEU B 1 97 ? -11.539 10.586 10.094 1 93 97 LEU B CA 1
ATOM 3233 C C . LEU B 1 97 ? -12.266 10.586 11.438 1 93 97 LEU B C 1
ATOM 3235 O O . LEU B 1 97 ? -11.812 11.227 12.383 1 93 97 LEU B O 1
ATOM 3239 N N . LEU B 1 98 ? -13.328 9.867 11.445 1 88.56 98 LEU B N 1
ATOM 3240 C CA . LEU B 1 98 ? -14.094 9.773 12.68 1 88.56 98 LEU B CA 1
ATOM 3241 C C . LEU B 1 98 ? -13.25 9.203 13.812 1 88.56 98 LEU B C 1
ATOM 3243 O O . LEU B 1 98 ? -13.242 9.734 14.922 1 88.56 98 LEU B O 1
ATOM 3247 N N . LEU B 1 99 ? -12.562 8.18 13.562 1 88.44 99 LEU B N 1
ATOM 3248 C CA . LEU B 1 99 ? -11.727 7.551 14.578 1 88.44 99 LEU B CA 1
ATOM 3249 C C . LEU B 1 99 ? -10.586 8.477 15 1 88.44 99 LEU B C 1
ATOM 3251 O O . LEU B 1 99 ? -10.234 8.539 16.172 1 88.44 99 LEU B O 1
ATOM 3255 N N . ALA B 1 100 ? -10.031 9.148 14 1 89.56 100 ALA B N 1
ATOM 3256 C CA . ALA B 1 100 ? -8.961 10.094 14.305 1 89.56 100 ALA B CA 1
ATOM 3257 C C . ALA B 1 100 ? -9.445 11.195 15.234 1 89.56 100 ALA B C 1
ATOM 3259 O O . ALA B 1 100 ? -8.75 11.555 16.188 1 89.56 100 ALA B O 1
ATOM 3260 N N . VAL B 1 101 ? -10.586 11.734 15 1 85.81 101 VAL B N 1
ATOM 3261 C CA . VAL B 1 101 ? -11.133 12.82 15.797 1 85.81 101 VAL B CA 1
ATOM 3262 C C . VAL B 1 101 ? -11.461 12.32 17.203 1 85.81 101 VAL B C 1
ATOM 3264 O O . VAL B 1 101 ? -11.195 13.008 18.188 1 85.81 101 VAL B O 1
ATOM 3267 N N . LEU B 1 102 ? -11.969 11.141 17.266 1 81.88 102 LEU B N 1
ATOM 3268 C CA . LEU B 1 102 ? -12.352 10.578 18.562 1 81.88 102 LEU B CA 1
ATOM 3269 C C . LEU B 1 102 ? -11.117 10.289 19.406 1 81.88 102 LEU B C 1
ATOM 3271 O O . LEU B 1 102 ? -11.133 10.484 20.625 1 81.88 102 LEU B O 1
ATOM 3275 N N . LEU B 1 103 ? -10.133 9.852 18.797 1 82.44 103 LEU B N 1
ATOM 3276 C CA . LEU B 1 103 ? -8.953 9.43 19.531 1 82.44 103 LEU B CA 1
ATOM 3277 C C . LEU B 1 103 ? -8.008 10.609 19.766 1 82.44 103 LEU B C 1
ATOM 3279 O O . LEU B 1 103 ? -7.055 10.508 20.547 1 82.44 103 LEU B O 1
ATOM 3283 N N . ASN B 1 104 ? -8.25 11.602 18.984 1 77.44 104 ASN B N 1
ATOM 3284 C CA . ASN B 1 104 ? -7.465 12.82 19.188 1 77.44 104 ASN B CA 1
ATOM 3285 C C . ASN B 1 104 ? -7.852 13.516 20.484 1 77.44 104 ASN B C 1
ATOM 3287 O O . ASN B 1 104 ? -7.059 14.281 21.047 1 77.44 104 ASN B O 1
ATOM 3291 N N . GLN B 1 105 ? -8.977 13.125 20.891 1 68.19 105 GLN B N 1
ATOM 3292 C CA . GLN B 1 105 ? -9.43 13.727 22.141 1 68.19 105 GLN B CA 1
ATOM 3293 C C . GLN B 1 105 ? -8.711 13.109 23.344 1 68.19 105 GLN B C 1
ATOM 3295 O O . GLN B 1 105 ? -8.273 11.961 23.281 1 68.19 105 GLN B O 1
ATOM 3300 N N . LYS B 1 106 ? -7.875 13.812 24.062 1 62.78 106 LYS B N 1
ATOM 3301 C CA . LYS B 1 106 ? -7.102 13.414 25.234 1 62.78 106 LYS B CA 1
ATOM 3302 C C . LYS B 1 106 ? -7.871 12.398 26.062 1 62.78 106 LYS B C 1
ATOM 3304 O O . LYS B 1 106 ? -8.148 12.641 27.25 1 62.78 106 LYS B O 1
ATOM 3309 N N . ILE B 1 107 ? -8.398 11.406 25.344 1 61 107 ILE B N 1
ATOM 3310 C CA . ILE B 1 107 ? -9.062 10.336 26.078 1 61 107 ILE B CA 1
ATOM 3311 C C . ILE B 1 107 ? -8.023 9.422 26.703 1 61 107 ILE B C 1
ATOM 3313 O O . ILE B 1 107 ? -6.945 9.203 26.141 1 61 107 ILE B O 1
ATOM 3317 N N . LYS B 1 108 ? -8.32 9.062 27.969 1 65.12 108 LYS B N 1
ATOM 3318 C CA . LYS B 1 108 ? -7.465 8.102 28.656 1 65.12 108 LYS B CA 1
ATOM 3319 C C . LYS B 1 108 ? -7.422 6.77 27.906 1 65.12 108 LYS B C 1
ATOM 3321 O O . LYS B 1 108 ? -8.469 6.203 27.578 1 65.12 108 LYS B O 1
ATOM 3326 N N . GLY B 1 109 ? -6.34 6.336 27.422 1 69.5 109 GLY B N 1
ATOM 3327 C CA . GLY B 1 109 ? -6.168 5.059 26.75 1 69.5 109 GLY B CA 1
ATOM 3328 C C . GLY B 1 109 ? -6.102 5.184 25.25 1 69.5 109 GLY B C 1
ATOM 3329 O O . GLY B 1 109 ? -6.176 4.184 24.531 1 69.5 109 GLY B O 1
ATOM 3330 N N . SER B 1 110 ? -6.168 6.363 24.797 1 76.25 110 SER B N 1
ATOM 3331 C CA . SER B 1 110 ? -6.145 6.605 23.359 1 76.25 110 SER B CA 1
ATOM 3332 C C . SER B 1 110 ? -4.977 5.879 22.703 1 76.25 110 SER B C 1
ATOM 3334 O O . SER B 1 110 ? -5.09 5.426 21.562 1 76.25 110 SER B O 1
ATOM 3336 N N . GLY B 1 111 ? -3.992 5.637 23.484 1 76.06 111 GLY B N 1
ATOM 3337 C CA . GLY B 1 111 ? -2.84 4.926 22.953 1 76.06 111 GLY B CA 1
ATOM 3338 C C . GLY B 1 111 ? -3.135 3.477 22.609 1 76.06 111 GLY B C 1
ATOM 3339 O O . GLY B 1 111 ? -2.73 2.98 21.562 1 76.06 111 GLY B O 1
ATOM 3340 N N . ILE B 1 112 ? -3.887 2.887 23.422 1 78 112 ILE B N 1
ATOM 3341 C CA . ILE B 1 112 ? -4.227 1.48 23.219 1 78 112 ILE B CA 1
ATOM 3342 C C . ILE B 1 112 ? -5.148 1.34 22.016 1 78 112 ILE B C 1
ATOM 3344 O O . ILE B 1 112 ? -4.949 0.46 21.172 1 78 112 ILE B O 1
ATOM 3348 N N . PHE B 1 113 ? -6.105 2.223 21.922 1 81.5 113 PHE B N 1
ATOM 3349 C CA . PHE B 1 113 ? -7.047 2.154 20.812 1 81.5 113 PHE B CA 1
ATOM 3350 C C . PHE B 1 113 ? -6.348 2.445 19.5 1 81.5 113 PHE B C 1
ATOM 3352 O O . PHE B 1 113 ? -6.629 1.804 18.484 1 81.5 113 PHE B O 1
ATOM 3359 N N . ARG B 1 114 ? -5.426 3.324 19.531 1 81.81 114 ARG B N 1
ATOM 3360 C CA . ARG B 1 114 ? -4.645 3.625 18.344 1 81.81 114 ARG B CA 1
ATOM 3361 C C . ARG B 1 114 ? -3.867 2.4 17.875 1 81.81 114 ARG B C 1
ATOM 3363 O O . ARG B 1 114 ? -3.824 2.107 16.672 1 81.81 114 ARG B O 1
ATOM 3370 N N . GLY B 1 115 ? -3.357 1.734 18.828 1 80.38 115 GLY B N 1
ATOM 3371 C CA . GLY B 1 115 ? -2.631 0.517 18.5 1 80.38 115 GLY B CA 1
ATOM 3372 C C . GLY B 1 115 ? -3.514 -0.569 17.922 1 80.38 115 GLY B C 1
ATOM 3373 O O . GLY B 1 115 ? -3.139 -1.226 16.938 1 80.38 115 GLY B O 1
ATOM 3374 N N . ILE B 1 116 ? -4.645 -0.69 18.469 1 82.38 116 ILE B N 1
ATOM 3375 C CA . ILE B 1 116 ? -5.582 -1.722 18.031 1 82.38 116 ILE B CA 1
ATOM 3376 C C . ILE B 1 116 ? -6.039 -1.436 16.609 1 82.38 116 ILE B C 1
ATOM 3378 O O . ILE B 1 116 ? -6.07 -2.336 15.766 1 82.38 116 ILE B O 1
ATOM 3382 N N . TYR B 1 117 ? -6.352 -0.186 16.375 1 83.5 117 TYR B N 1
ATOM 3383 C CA . TYR B 1 117 ? -6.887 0.173 15.062 1 83.5 117 TYR B CA 1
ATOM 3384 C C . TYR B 1 117 ? -5.797 0.148 14 1 83.5 117 TYR B C 1
ATOM 3386 O O . TYR B 1 117 ? -6.086 0.028 12.812 1 83.5 117 TYR B O 1
ATOM 3394 N N . PHE B 1 118 ? -4.609 0.233 14.484 1 82.12 118 PHE B N 1
ATOM 3395 C CA . PHE B 1 118 ? -3.488 0.222 13.547 1 82.12 118 PHE B CA 1
ATOM 3396 C C . PHE B 1 118 ? -3.035 -1.205 13.266 1 82.12 118 PHE B C 1
ATOM 3398 O O . PHE B 1 118 ? -2.371 -1.462 12.258 1 82.12 118 PHE B O 1
ATOM 3405 N N . MET B 1 119 ? -3.471 -2.148 13.961 1 81.06 119 MET B N 1
ATOM 3406 C CA . MET B 1 119 ? -3.002 -3.531 13.898 1 81.06 119 MET B CA 1
ATOM 3407 C C . MET B 1 119 ? -3.283 -4.141 12.531 1 81.06 119 MET B C 1
ATOM 3409 O O . MET B 1 119 ? -2.418 -4.793 11.945 1 81.06 119 MET B O 1
ATOM 3413 N N . PRO B 1 120 ? -4.465 -3.938 11.992 1 84.06 120 PRO B N 1
ATOM 3414 C CA . PRO B 1 120 ? -4.738 -4.547 10.688 1 84.06 120 PRO B CA 1
ATOM 3415 C C . PRO B 1 120 ? -3.764 -4.09 9.609 1 84.06 120 PRO B C 1
ATOM 3417 O O . PRO B 1 120 ? -3.492 -4.832 8.664 1 84.06 120 PRO B O 1
ATOM 3420 N N . THR B 1 121 ? -3.271 -2.918 9.844 1 82.62 121 THR B N 1
ATOM 3421 C CA . THR B 1 121 ? -2.408 -2.344 8.82 1 82.62 121 THR B CA 1
ATOM 3422 C C . THR B 1 121 ? -1.021 -2.98 8.859 1 82.62 121 THR B C 1
ATOM 3424 O O . THR B 1 121 ? -0.241 -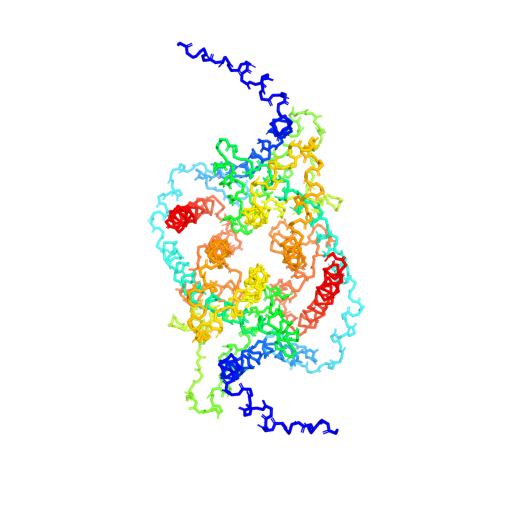2.842 7.914 1 82.62 121 THR B O 1
ATOM 3427 N N . VAL B 1 122 ? -0.743 -3.674 9.875 1 77.12 122 VAL B N 1
ATOM 3428 C CA . VAL B 1 122 ? 0.592 -4.238 10.047 1 77.12 122 VAL B CA 1
ATOM 3429 C C . VAL B 1 122 ? 0.639 -5.645 9.453 1 77.12 122 VAL B C 1
ATOM 3431 O O . VAL B 1 122 ? 1.716 -6.23 9.312 1 77.12 122 VAL B O 1
ATOM 3434 N N . ILE B 1 123 ? -0.47 -6.098 8.992 1 78.75 123 ILE B N 1
ATOM 3435 C CA . ILE B 1 123 ? -0.562 -7.418 8.383 1 78.75 123 ILE B CA 1
ATOM 3436 C C . ILE B 1 123 ? -0.659 -7.277 6.863 1 78.75 123 ILE B C 1
ATOM 3438 O O . ILE B 1 123 ? -1.294 -6.348 6.359 1 78.75 123 ILE B O 1
ATOM 3442 N N . SER B 1 124 ? 0.018 -8.18 6.18 1 80.5 124 SER B N 1
ATOM 3443 C CA . SER B 1 124 ? -0.019 -8.102 4.723 1 80.5 124 SER B CA 1
ATOM 3444 C C . SER B 1 124 ? -1.417 -8.398 4.188 1 80.5 124 SER B C 1
ATOM 3446 O O . SER B 1 124 ? -2.223 -9.039 4.867 1 80.5 124 SER B O 1
ATOM 3448 N N . SER B 1 125 ? -1.66 -7.91 3.047 1 84.75 125 SER B N 1
ATOM 3449 C CA . SER B 1 125 ? -2.965 -8.102 2.42 1 84.75 125 SER B CA 1
ATOM 3450 C C . SER B 1 125 ? -3.227 -9.578 2.129 1 84.75 125 SER B C 1
ATOM 3452 O O . SER B 1 125 ? -4.363 -10.039 2.219 1 84.75 125 SER B O 1
ATOM 3454 N N . ALA B 1 126 ? -2.207 -10.312 1.796 1 79.19 126 ALA B N 1
ATOM 3455 C CA . ALA B 1 126 ? -2.375 -11.734 1.519 1 79.19 126 ALA B CA 1
ATOM 3456 C C . ALA B 1 126 ? -2.859 -12.484 2.758 1 79.19 126 ALA B C 1
ATOM 3458 O O . ALA B 1 126 ? -3.797 -13.281 2.682 1 79.19 126 ALA B O 1
ATOM 3459 N N . VAL B 1 127 ? -2.273 -12.133 3.885 1 76.88 127 VAL B N 1
ATOM 3460 C CA . VAL B 1 127 ? -2.557 -12.852 5.125 1 76.88 127 VAL B CA 1
ATOM 3461 C C . VAL B 1 127 ? -3.963 -12.508 5.609 1 76.88 127 VAL B C 1
ATOM 3463 O O . VAL B 1 127 ? -4.738 -13.406 5.957 1 76.88 127 VAL B O 1
ATOM 3466 N N . TYR B 1 128 ? -4.262 -11.227 5.609 1 86.75 128 TYR B N 1
ATOM 3467 C CA . TYR B 1 128 ? -5.578 -10.938 6.168 1 86.75 128 TYR B CA 1
ATOM 3468 C C . TYR B 1 128 ? -6.684 -11.328 5.199 1 86.75 128 TYR B C 1
ATOM 3470 O O . TYR B 1 128 ? -7.816 -11.594 5.609 1 86.75 128 TYR B O 1
ATOM 3478 N N . SER B 1 129 ? -6.375 -11.344 3.914 1 87.5 129 SER B N 1
ATOM 3479 C CA . SER B 1 129 ? -7.371 -11.836 2.969 1 87.5 129 SER B CA 1
ATOM 3480 C C . SER B 1 129 ? -7.641 -13.32 3.174 1 87.5 129 SER B C 1
ATOM 3482 O O . SER B 1 129 ? -8.781 -13.773 3.027 1 87.5 129 SER B O 1
ATOM 3484 N N . LEU B 1 130 ? -6.668 -14.062 3.48 1 79.94 130 LEU B N 1
ATOM 3485 C CA . LEU B 1 130 ? -6.848 -15.484 3.789 1 79.94 130 LEU B CA 1
ATOM 3486 C C . LEU B 1 130 ? -7.707 -15.664 5.035 1 79.94 130 LEU B C 1
ATOM 3488 O O . LEU B 1 130 ? -8.617 -16.5 5.055 1 79.94 130 LEU B O 1
ATOM 3492 N N . ILE B 1 131 ? -7.395 -14.875 6.008 1 81 131 ILE B N 1
ATOM 3493 C CA . ILE B 1 131 ? -8.156 -14.922 7.25 1 81 131 ILE B CA 1
ATOM 3494 C C . ILE B 1 131 ? -9.633 -14.664 6.961 1 81 131 ILE B C 1
ATOM 3496 O O . ILE B 1 131 ? -10.5 -15.422 7.402 1 81 131 ILE B O 1
ATOM 3500 N N . PHE B 1 132 ? -9.859 -13.672 6.203 1 89.75 132 PHE B N 1
ATOM 3501 C CA . PHE B 1 132 ? -11.242 -13.328 5.887 1 89.75 132 PHE B CA 1
ATOM 3502 C C . PHE B 1 132 ? -11.859 -14.359 4.953 1 89.75 132 PHE B C 1
ATOM 3504 O O . PHE B 1 132 ? -13.078 -14.531 4.926 1 89.75 132 PHE B O 1
ATOM 3511 N N . GLY B 1 133 ? -11.039 -15.016 4.168 1 87.69 133 GLY B N 1
ATOM 3512 C CA . GLY B 1 133 ? -11.531 -16.156 3.4 1 87.69 133 GLY B CA 1
ATOM 3513 C C . GLY B 1 133 ? -12.188 -17.219 4.262 1 87.69 133 GLY B C 1
ATOM 3514 O O . GLY B 1 133 ? -13.219 -17.766 3.891 1 87.69 133 GLY B O 1
ATOM 3515 N N . PHE B 1 134 ? -11.648 -17.375 5.406 1 81.69 134 PHE B N 1
ATOM 3516 C CA . PHE B 1 134 ? -12.18 -18.375 6.332 1 81.69 134 PHE B CA 1
ATOM 3517 C C . PHE B 1 134 ? -13.391 -17.828 7.082 1 81.69 134 PHE B C 1
ATOM 3519 O O . PHE B 1 134 ? -14.367 -18.531 7.309 1 81.69 134 PHE B O 1
ATOM 3526 N N . ILE B 1 135 ? -13.281 -16.609 7.434 1 85.75 135 ILE B N 1
ATOM 3527 C CA . ILE B 1 135 ? -14.383 -15.977 8.156 1 85.75 135 ILE B CA 1
ATOM 3528 C C . ILE B 1 135 ? -15.633 -15.961 7.281 1 85.75 135 ILE B C 1
ATOM 3530 O O . ILE B 1 135 ? -16.75 -16.188 7.77 1 85.75 135 ILE B O 1
ATOM 3534 N N . PHE B 1 136 ? -15.414 -15.797 5.977 1 91.38 136 PHE B N 1
ATOM 3535 C CA . PHE B 1 136 ? -16.516 -15.625 5.035 1 91.38 136 PHE B CA 1
ATOM 3536 C C . PHE B 1 136 ? -16.953 -16.969 4.473 1 91.38 136 PHE B C 1
ATOM 3538 O O . PHE B 1 136 ? -17.844 -17.031 3.625 1 91.38 136 PHE B O 1
ATOM 3545 N N . ALA B 1 137 ? -16.344 -18.047 4.902 1 88.06 137 ALA B N 1
ATOM 3546 C CA . ALA B 1 137 ? -16.688 -19.375 4.398 1 88.06 137 ALA B CA 1
ATOM 3547 C C . ALA B 1 137 ? -18.172 -19.672 4.621 1 88.06 137 ALA B C 1
ATOM 3549 O O . ALA B 1 137 ? -18.734 -19.328 5.664 1 88.06 137 ALA B O 1
ATOM 3550 N N . VAL B 1 138 ? -18.703 -20.344 3.598 1 89.56 138 VAL B N 1
ATOM 3551 C CA . VAL B 1 138 ? -20.125 -20.625 3.646 1 89.56 138 VAL B CA 1
ATOM 3552 C C . VAL B 1 138 ? -20.406 -21.656 4.746 1 89.56 138 VAL B C 1
ATOM 3554 O O . VAL B 1 138 ? -21.297 -21.453 5.57 1 89.56 138 VAL B O 1
ATOM 3557 N N . TYR B 1 139 ? -19.562 -22.688 4.586 1 83.56 139 TYR B N 1
ATOM 3558 C CA . TYR B 1 139 ? -19.719 -23.75 5.582 1 83.56 139 TYR B CA 1
ATOM 3559 C C . TYR B 1 139 ? -18.672 -23.625 6.676 1 83.56 139 TYR B C 1
ATOM 3561 O O . TYR B 1 139 ? -17.484 -23.469 6.391 1 83.56 139 TYR B O 1
ATOM 3569 N N . ASN B 1 140 ? -19.047 -23.484 7.902 1 75.5 140 ASN B N 1
ATOM 3570 C CA . ASN B 1 140 ? -18.172 -23.422 9.07 1 75.5 140 ASN B CA 1
ATOM 3571 C C . ASN B 1 140 ? -17.516 -22.047 9.211 1 75.5 140 ASN B C 1
ATOM 3573 O O . ASN B 1 140 ? -16.5 -21.922 9.875 1 75.5 140 ASN B O 1
ATOM 3577 N N . GLY B 1 141 ? -18.078 -21.125 8.422 1 82.69 141 GLY B N 1
ATOM 3578 C CA . GLY B 1 141 ? -17.578 -19.781 8.594 1 82.69 141 GLY B CA 1
ATOM 3579 C C . GLY B 1 141 ? -18.062 -19.109 9.867 1 82.69 141 GLY B C 1
ATOM 3580 O O . GLY B 1 141 ? -19.219 -19.312 10.273 1 82.69 141 GLY B O 1
ATOM 3581 N N . VAL B 1 142 ? -17.297 -18.375 10.43 1 81.19 142 VAL B N 1
ATOM 3582 C CA . VAL B 1 142 ? -17.609 -17.781 11.734 1 81.19 142 VAL B CA 1
ATOM 3583 C C . VAL B 1 142 ? -18.688 -16.719 11.578 1 81.19 142 VAL B C 1
ATOM 3585 O O . VAL B 1 142 ? -19.547 -16.562 12.453 1 81.19 142 VAL B O 1
ATOM 3588 N N . LEU B 1 143 ? -18.594 -15.984 10.508 1 86.5 143 LEU B N 1
ATOM 3589 C CA . LEU B 1 143 ? -19.562 -14.906 10.328 1 86.5 143 LEU B CA 1
ATOM 3590 C C . LEU B 1 143 ? -20.969 -15.461 10.188 1 86.5 143 LEU B C 1
ATOM 3592 O O . LEU B 1 143 ? -21.906 -14.977 10.828 1 86.5 143 LEU B O 1
ATOM 3596 N N . ASN B 1 144 ? -21.078 -16.422 9.367 1 90.25 144 ASN B N 1
ATOM 3597 C CA . ASN B 1 144 ? -22.375 -17.062 9.211 1 90.25 144 ASN B CA 1
ATOM 3598 C C . ASN B 1 144 ? -22.844 -17.703 10.516 1 90.25 144 ASN B C 1
ATOM 3600 O O . ASN B 1 144 ? -24.031 -17.609 10.867 1 90.25 144 ASN B O 1
ATOM 3604 N N . ALA B 1 145 ? -21.984 -18.328 11.258 1 85.81 145 ALA B N 1
ATOM 3605 C CA . ALA B 1 145 ? -22.328 -18.969 12.523 1 85.81 145 ALA B CA 1
ATOM 3606 C C . ALA B 1 145 ? -22.859 -17.938 13.523 1 85.81 145 ALA B C 1
ATOM 3608 O O . ALA B 1 145 ? -23.875 -18.172 14.18 1 85.81 145 ALA B O 1
ATOM 3609 N N . TYR B 1 146 ? -22.188 -16.891 13.578 1 85.31 146 TYR B N 1
ATOM 3610 C CA . TYR B 1 146 ? -22.594 -15.836 14.508 1 85.31 146 TYR B CA 1
ATOM 3611 C C . TYR B 1 146 ? -23.922 -15.234 14.094 1 85.31 146 TYR B C 1
ATOM 3613 O O . TYR B 1 146 ? -24.797 -14.977 14.938 1 85.31 146 TYR B O 1
ATOM 3621 N N . LEU B 1 147 ? -24.062 -14.922 12.836 1 90 147 LEU B N 1
ATOM 3622 C CA . LEU B 1 147 ? -25.297 -14.336 12.336 1 90 147 LEU B CA 1
ATOM 3623 C C . LEU B 1 147 ? -26.469 -15.281 12.547 1 90 147 LEU B C 1
ATOM 3625 O O . LEU B 1 147 ? -27.578 -14.844 12.852 1 90 147 LEU B O 1
ATOM 3629 N N . GLN B 1 148 ? -26.219 -16.531 12.383 1 90.75 148 GLN B N 1
ATOM 3630 C CA . GLN B 1 148 ? -27.25 -17.531 12.617 1 90.75 148 GLN B CA 1
ATOM 3631 C C . GLN B 1 148 ? -27.609 -17.609 14.102 1 90.75 148 GLN B C 1
ATOM 3633 O O . GLN B 1 148 ? -28.781 -17.719 14.461 1 90.75 148 GLN B O 1
ATOM 3638 N N . LYS B 1 149 ? -26.641 -17.594 14.953 1 89.06 149 LYS B N 1
ATOM 3639 C CA . LYS B 1 149 ? -26.844 -17.656 16.406 1 89.06 149 LYS B CA 1
ATOM 3640 C C . LYS B 1 149 ? -27.672 -16.453 16.891 1 89.06 149 LYS B C 1
ATOM 3642 O O . LYS B 1 149 ? -28.469 -16.594 17.812 1 89.06 149 LYS B O 1
ATOM 3647 N N . LEU B 1 150 ? -27.469 -15.336 16.219 1 91.12 150 LEU B N 1
ATOM 3648 C CA . LEU B 1 150 ? -28.203 -14.125 16.578 1 91.12 150 LEU B CA 1
ATOM 3649 C C . LEU B 1 150 ? -29.562 -14.094 15.914 1 91.12 150 LEU B C 1
ATOM 3651 O O . LEU B 1 150 ? -30.375 -13.203 16.188 1 91.12 150 LEU B O 1
ATOM 3655 N N . GLY B 1 151 ? -29.781 -15.023 15.07 1 90.06 151 GLY B N 1
ATOM 3656 C CA . GLY B 1 151 ? -31.078 -15.117 14.406 1 90.06 151 GLY B CA 1
ATOM 3657 C C . GLY B 1 151 ? -31.234 -14.133 13.258 1 90.06 151 GLY B C 1
ATOM 3658 O O . GLY B 1 151 ? -32.344 -13.867 12.805 1 90.06 151 GLY B O 1
ATOM 3659 N N . MET B 1 152 ? -30.156 -13.625 12.789 1 91.12 152 MET B N 1
ATOM 3660 C CA . MET B 1 152 ? -30.203 -12.602 11.75 1 91.12 152 MET B CA 1
ATOM 3661 C C . MET B 1 152 ? -30.344 -13.242 10.367 1 91.12 152 MET B C 1
ATOM 3663 O O . MET B 1 152 ? -30.828 -12.617 9.438 1 91.12 152 MET B O 1
ATOM 3667 N N . ILE B 1 153 ? -29.859 -14.477 10.297 1 90 153 ILE B N 1
ATOM 3668 C CA . ILE B 1 153 ? -29.984 -15.195 9.031 1 90 153 ILE B CA 1
ATOM 3669 C C . ILE B 1 153 ? -30.5 -16.609 9.289 1 90 153 ILE B C 1
ATOM 3671 O O . ILE B 1 153 ? -30.281 -17.172 10.359 1 90 153 ILE B O 1
ATOM 3675 N N . HIS B 1 154 ? -31.203 -17.125 8.312 1 91.12 154 HIS B N 1
ATOM 3676 C CA . HIS B 1 154 ? -31.766 -18.469 8.422 1 91.12 154 HIS B CA 1
ATOM 3677 C C . HIS B 1 154 ? -30.953 -19.484 7.633 1 91.12 154 HIS B C 1
ATOM 3679 O O . HIS B 1 154 ? -31.016 -20.688 7.895 1 91.12 154 HIS B O 1
ATOM 3685 N N . SER B 1 155 ? -30.266 -18.969 6.66 1 92.06 155 SER B N 1
ATOM 3686 C CA . SER B 1 155 ? -29.359 -19.797 5.855 1 92.06 155 SER B CA 1
ATOM 3687 C C . SER B 1 155 ? -28.016 -19.109 5.648 1 92.06 155 SER B C 1
ATOM 3689 O O . SER B 1 155 ? -27.938 -17.875 5.66 1 92.06 155 SER B O 1
ATOM 3691 N N . PRO B 1 156 ? -27.016 -19.953 5.559 1 92.94 156 PRO B N 1
ATOM 3692 C CA . PRO B 1 156 ? -25.688 -19.344 5.383 1 92.94 156 PRO B CA 1
ATOM 3693 C C . PRO B 1 156 ? -25.594 -18.469 4.133 1 92.94 156 PRO B C 1
ATOM 3695 O O . PRO B 1 156 ? -26.188 -18.797 3.102 1 92.94 156 PRO B O 1
ATOM 3698 N N . ILE B 1 157 ? -25 -17.391 4.336 1 93.62 157 ILE B N 1
ATOM 3699 C CA . ILE B 1 157 ? -24.781 -16.469 3.232 1 93.62 157 ILE B CA 1
ATOM 3700 C C . ILE B 1 157 ? -23.469 -16.812 2.531 1 93.62 157 ILE B C 1
ATOM 3702 O O . ILE B 1 157 ? -22.469 -17.109 3.184 1 93.62 157 ILE B O 1
ATOM 3706 N N . ASP B 1 158 ? -23.453 -16.844 1.171 1 95.19 158 ASP B N 1
ATOM 3707 C CA . ASP B 1 158 ? -22.25 -17.016 0.379 1 95.19 158 ASP B CA 1
ATOM 3708 C C . ASP B 1 158 ? -21.562 -15.68 0.11 1 95.19 158 ASP B C 1
ATOM 3710 O O . ASP B 1 158 ? -21.656 -15.148 -0.996 1 95.19 158 ASP B O 1
ATOM 3714 N N . TRP B 1 159 ? -20.797 -15.227 1.042 1 95.06 159 TRP B N 1
ATOM 3715 C CA . TRP B 1 159 ? -20.203 -13.891 1.06 1 95.06 159 TRP B CA 1
ATOM 3716 C C . TRP B 1 159 ? -19.297 -13.688 -0.142 1 95.06 159 TRP B C 1
ATOM 3718 O O . TRP B 1 159 ? -19.141 -12.562 -0.63 1 95.06 159 TRP B O 1
ATOM 3728 N N . LEU B 1 160 ? -18.656 -14.734 -0.572 1 95.19 160 LEU B N 1
ATOM 3729 C CA . LEU B 1 160 ? -17.625 -14.578 -1.604 1 95.19 160 LEU B CA 1
ATOM 3730 C C . LEU B 1 160 ? -18.094 -15.195 -2.92 1 95.19 160 LEU B C 1
ATOM 3732 O O . LEU B 1 160 ? -17.5 -14.938 -3.973 1 95.19 160 LEU B O 1
ATOM 3736 N N . GLY B 1 161 ? -19.172 -15.977 -2.863 1 94.69 161 GLY B N 1
ATOM 3737 C CA . GLY B 1 161 ? -19.641 -16.672 -4.051 1 94.69 161 GLY B CA 1
ATOM 3738 C C . GLY B 1 161 ? -20.875 -16.047 -4.664 1 94.69 161 GLY B C 1
ATOM 3739 O O . GLY B 1 161 ? -21.234 -16.344 -5.801 1 94.69 161 GLY B O 1
ATOM 3740 N N . SER B 1 162 ? -21.438 -15.141 -3.932 1 95.25 162 SER B N 1
ATOM 3741 C CA . SER B 1 162 ? -22.641 -14.469 -4.43 1 95.25 162 SER B CA 1
ATOM 3742 C C . SER B 1 162 ? -22.281 -13.164 -5.133 1 95.25 162 SER B C 1
ATOM 3744 O O . SER B 1 162 ? -21.609 -12.305 -4.559 1 95.25 162 SER B O 1
ATOM 3746 N N . ALA B 1 163 ? -22.828 -12.977 -6.32 1 94.88 163 ALA B N 1
ATOM 3747 C CA . ALA B 1 163 ? -22.516 -11.812 -7.145 1 94.88 163 ALA B CA 1
ATOM 3748 C C . ALA B 1 163 ? -23.047 -10.531 -6.496 1 94.88 163 ALA B C 1
ATOM 3750 O O . ALA B 1 163 ? -22.453 -9.461 -6.656 1 94.88 163 ALA B O 1
ATOM 3751 N N . SER B 1 164 ? -24.047 -10.641 -5.723 1 93.88 164 SER B N 1
ATOM 3752 C CA . SER B 1 164 ? -24.688 -9.453 -5.168 1 93.88 164 SER B CA 1
ATOM 3753 C C . SER B 1 164 ? -23.922 -8.93 -3.955 1 93.88 164 SER B C 1
ATOM 3755 O O . SER B 1 164 ? -23.969 -7.73 -3.656 1 93.88 164 SER B O 1
ATOM 3757 N N . ILE B 1 165 ? -23.156 -9.836 -3.277 1 95.75 165 ILE B N 1
ATOM 3758 C CA . ILE B 1 165 ? -22.609 -9.391 -1.999 1 95.75 165 ILE B CA 1
ATOM 3759 C C . ILE B 1 165 ? -21.078 -9.453 -2.043 1 95.75 165 ILE B C 1
ATOM 3761 O O . ILE B 1 165 ? -20.406 -8.898 -1.176 1 95.75 165 ILE B O 1
ATOM 3765 N N . VAL B 1 166 ? -20.531 -10.086 -3.059 1 97 166 VAL B N 1
ATOM 3766 C CA . VAL B 1 166 ? -19.094 -10.359 -3.109 1 97 166 VAL B CA 1
ATOM 3767 C C . VAL B 1 166 ? -18.312 -9.055 -3.043 1 97 166 VAL B C 1
ATOM 3769 O O . VAL B 1 166 ? -17.344 -8.938 -2.297 1 97 166 VAL B O 1
ATOM 3772 N N . MET B 1 167 ? -18.781 -8.039 -3.762 1 96.94 167 MET B N 1
ATOM 3773 C CA . MET B 1 167 ? -18.047 -6.773 -3.805 1 96.94 167 MET B CA 1
ATOM 3774 C C . MET B 1 167 ? -18.062 -6.098 -2.438 1 96.94 167 MET B C 1
ATOM 3776 O O . MET B 1 167 ? -17.016 -5.613 -1.978 1 96.94 167 MET B O 1
ATOM 3780 N N . ILE B 1 168 ? -19.094 -6.148 -1.79 1 96.31 168 ILE B N 1
ATOM 3781 C CA . ILE B 1 168 ? -19.203 -5.527 -0.475 1 96.31 168 ILE B CA 1
ATOM 3782 C C . ILE B 1 168 ? -18.328 -6.273 0.523 1 96.31 168 ILE B C 1
ATOM 3784 O O . ILE B 1 168 ? -17.719 -5.664 1.404 1 96.31 168 ILE B O 1
ATOM 3788 N N . SER B 1 169 ? -18.312 -7.59 0.408 1 96.5 169 SER B N 1
ATOM 3789 C CA . SER B 1 169 ? -17.469 -8.398 1.283 1 96.5 169 SER B CA 1
ATOM 3790 C C . SER B 1 169 ? -15.992 -8.039 1.12 1 96.5 169 SER B C 1
ATOM 3792 O O . SER B 1 169 ? -15.273 -7.891 2.107 1 96.5 169 SER B O 1
ATOM 3794 N N . ILE B 1 170 ? -15.609 -7.855 -0.146 1 97 170 ILE B N 1
ATOM 3795 C CA . ILE B 1 170 ? -14.227 -7.508 -0.449 1 97 170 ILE B CA 1
ATOM 3796 C C . ILE B 1 170 ? -13.906 -6.121 0.104 1 97 170 ILE B C 1
ATOM 3798 O O . ILE B 1 170 ? -12.828 -5.898 0.66 1 97 170 ILE B O 1
ATOM 3802 N N . ILE B 1 171 ? -14.844 -5.23 0.002 1 96.94 171 ILE B N 1
ATOM 3803 C CA . ILE B 1 171 ? -14.656 -3.854 0.444 1 96.94 171 ILE B CA 1
ATOM 3804 C C . ILE B 1 171 ? -14.5 -3.816 1.962 1 96.94 171 ILE B C 1
ATOM 3806 O O . ILE B 1 171 ? -13.672 -3.062 2.488 1 96.94 171 ILE B O 1
ATOM 3810 N N . ILE B 1 172 ? -15.211 -4.621 2.639 1 93.94 172 ILE B N 1
ATOM 3811 C CA . ILE B 1 172 ? -15.117 -4.695 4.094 1 93.94 172 ILE B CA 1
ATOM 3812 C C . ILE B 1 172 ? -13.695 -5.098 4.496 1 93.94 172 ILE B C 1
ATOM 3814 O O . ILE B 1 172 ? -13.109 -4.504 5.402 1 93.94 172 ILE B O 1
ATOM 3818 N N . VAL B 1 173 ? -13.172 -6.059 3.811 1 93.31 173 VAL B N 1
ATOM 3819 C CA . VAL B 1 173 ? -11.828 -6.543 4.094 1 93.31 173 VAL B CA 1
ATOM 3820 C C . VAL B 1 173 ? -10.812 -5.438 3.809 1 93.31 173 VAL B C 1
ATOM 3822 O O . VAL B 1 173 ? -9.898 -5.199 4.609 1 93.31 173 VAL B O 1
ATOM 3825 N N . ALA B 1 174 ? -11.016 -4.734 2.686 1 94.56 174 ALA B N 1
ATOM 3826 C CA . ALA B 1 174 ? -10.109 -3.664 2.285 1 94.56 174 ALA B CA 1
ATOM 3827 C C . ALA B 1 174 ? -10.141 -2.514 3.287 1 94.56 174 ALA B C 1
ATOM 3829 O O . ALA B 1 174 ? -9.102 -1.944 3.623 1 94.56 174 ALA B O 1
ATOM 3830 N N . VAL B 1 175 ? -11.297 -2.191 3.711 1 94.25 175 VAL B N 1
ATOM 3831 C CA . VAL B 1 175 ? -11.453 -1.109 4.68 1 94.25 175 VAL B CA 1
ATOM 3832 C C . VAL B 1 175 ? -10.812 -1.504 6.004 1 94.25 175 VAL B C 1
ATOM 3834 O O . VAL B 1 175 ? -10.094 -0.706 6.617 1 94.25 175 VAL B O 1
ATOM 3837 N N . TRP B 1 176 ? -11.016 -2.721 6.371 1 91.44 176 TRP B N 1
ATOM 3838 C CA . TRP B 1 176 ? -10.445 -3.232 7.609 1 91.44 176 TRP B CA 1
ATOM 3839 C C . TRP B 1 176 ? -8.922 -3.152 7.578 1 91.44 176 TRP B C 1
ATOM 3841 O O . TRP B 1 176 ? -8.297 -2.74 8.555 1 91.44 176 TRP B O 1
ATOM 3851 N N . GLY B 1 177 ? -8.367 -3.428 6.535 1 90.06 177 GLY B N 1
ATOM 3852 C CA . GLY B 1 177 ? -6.918 -3.484 6.414 1 90.06 177 GLY B CA 1
ATOM 3853 C C . GLY B 1 177 ? -6.281 -2.121 6.215 1 90.06 177 GLY B C 1
ATOM 3854 O O . GLY B 1 177 ? -5.07 -1.965 6.383 1 90.06 177 GLY B O 1
ATOM 3855 N N . GLY B 1 178 ? -7.148 -1.091 5.953 1 90.88 178 GLY B N 1
ATOM 3856 C CA . GLY B 1 178 ? -6.527 0.144 5.496 1 90.88 178 GLY B CA 1
ATOM 3857 C C . GLY B 1 178 ? -6.891 1.344 6.352 1 90.88 178 GLY B C 1
ATOM 3858 O O . GLY B 1 178 ? -6.234 2.385 6.277 1 90.88 178 GLY B O 1
ATOM 3859 N N . PHE B 1 179 ? -7.906 1.297 7.105 1 91.81 179 PHE B N 1
ATOM 3860 C CA . PHE B 1 179 ? -8.414 2.51 7.738 1 91.81 179 PHE B CA 1
ATOM 3861 C C . PHE B 1 179 ? -7.422 3.031 8.773 1 91.81 179 PHE B C 1
ATOM 3863 O O . PHE B 1 179 ? -7.363 4.234 9.039 1 91.81 179 PHE B O 1
ATOM 3870 N N . GLY B 1 180 ? -6.605 2.152 9.359 1 90.06 180 GLY B N 1
ATOM 3871 C CA . GLY B 1 180 ? -5.629 2.578 10.352 1 90.06 180 GLY B CA 1
ATOM 3872 C C . GLY B 1 180 ? -4.598 3.543 9.797 1 90.06 180 GLY B C 1
ATOM 3873 O O . GLY B 1 180 ? -4.195 4.488 10.477 1 90.06 180 GLY B O 1
ATOM 3874 N N . ASN B 1 181 ? -4.156 3.32 8.578 1 89.62 181 ASN B N 1
ATOM 3875 C CA . ASN B 1 181 ? -3.182 4.199 7.941 1 89.62 181 ASN B CA 1
ATOM 3876 C C . ASN B 1 181 ? -3.721 5.617 7.785 1 89.62 181 ASN B C 1
ATOM 3878 O O . ASN B 1 181 ? -3.031 6.586 8.102 1 89.62 181 ASN B O 1
ATOM 3882 N N . TYR B 1 182 ? -4.91 5.699 7.352 1 93.75 182 TYR B N 1
ATOM 3883 C CA . TYR B 1 182 ? -5.496 7.02 7.145 1 93.75 182 TYR B CA 1
ATOM 3884 C C . TYR B 1 182 ? -5.844 7.676 8.477 1 93.75 182 TYR B C 1
ATOM 3886 O O . TYR B 1 182 ? -5.766 8.898 8.609 1 93.75 182 TYR B O 1
ATOM 3894 N N . MET B 1 183 ? -6.191 6.84 9.43 1 91.94 183 MET B N 1
ATOM 3895 C CA . MET B 1 183 ? -6.445 7.375 10.758 1 91.94 183 MET B CA 1
ATOM 3896 C C . MET B 1 183 ? -5.215 8.094 11.305 1 91.94 183 MET B C 1
ATOM 3898 O O . MET B 1 183 ? -5.316 9.219 11.805 1 91.94 183 MET B O 1
ATOM 3902 N N . ILE B 1 184 ? -4.117 7.48 11.117 1 88.06 184 ILE B N 1
ATOM 3903 C CA . ILE B 1 184 ? -2.877 8.047 11.633 1 88.06 184 ILE B CA 1
ATOM 3904 C C . ILE B 1 184 ? -2.535 9.328 10.875 1 88.06 184 ILE B C 1
ATOM 3906 O O . ILE B 1 184 ? -2.062 10.297 11.461 1 88.06 184 ILE B O 1
ATOM 3910 N N . LEU B 1 185 ? -2.783 9.344 9.656 1 90.38 185 LEU B N 1
ATOM 3911 C CA . LEU B 1 185 ? -2.533 10.539 8.859 1 90.38 185 LEU B CA 1
ATOM 3912 C C . LEU B 1 185 ? -3.439 11.68 9.297 1 90.38 185 LEU B C 1
ATOM 3914 O O . LEU B 1 185 ? -2.982 12.82 9.461 1 90.38 185 LEU B O 1
ATOM 3918 N N . PHE B 1 186 ? -4.641 11.359 9.539 1 91.62 186 PHE B N 1
ATOM 3919 C CA . PHE B 1 186 ? -5.574 12.367 10.023 1 91.62 186 PHE B CA 1
ATOM 3920 C C . PHE B 1 186 ? -5.164 12.875 11.398 1 91.62 186 PHE B C 1
ATOM 3922 O O . PHE B 1 186 ? -5.273 14.062 11.688 1 91.62 186 PHE B O 1
ATOM 3929 N N . MET B 1 187 ? -4.746 11.992 12.18 1 87.88 187 MET B N 1
ATOM 3930 C CA . MET B 1 187 ? -4.316 12.375 13.523 1 87.88 187 MET B CA 1
ATOM 3931 C C . MET B 1 187 ? -3.135 13.344 13.461 1 87.88 187 MET B C 1
ATOM 3933 O O . MET B 1 187 ? -3.059 14.289 14.25 1 87.88 187 MET B O 1
ATOM 3937 N N . SER B 1 188 ? -2.273 13.047 12.562 1 83.56 188 SER B N 1
ATOM 3938 C CA . SER B 1 188 ? -1.137 13.945 12.375 1 83.56 188 SER B CA 1
ATOM 3939 C C . SER B 1 188 ? -1.594 15.336 11.945 1 83.56 188 SER B C 1
ATOM 3941 O O . SER B 1 188 ? -1.037 16.344 12.398 1 83.56 188 SER B O 1
ATOM 3943 N N . GLY B 1 189 ? -2.545 15.383 11.094 1 85.88 189 GLY B N 1
ATOM 3944 C CA . GLY B 1 189 ? -3.107 16.656 10.688 1 85.88 189 GLY B CA 1
ATOM 3945 C C . GLY B 1 189 ? -3.828 17.375 11.812 1 85.88 189 GLY B C 1
ATOM 3946 O O . GLY B 1 189 ? -3.723 18.609 11.945 1 85.88 189 GLY B O 1
ATOM 3947 N N . LEU B 1 190 ? -4.488 16.672 12.625 1 86.44 190 LEU B N 1
ATOM 3948 C CA . LEU B 1 190 ? -5.238 17.234 13.742 1 86.44 190 LEU B CA 1
ATOM 3949 C C . LEU B 1 190 ? -4.297 17.797 14.797 1 86.44 190 LEU B C 1
ATOM 3951 O O . LEU B 1 190 ? -4.617 18.781 15.461 1 86.44 190 LEU B O 1
ATOM 3955 N N . SER B 1 191 ? -3.229 17.094 14.898 1 80.25 191 SER B N 1
ATOM 3956 C CA . SER B 1 191 ? -2.264 17.5 15.914 1 80.25 191 SER B CA 1
ATOM 3957 C C . SER B 1 191 ? -1.653 18.859 15.586 1 80.25 191 SER B C 1
ATOM 3959 O O . SER B 1 191 ? -1.093 19.516 16.469 1 80.25 191 SER B O 1
ATOM 3961 N N . SER B 1 192 ? -1.801 19.234 14.375 1 77.81 192 SER B N 1
ATOM 3962 C CA . SER B 1 192 ? -1.246 20.516 13.961 1 77.81 192 SER B CA 1
ATOM 3963 C C . SER B 1 192 ? -2.189 21.672 14.305 1 77.81 192 SER B C 1
ATOM 3965 O O . SER B 1 192 ? -1.8 22.828 14.258 1 77.81 192 SER B O 1
ATOM 3967 N N . ILE B 1 193 ? -3.385 21.359 14.734 1 81.5 193 ILE B N 1
ATOM 3968 C CA . ILE B 1 193 ? -4.363 22.375 15.094 1 81.5 193 ILE B CA 1
ATOM 3969 C C . ILE B 1 193 ? -4.234 22.703 16.578 1 81.5 193 ILE B C 1
ATOM 3971 O O . ILE B 1 193 ? -4.348 21.828 17.438 1 81.5 193 ILE B O 1
ATOM 3975 N N . SER B 1 194 ? -4.051 23.953 16.859 1 84.06 194 SER B N 1
ATOM 3976 C CA . SER B 1 194 ? -3.832 24.406 18.219 1 84.06 194 SER B CA 1
ATOM 3977 C C . SER B 1 194 ? -5.055 24.156 19.094 1 84.06 194 SER B C 1
ATOM 3979 O O . SER B 1 194 ? -6.191 24.328 18.656 1 84.06 194 SER B O 1
ATOM 3981 N N . GLU B 1 195 ? -4.75 23.75 20.234 1 82.19 195 GLU B N 1
ATOM 3982 C CA . GLU B 1 195 ? -5.816 23.516 21.203 1 82.19 195 GLU B CA 1
ATOM 3983 C C . GLU B 1 195 ? -6.539 24.812 21.547 1 82.19 195 GLU B C 1
ATOM 3985 O O . GLU B 1 195 ? -7.711 24.797 21.922 1 82.19 195 GLU B O 1
ATOM 3990 N N . GLU B 1 196 ? -5.82 25.875 21.422 1 85.56 196 GLU B N 1
ATOM 3991 C CA . GLU B 1 196 ? -6.371 27.188 21.734 1 85.56 196 GLU B CA 1
ATOM 3992 C C . GLU B 1 196 ? -7.566 27.516 20.844 1 85.56 196 GLU B C 1
ATOM 3994 O O . GLU B 1 196 ? -8.516 28.172 21.281 1 85.56 196 GLU B O 1
ATOM 3999 N N . ILE B 1 197 ? -7.473 27 19.734 1 85.56 197 ILE B N 1
ATOM 4000 C CA . ILE B 1 197 ? -8.562 27.25 18.781 1 85.56 197 ILE B CA 1
ATOM 4001 C C . ILE B 1 197 ? -9.828 26.547 19.266 1 85.56 197 ILE B C 1
ATOM 4003 O O . ILE B 1 197 ? -10.922 27.109 19.219 1 85.56 197 ILE B O 1
ATOM 4007 N N . TYR B 1 198 ? -9.625 25.484 19.828 1 81.62 198 TYR B N 1
ATOM 4008 C CA . TYR B 1 198 ? -10.766 24.719 20.312 1 81.62 198 TYR B CA 1
ATOM 4009 C C . TYR B 1 198 ? -11.32 25.312 21.594 1 81.62 198 TYR B C 1
ATOM 4011 O O . TYR B 1 198 ? -12.531 25.297 21.828 1 81.62 198 TYR B O 1
ATOM 4019 N N . GLU B 1 199 ? -10.43 25.781 22.359 1 84.44 199 GLU B N 1
ATOM 4020 C CA . GLU B 1 199 ? -10.852 26.453 23.578 1 84.44 199 GLU B CA 1
ATOM 4021 C C . GLU B 1 199 ? -11.664 27.703 23.281 1 84.44 199 GLU B C 1
ATOM 4023 O O . GLU B 1 199 ? -12.672 27.969 23.938 1 84.44 199 GLU B O 1
ATOM 4028 N N . SER B 1 200 ? -11.195 28.375 22.312 1 88.19 200 SER B N 1
ATOM 4029 C CA . SER B 1 200 ? -11.906 29.594 21.891 1 88.19 200 SER B CA 1
ATOM 4030 C C . SER B 1 200 ? -13.297 29.25 21.359 1 88.19 200 SER B C 1
ATOM 4032 O O . SER B 1 200 ? -14.258 29.969 21.625 1 88.19 200 SER B O 1
ATOM 4034 N N . CYS B 1 201 ? -13.344 28.203 20.688 1 85.75 201 CYS B N 1
ATOM 4035 C CA . CYS B 1 201 ? -14.625 27.781 20.141 1 85.75 201 CYS B CA 1
ATOM 4036 C C . CYS B 1 201 ? -15.594 27.375 21.234 1 85.75 201 CYS B C 1
ATOM 4038 O O . CYS B 1 201 ? -16.781 27.672 21.172 1 85.75 201 CYS B O 1
ATOM 4040 N N . LYS B 1 202 ? -15.047 26.766 22.172 1 83.62 202 LYS B N 1
ATOM 4041 C CA . LYS B 1 202 ? -15.859 26.359 23.312 1 83.62 202 LYS B CA 1
ATOM 4042 C C . LYS B 1 202 ? -16.375 27.562 24.094 1 83.62 202 LYS B C 1
ATOM 4044 O O . LYS B 1 202 ? -17.516 27.578 24.562 1 83.62 202 LYS B O 1
ATOM 4049 N N . MET B 1 203 ? -15.555 28.484 24.141 1 89.06 203 MET B N 1
ATOM 4050 C CA . MET B 1 203 ? -15.938 29.719 24.828 1 89.06 203 MET B CA 1
ATOM 4051 C C . MET B 1 203 ? -17.047 30.438 24.062 1 89.06 203 MET B C 1
ATOM 4053 O O . MET B 1 203 ? -17.906 31.078 24.672 1 89.06 203 MET B O 1
ATOM 4057 N N . ASP B 1 204 ? -17.125 30.234 22.797 1 89.56 204 ASP B N 1
ATOM 4058 C CA . ASP B 1 204 ? -18.156 30.844 21.953 1 89.56 204 ASP B CA 1
ATOM 4059 C C . ASP B 1 204 ? -19.422 30 21.953 1 89.56 204 ASP B C 1
ATOM 4061 O O . ASP B 1 204 ? -20.406 30.375 21.312 1 89.56 204 ASP B O 1
ATOM 4065 N N . GLY B 1 205 ? -19.391 28.984 22.625 1 85.31 205 GLY B N 1
ATOM 4066 C CA . GLY B 1 205 ? -20.578 28.172 22.797 1 85.31 205 GLY B CA 1
ATOM 4067 C C . GLY B 1 205 ? -20.734 27.125 21.719 1 85.31 205 GLY B C 1
ATOM 4068 O O . GLY B 1 205 ? -21.812 26.516 21.578 1 85.31 205 GLY B O 1
ATOM 4069 N N . ALA B 1 206 ? -19.75 26.938 20.938 1 85.94 206 ALA B N 1
ATOM 4070 C CA . ALA B 1 206 ? -19.828 25.938 19.875 1 85.94 206 ALA B CA 1
ATOM 4071 C C . ALA B 1 206 ? -19.781 24.516 20.438 1 85.94 206 ALA B C 1
ATOM 4073 O O . ALA B 1 206 ? -19.031 24.25 21.391 1 85.94 206 ALA B O 1
ATOM 4074 N N . ASN B 1 207 ? -20.703 23.656 19.812 1 85.69 207 ASN B N 1
ATOM 4075 C CA . ASN B 1 207 ? -20.656 22.266 20.25 1 85.69 207 ASN B CA 1
ATOM 4076 C C . ASN B 1 207 ? -19.672 21.453 19.406 1 85.69 207 ASN B C 1
ATOM 4078 O O . ASN B 1 207 ? -19 22 18.531 1 85.69 207 ASN B O 1
ATOM 4082 N N . GLY B 1 208 ? -19.516 20.156 19.719 1 81.38 208 GLY B N 1
ATOM 4083 C CA . GLY B 1 208 ? -18.531 19.297 19.078 1 81.38 208 GLY B CA 1
ATOM 4084 C C . GLY B 1 208 ? -18.766 19.125 17.594 1 81.38 208 GLY B C 1
ATOM 4085 O O . GLY B 1 208 ? -17.812 19.125 16.797 1 81.38 208 GLY B O 1
ATOM 4086 N N . VAL B 1 209 ? -20 19.031 17.266 1 84.06 209 VAL B N 1
ATOM 4087 C CA . VAL B 1 209 ? -20.344 18.844 15.867 1 84.06 209 VAL B CA 1
ATOM 4088 C C . VAL B 1 209 ? -20.094 20.141 15.086 1 84.06 209 VAL B C 1
ATOM 4090 O O . VAL B 1 209 ? -19.578 20.109 13.969 1 84.06 209 VAL B O 1
ATOM 4093 N N . GLN B 1 210 ? -20.438 21.281 15.766 1 87 210 GLN B N 1
ATOM 4094 C CA . GLN B 1 210 ? -20.188 22.578 15.141 1 87 210 GLN B CA 1
ATOM 4095 C C . GLN B 1 210 ? -18.688 22.828 14.984 1 87 210 GLN B C 1
ATOM 4097 O O . GLN B 1 210 ? -18.234 23.281 13.938 1 87 210 GLN B O 1
ATOM 4102 N N . SER B 1 211 ? -17.984 22.453 16.062 1 86.81 211 SER B N 1
ATOM 4103 C CA . SER B 1 211 ? -16.531 22.641 16.031 1 86.81 211 SER B CA 1
ATOM 4104 C C . SER B 1 211 ? -15.898 21.781 14.945 1 86.81 211 SER B C 1
ATOM 4106 O O . SER B 1 211 ? -14.922 22.203 14.312 1 86.81 211 SER B O 1
ATOM 4108 N N . PHE B 1 212 ? -16.516 20.594 14.758 1 86.62 212 PHE B N 1
ATOM 4109 C CA . PHE B 1 212 ? -15.984 19.688 13.75 1 86.62 212 PHE B CA 1
ATOM 4110 C C . PHE B 1 212 ? -16.172 20.25 12.352 1 86.62 212 PHE B C 1
ATOM 4112 O O . PHE B 1 212 ? -15.227 20.359 11.57 1 86.62 212 PHE B O 1
ATOM 4119 N N . PHE B 1 213 ? -17.312 20.688 11.992 1 88.06 213 PHE B N 1
ATOM 4120 C CA . PHE B 1 213 ? -17.641 21.078 10.617 1 88.06 213 PHE B CA 1
ATOM 4121 C C . PHE B 1 213 ? -17.141 22.484 10.32 1 88.06 213 PHE B C 1
ATOM 4123 O O . PHE B 1 213 ? -16.766 22.781 9.188 1 88.06 213 PHE B O 1
ATOM 4130 N N . TYR B 1 214 ? -17 23.359 11.352 1 88.88 214 TYR B N 1
ATOM 4131 C CA . TYR B 1 214 ? -16.672 24.75 11.086 1 88.88 214 TYR B CA 1
ATOM 4132 C C . TYR B 1 214 ? -15.211 25.047 11.367 1 88.88 214 TYR B C 1
ATOM 4134 O O . TYR B 1 214 ? -14.664 26.031 10.867 1 88.88 214 TYR B O 1
ATOM 4142 N N . ILE B 1 215 ? -14.586 24.188 12.117 1 87.12 215 ILE B N 1
ATOM 4143 C CA . ILE B 1 215 ? -13.203 24.484 12.484 1 87.12 215 ILE B CA 1
ATOM 4144 C C . ILE B 1 215 ? -12.297 23.328 12.078 1 87.12 215 ILE B C 1
ATOM 4146 O O . ILE B 1 215 ? -11.438 23.484 11.211 1 87.12 215 ILE B O 1
ATOM 4150 N N . THR B 1 216 ? -12.602 22.172 12.578 1 87 216 THR B N 1
ATOM 4151 C CA . THR B 1 216 ? -11.711 21.031 12.406 1 87 216 THR B CA 1
ATOM 4152 C C . THR B 1 216 ? -11.586 20.656 10.93 1 87 216 THR B C 1
ATOM 4154 O O . THR B 1 216 ? -10.477 20.594 10.391 1 87 216 THR B O 1
ATOM 4157 N N . LEU B 1 217 ? -12.695 20.484 10.289 1 88.31 217 LEU B N 1
ATOM 4158 C CA . LEU B 1 217 ? -12.703 20 8.914 1 88.31 217 LEU B CA 1
ATOM 4159 C C . LEU B 1 217 ? -12.078 21.031 7.977 1 88.31 217 LEU B C 1
ATOM 4161 O O . LEU B 1 217 ? -11.203 20.688 7.168 1 88.31 217 LEU B O 1
ATOM 4165 N N . PRO B 1 218 ? -12.406 22.281 8.156 1 87.75 218 PRO B N 1
ATOM 4166 C CA . PRO B 1 218 ? -11.773 23.281 7.297 1 87.75 218 PRO B CA 1
ATOM 4167 C C . PRO B 1 218 ? -10.273 23.406 7.555 1 87.75 218 PRO B C 1
ATOM 4169 O O . PRO B 1 218 ? -9.5 23.609 6.617 1 87.75 218 PRO B O 1
ATOM 4172 N N . MET B 1 219 ? -9.891 23.328 8.773 1 86.5 219 MET B N 1
ATOM 4173 C CA . MET B 1 219 ? -8.477 23.469 9.102 1 86.5 219 MET B CA 1
ATOM 4174 C C . MET B 1 219 ? -7.699 22.234 8.656 1 86.5 219 MET B C 1
ATOM 4176 O O . MET B 1 219 ? -6.484 22.297 8.445 1 86.5 219 MET B O 1
ATOM 4180 N N . LEU B 1 220 ? -8.43 21.125 8.469 1 88.62 220 LEU B N 1
ATOM 4181 C CA . LEU B 1 220 ? -7.824 19.859 8.047 1 88.62 220 LEU B CA 1
ATOM 4182 C C . LEU B 1 220 ? -7.809 19.75 6.523 1 88.62 220 LEU B C 1
ATOM 4184 O O . LEU B 1 220 ? -7.238 18.812 5.973 1 88.62 220 LEU B O 1
ATOM 4188 N N . SER B 1 221 ? -8.328 20.641 5.84 1 87.38 221 SER B N 1
ATOM 4189 C CA . SER B 1 221 ? -8.57 20.578 4.402 1 87.38 221 SER B CA 1
ATOM 4190 C C . SER B 1 221 ? -7.273 20.312 3.637 1 87.38 221 SER B C 1
ATOM 4192 O O . SER B 1 221 ? -7.242 19.469 2.734 1 87.38 221 SER B O 1
ATOM 4194 N N . PRO B 1 222 ? -6.164 20.938 3.977 1 82.56 222 PRO B N 1
ATOM 4195 C CA . PRO B 1 222 ? -4.934 20.641 3.238 1 82.56 222 PRO B CA 1
ATOM 4196 C C . PRO B 1 222 ? -4.477 19.203 3.396 1 82.56 222 PRO B C 1
ATOM 4198 O O . PRO B 1 222 ? -4.066 18.562 2.42 1 82.56 222 PRO B O 1
ATOM 4201 N N . VAL B 1 223 ? -4.598 18.734 4.57 1 84.75 223 VAL B N 1
ATOM 4202 C CA . VAL B 1 223 ? -4.207 17.359 4.852 1 84.75 223 VAL B CA 1
ATOM 4203 C C . VAL B 1 223 ? -5.211 16.406 4.215 1 84.75 223 VAL B C 1
ATOM 4205 O O . VAL B 1 223 ? -4.828 15.359 3.67 1 84.75 223 VAL B O 1
ATOM 4208 N N . LEU B 1 224 ? -6.465 16.75 4.305 1 90.19 224 LEU B N 1
ATOM 4209 C CA . LEU B 1 224 ? -7.523 15.93 3.73 1 90.19 224 LEU B CA 1
ATOM 4210 C C . LEU B 1 224 ? -7.328 15.758 2.227 1 90.19 224 LEU B C 1
ATOM 4212 O O . LEU B 1 224 ? -7.551 14.672 1.686 1 90.19 224 LEU B O 1
ATOM 4216 N N . LYS B 1 225 ? -6.91 16.781 1.58 1 89.88 225 LYS B N 1
ATOM 4217 C CA . LYS B 1 225 ? -6.684 16.734 0.138 1 89.88 225 LYS B CA 1
ATOM 4218 C C . LYS B 1 225 ? -5.594 15.719 -0.209 1 89.88 225 LYS B C 1
ATOM 4220 O O . LYS B 1 225 ? -5.727 14.961 -1.171 1 89.88 225 LYS B O 1
ATOM 4225 N N . VAL B 1 226 ? -4.57 15.719 0.537 1 87.56 226 VAL B N 1
ATOM 4226 C CA . VAL B 1 226 ? -3.455 14.805 0.305 1 87.56 226 VAL B CA 1
ATOM 4227 C C . VAL B 1 226 ? -3.891 13.375 0.607 1 87.56 226 VAL B C 1
ATOM 4229 O O . VAL B 1 226 ? -3.584 12.453 -0.153 1 87.56 226 VAL B O 1
ATOM 4232 N N . ILE B 1 227 ? -4.605 13.188 1.688 1 92.38 227 ILE B N 1
ATOM 4233 C CA . ILE B 1 227 ? -5.086 11.867 2.082 1 92.38 227 ILE B CA 1
ATOM 4234 C C . ILE B 1 227 ? -6.016 11.312 1.007 1 92.38 227 ILE B C 1
ATOM 4236 O O . ILE B 1 227 ? -5.918 10.141 0.635 1 92.38 227 ILE B O 1
ATOM 4240 N N . LEU B 1 228 ? -6.859 12.188 0.496 1 93.56 228 LEU B N 1
ATOM 4241 C CA . LEU B 1 228 ? -7.801 11.758 -0.534 1 93.56 228 LEU B CA 1
ATOM 4242 C C . LEU B 1 228 ? -7.066 11.359 -1.81 1 93.56 228 LEU B C 1
ATOM 4244 O O . LEU B 1 228 ? -7.445 10.398 -2.477 1 93.56 228 LEU B O 1
ATOM 4248 N N . MET B 1 229 ? -6.098 12.086 -2.152 1 89.19 229 MET B N 1
ATOM 4249 C CA . MET B 1 229 ? -5.309 11.742 -3.334 1 89.19 229 MET B CA 1
ATOM 4250 C C . MET B 1 229 ? -4.676 10.367 -3.189 1 89.19 229 MET B C 1
ATOM 4252 O O . MET B 1 229 ? -4.758 9.539 -4.102 1 89.19 229 MET B O 1
ATOM 4256 N N . LEU B 1 230 ? -4.043 10.18 -2.074 1 89.5 230 LEU B N 1
ATOM 4257 C CA . LEU B 1 230 ? -3.396 8.898 -1.812 1 89.5 230 LEU B CA 1
ATOM 4258 C C . LEU B 1 230 ? -4.422 7.77 -1.78 1 89.5 230 LEU B C 1
ATOM 4260 O O . LEU B 1 230 ? -4.176 6.688 -2.316 1 89.5 230 LEU B O 1
ATOM 4264 N N . ALA B 1 231 ? -5.527 8.055 -1.154 1 94.44 231 ALA B N 1
ATOM 4265 C CA . ALA B 1 231 ? -6.574 7.047 -1.027 1 94.44 231 ALA B CA 1
ATOM 4266 C C . ALA B 1 231 ? -7.16 6.691 -2.391 1 94.44 231 ALA B C 1
ATOM 4268 O O . ALA B 1 231 ? -7.422 5.52 -2.674 1 94.44 231 ALA B O 1
ATOM 4269 N N . ILE B 1 232 ? -7.383 7.699 -3.182 1 94.19 232 ILE B N 1
ATOM 4270 C CA . ILE B 1 232 ? -7.945 7.488 -4.512 1 94.19 232 ILE B CA 1
ATOM 4271 C C . ILE B 1 232 ? -6.996 6.633 -5.344 1 94.19 232 ILE B C 1
ATOM 4273 O O . ILE B 1 232 ? -7.406 5.625 -5.926 1 94.19 232 ILE B O 1
ATOM 4277 N N . THR B 1 233 ? -5.789 6.949 -5.398 1 90.75 233 THR B N 1
ATOM 4278 C CA . THR B 1 233 ? -4.812 6.219 -6.199 1 90.75 233 THR B CA 1
ATOM 4279 C C . THR B 1 233 ? -4.668 4.785 -5.699 1 90.75 233 THR B C 1
ATOM 4281 O O . THR B 1 233 ? -4.633 3.844 -6.496 1 90.75 233 THR B O 1
ATOM 4284 N N . THR B 1 234 ? -4.656 4.633 -4.422 1 90.88 234 THR B N 1
ATOM 4285 C CA . THR B 1 234 ? -4.504 3.303 -3.842 1 90.88 234 THR B CA 1
ATOM 4286 C C . THR B 1 234 ? -5.727 2.438 -4.137 1 90.88 234 THR B C 1
ATOM 4288 O O . THR B 1 234 ? -5.594 1.259 -4.469 1 90.88 234 THR B O 1
ATOM 4291 N N . ALA B 1 235 ? -6.84 3.018 -4.016 1 95.44 235 ALA B N 1
ATOM 4292 C CA . ALA B 1 235 ? -8.078 2.273 -4.238 1 95.44 235 ALA B CA 1
ATOM 4293 C C . ALA B 1 235 ? -8.188 1.809 -5.688 1 95.44 235 ALA B C 1
ATOM 4295 O O . ALA B 1 235 ? -8.641 0.694 -5.957 1 95.44 235 ALA B O 1
ATOM 4296 N N . LEU B 1 236 ? -7.75 2.607 -6.578 1 94.75 236 LEU B N 1
ATOM 4297 C CA . LEU B 1 236 ? -7.875 2.297 -8 1 94.75 236 LEU B CA 1
ATOM 4298 C C . LEU B 1 236 ? -6.863 1.238 -8.414 1 94.75 236 LEU B C 1
ATOM 4300 O O . LEU B 1 236 ? -7.051 0.555 -9.422 1 94.75 236 LEU B O 1
ATOM 4304 N N . LYS B 1 237 ? -5.832 1.032 -7.633 1 91.69 237 LYS B N 1
ATOM 4305 C CA . LYS B 1 237 ? -4.785 0.085 -8 1 91.69 237 LYS B CA 1
ATOM 4306 C C . LYS B 1 237 ? -4.91 -1.21 -7.203 1 91.69 237 LYS B C 1
ATOM 4308 O O . LYS B 1 237 ? -4.215 -2.188 -7.484 1 91.69 237 LYS B O 1
ATOM 4313 N N . ASP B 1 238 ? -5.77 -1.264 -6.273 1 92 238 ASP B N 1
ATOM 4314 C CA . ASP B 1 238 ? -5.938 -2.416 -5.395 1 92 238 ASP B CA 1
ATOM 4315 C C . ASP B 1 238 ? -6.363 -3.652 -6.188 1 92 238 ASP B C 1
ATOM 4317 O O . ASP B 1 238 ? -7.207 -3.562 -7.078 1 92 238 ASP B O 1
ATOM 4321 N N . TYR B 1 239 ? -5.719 -4.793 -5.859 1 91.5 239 TYR B N 1
ATOM 4322 C CA . TYR B 1 239 ? -6.133 -6.02 -6.531 1 91.5 239 TYR B CA 1
ATOM 4323 C C . TYR B 1 239 ? -5.789 -7.242 -5.688 1 91.5 239 TYR B C 1
ATOM 4325 O O . TYR B 1 239 ? -6.328 -8.328 -5.914 1 91.5 239 TYR B O 1
ATOM 4333 N N . GLU B 1 240 ? -4.891 -7.125 -4.715 1 87.06 240 GLU B N 1
ATOM 4334 C CA . GLU B 1 240 ? -4.309 -8.273 -4.027 1 87.06 240 GLU B CA 1
ATOM 4335 C C . GLU B 1 240 ? -5.363 -9.031 -3.227 1 87.06 240 GLU B C 1
ATOM 4337 O O . GLU B 1 240 ? -5.465 -10.258 -3.328 1 87.06 240 GLU B O 1
ATOM 4342 N N . SER B 1 241 ? -6.062 -8.242 -2.471 1 90.94 241 SER B N 1
ATOM 4343 C CA . SER B 1 241 ? -7.09 -8.883 -1.657 1 90.94 241 SER B CA 1
ATOM 4344 C C . SER B 1 241 ? -8.133 -9.57 -2.527 1 90.94 241 SER B C 1
ATOM 4346 O O . SER B 1 241 ? -8.641 -10.641 -2.176 1 90.94 241 SER B O 1
ATOM 4348 N N . ILE B 1 242 ? -8.453 -8.977 -3.68 1 94.38 242 ILE B N 1
ATOM 4349 C CA . ILE B 1 242 ? -9.43 -9.547 -4.598 1 94.38 242 ILE B CA 1
ATOM 4350 C C . ILE B 1 242 ? -8.898 -10.844 -5.188 1 94.38 242 ILE B C 1
ATOM 4352 O O . ILE B 1 242 ? -9.625 -11.844 -5.273 1 94.38 242 ILE B O 1
ATOM 4356 N N . LEU B 1 243 ? -7.68 -10.844 -5.477 1 88.94 243 LEU B N 1
ATOM 4357 C CA . LEU B 1 243 ? -7.035 -12.039 -6.027 1 88.94 243 LEU B CA 1
ATOM 4358 C C . LEU B 1 243 ? -7.074 -13.188 -5.027 1 88.94 243 LEU B C 1
ATOM 4360 O O . LEU B 1 243 ? -7.441 -14.312 -5.383 1 88.94 243 LEU B O 1
ATOM 4364 N N . VAL B 1 244 ? -6.797 -12.914 -3.809 1 86.38 244 VAL B N 1
ATOM 4365 C CA . VAL B 1 244 ? -6.688 -13.938 -2.779 1 86.38 244 VAL B CA 1
ATOM 4366 C C . VAL B 1 244 ? -8.078 -14.422 -2.375 1 86.38 244 VAL B C 1
ATOM 4368 O O . VAL B 1 244 ? -8.305 -15.617 -2.211 1 86.38 244 VAL B O 1
ATOM 4371 N N . LEU B 1 245 ? -9.055 -13.539 -2.324 1 92.25 245 LEU B N 1
ATOM 4372 C CA . LEU B 1 245 ? -10.367 -13.867 -1.794 1 92.25 245 LEU B CA 1
ATOM 4373 C C . LEU B 1 245 ? -11.227 -14.555 -2.852 1 92.25 245 LEU B C 1
ATOM 4375 O O . LEU B 1 245 ? -11.914 -15.539 -2.561 1 92.25 245 LEU B O 1
ATOM 4379 N N . THR B 1 246 ? -11.148 -13.992 -4.117 1 94.19 246 THR B N 1
ATOM 4380 C CA . THR B 1 246 ? -12.148 -14.445 -5.074 1 94.19 246 THR B CA 1
ATOM 4381 C C . THR B 1 246 ? -11.508 -14.742 -6.426 1 94.19 246 THR B C 1
ATOM 4383 O O . THR B 1 246 ? -12.133 -15.352 -7.293 1 94.19 246 THR B O 1
ATOM 4386 N N . ASN B 1 247 ? -10.328 -14.289 -6.57 1 90.62 247 ASN B N 1
ATOM 4387 C CA . ASN B 1 247 ? -9.68 -14.383 -7.875 1 90.62 247 ASN B CA 1
ATOM 4388 C C . ASN B 1 247 ? -10.555 -13.797 -8.977 1 90.62 247 ASN B C 1
ATOM 4390 O O . ASN B 1 247 ? -10.633 -14.344 -10.078 1 90.62 247 ASN B O 1
ATOM 4394 N N . GLY B 1 248 ? -11.305 -12.75 -8.578 1 93.75 248 GLY B N 1
ATOM 4395 C CA . GLY B 1 248 ? -12.125 -12.023 -9.531 1 93.75 248 GLY B CA 1
ATOM 4396 C C . GLY B 1 248 ? -13.523 -12.602 -9.664 1 93.75 248 GLY B C 1
ATOM 4397 O O . GLY B 1 248 ? -14.359 -12.055 -10.391 1 93.75 248 GLY B O 1
ATOM 4398 N N . GLY B 1 249 ? -13.789 -13.68 -8.961 1 94.31 249 GLY B N 1
ATOM 4399 C CA . GLY B 1 249 ? -15.086 -14.328 -9.055 1 94.31 249 GLY B CA 1
ATOM 4400 C C . GLY B 1 249 ? -16.109 -13.742 -8.109 1 94.31 249 GLY B C 1
ATOM 4401 O O . GLY B 1 249 ? -15.836 -12.766 -7.402 1 94.31 249 GLY B O 1
ATOM 4402 N N . PRO B 1 250 ? -17.375 -14.242 -8.148 1 94.38 250 PRO B N 1
ATOM 4403 C CA . PRO B 1 250 ? -17.906 -15.227 -9.094 1 94.38 250 PRO B CA 1
ATOM 4404 C C . PRO B 1 250 ? -18.234 -14.625 -10.453 1 94.38 250 PRO B C 1
ATOM 4406 O O . PRO B 1 250 ? -18.688 -13.477 -10.539 1 94.38 250 PRO B O 1
ATOM 4409 N N . ASN B 1 251 ? -18.047 -15.352 -11.523 1 94.31 251 ASN B N 1
ATOM 4410 C CA . ASN B 1 251 ? -18.375 -14.906 -12.875 1 94.31 251 ASN B CA 1
ATOM 4411 C C . ASN B 1 251 ? -17.781 -13.523 -13.172 1 94.31 251 ASN B C 1
ATOM 4413 O O . ASN B 1 251 ? -18.5 -12.633 -13.633 1 94.31 251 ASN B O 1
ATOM 4417 N N . SER B 1 252 ? -16.656 -13.242 -12.742 1 94.5 252 SER B N 1
ATOM 4418 C CA . SER B 1 252 ? -15.898 -12.023 -12.984 1 94.5 252 SER B CA 1
ATOM 4419 C C . SER B 1 252 ? -16.562 -10.812 -12.336 1 94.5 252 SER B C 1
ATOM 4421 O O . SER B 1 252 ? -16.328 -9.672 -12.734 1 94.5 252 SER B O 1
ATOM 4423 N N . ARG B 1 253 ? -17.375 -11.094 -11.344 1 96.31 253 ARG B N 1
ATOM 4424 C CA . ARG B 1 253 ? -18.125 -10.016 -10.703 1 96.31 253 ARG B CA 1
ATOM 4425 C C . ARG B 1 253 ? -17.203 -9.133 -9.867 1 96.31 253 ARG B C 1
ATOM 4427 O O . ARG B 1 253 ? -17.469 -7.941 -9.695 1 96.31 253 ARG B O 1
ATOM 4434 N N . SER B 1 254 ? -16.172 -9.727 -9.398 1 96.81 254 SER B N 1
ATOM 4435 C CA . SER B 1 254 ? -15.242 -8.961 -8.562 1 96.81 254 SER B CA 1
ATOM 4436 C C . SER B 1 254 ? -13.922 -8.711 -9.289 1 96.81 254 SER B C 1
ATOM 4438 O O . SER B 1 254 ? -12.945 -8.273 -8.672 1 96.81 254 SER B O 1
ATOM 4440 N N . GLU B 1 255 ? -13.953 -8.953 -10.594 1 97.06 255 GLU B N 1
ATOM 4441 C CA . GLU B 1 255 ? -12.75 -8.75 -11.391 1 97.06 255 GLU B CA 1
ATOM 4442 C C . GLU B 1 255 ? -12.461 -7.266 -11.602 1 97.06 255 GLU B C 1
ATOM 4444 O O . GLU B 1 255 ? -13.289 -6.543 -12.172 1 97.06 255 GLU B O 1
ATOM 4449 N N . VAL B 1 256 ? -11.328 -6.871 -11.07 1 96.75 256 VAL B N 1
ATOM 4450 C CA . VAL B 1 256 ? -10.898 -5.492 -11.281 1 96.75 256 VAL B CA 1
ATOM 4451 C C . VAL B 1 256 ? -9.789 -5.449 -12.328 1 96.75 256 VAL B C 1
ATOM 4453 O O . VAL B 1 256 ? -9.305 -6.492 -12.766 1 96.75 256 VAL B O 1
ATOM 4456 N N . MET B 1 257 ? -9.383 -4.262 -12.742 1 95 257 MET B N 1
ATOM 4457 C CA . MET B 1 257 ? -8.453 -4.082 -13.859 1 95 257 MET B CA 1
ATOM 4458 C C . MET B 1 257 ? -7.156 -4.844 -13.609 1 95 257 MET B C 1
ATOM 4460 O O . MET B 1 257 ? -6.719 -5.625 -14.461 1 95 257 MET B O 1
ATOM 4464 N N . PHE B 1 258 ? -6.648 -4.738 -12.438 1 91.81 258 PHE B N 1
ATOM 4465 C CA . PHE B 1 258 ? -5.305 -5.258 -12.219 1 91.81 258 PHE B CA 1
ATOM 4466 C C . PHE B 1 258 ? -5.34 -6.746 -11.906 1 91.81 258 PHE B C 1
ATOM 4468 O O . PHE B 1 258 ? -4.344 -7.449 -12.086 1 91.81 258 PHE B O 1
ATOM 4475 N N . THR B 1 259 ? -6.457 -7.281 -11.422 1 92.12 259 THR B N 1
ATOM 4476 C CA . THR B 1 259 ? -6.559 -8.734 -11.344 1 92.12 259 THR B CA 1
ATOM 4477 C C . THR B 1 259 ? -6.625 -9.352 -12.734 1 92.12 259 THR B C 1
ATOM 4479 O O . THR B 1 259 ? -6.016 -10.391 -12.992 1 92.12 259 THR B O 1
ATOM 4482 N N . TYR B 1 260 ? -7.379 -8.703 -13.617 1 93.94 260 TYR B N 1
ATOM 4483 C CA . TYR B 1 260 ? -7.465 -9.172 -14.992 1 93.94 260 TYR B CA 1
ATOM 4484 C C . TYR B 1 260 ? -6.098 -9.156 -15.664 1 93.94 260 TYR B C 1
ATOM 4486 O O . TYR B 1 260 ? -5.691 -10.141 -16.281 1 93.94 260 TYR B O 1
ATOM 4494 N N . ILE B 1 261 ? -5.395 -8.109 -15.508 1 89.12 261 ILE B N 1
ATOM 4495 C CA . ILE B 1 261 ? -4.062 -7.965 -16.078 1 89.12 261 ILE B CA 1
ATOM 4496 C C . ILE B 1 261 ? -3.123 -9.008 -15.484 1 89.12 261 ILE B C 1
ATOM 4498 O O . ILE B 1 261 ? -2.35 -9.641 -16.203 1 89.12 261 ILE B O 1
ATOM 4502 N N . TYR B 1 262 ? -3.242 -9.156 -14.188 1 86.88 262 TYR B N 1
ATOM 4503 C CA . TYR B 1 262 ? -2.414 -10.133 -13.5 1 86.88 262 TYR B CA 1
ATOM 4504 C C . TYR B 1 262 ? -2.639 -11.531 -14.062 1 86.88 262 TYR B C 1
ATOM 4506 O O . TYR B 1 262 ? -1.682 -12.273 -14.305 1 86.88 262 TYR B O 1
ATOM 4514 N N . LYS B 1 263 ? -3.805 -11.859 -14.305 1 88.56 263 LYS B N 1
ATOM 4515 C CA . LYS B 1 263 ? -4.16 -13.195 -14.781 1 88.56 263 LYS B CA 1
ATOM 4516 C C . LYS B 1 263 ? -3.713 -13.406 -16.219 1 88.56 263 LYS B C 1
ATOM 4518 O O . LYS B 1 263 ? -3.383 -14.523 -16.609 1 88.56 263 LYS B O 1
ATOM 4523 N N . LEU B 1 264 ? -3.727 -12.367 -17 1 88.5 264 LEU B N 1
ATOM 4524 C CA . LEU B 1 264 ? -3.242 -12.461 -18.359 1 88.5 264 LEU B CA 1
ATOM 4525 C C . LEU B 1 264 ? -1.756 -12.797 -18.391 1 88.5 264 LEU B C 1
ATOM 4527 O O . LEU B 1 264 ? -1.281 -13.445 -19.328 1 88.5 264 LEU B O 1
ATOM 4531 N N . ILE B 1 265 ? -1.111 -12.375 -17.344 1 81 265 ILE B N 1
ATOM 4532 C CA . ILE B 1 265 ? 0.336 -12.547 -17.312 1 81 265 ILE B CA 1
ATOM 4533 C C . ILE B 1 265 ? 0.679 -13.844 -16.578 1 81 265 ILE B C 1
ATOM 4535 O O . ILE B 1 265 ? 1.512 -14.625 -17.047 1 81 265 ILE B O 1
ATOM 4539 N N . PHE B 1 266 ? 0.02 -14.109 -15.453 1 76.12 266 PHE B N 1
ATOM 4540 C CA . PHE B 1 266 ? 0.486 -15.164 -14.562 1 76.12 266 PHE B CA 1
ATOM 4541 C C . PHE B 1 266 ? -0.54 -16.281 -14.477 1 76.12 266 PHE B C 1
ATOM 4543 O O . PHE B 1 266 ? -0.242 -17.375 -13.969 1 76.12 266 PHE B O 1
ATOM 4550 N N . GLY B 1 267 ? -1.678 -16.109 -14.75 1 69.56 267 GLY B N 1
ATOM 4551 C CA . GLY B 1 267 ? -2.742 -17.078 -14.531 1 69.56 267 GLY B CA 1
ATOM 4552 C C . GLY B 1 267 ? -2.918 -18.047 -15.68 1 69.56 267 GLY B C 1
ATOM 4553 O O . GLY B 1 267 ? -3.535 -19.094 -15.523 1 69.56 267 GLY B O 1
ATOM 4554 N N . SER B 1 268 ? -2.582 -17.656 -16.844 1 61.12 268 SER B N 1
ATOM 4555 C CA . SER B 1 268 ? -2.979 -18.484 -17.984 1 61.12 268 SER B CA 1
ATOM 4556 C C . SER B 1 268 ? -2.174 -19.781 -18.016 1 61.12 268 SER B C 1
ATOM 4558 O O . SER B 1 268 ? -0.969 -19.781 -17.766 1 61.12 268 SER B O 1
ATOM 4560 N N . GLN B 1 269 ? -2.928 -20.812 -17.641 1 56.34 269 GLN B N 1
ATOM 4561 C CA . GLN B 1 269 ? -2.379 -22.141 -17.859 1 56.34 269 GLN B CA 1
ATOM 4562 C C . GLN B 1 269 ? -1.684 -22.234 -19.219 1 56.34 269 GLN B C 1
ATOM 4564 O O . GLN B 1 269 ? -0.924 -23.172 -19.469 1 56.34 269 GLN B O 1
ATOM 4569 N N . THR B 1 270 ? -2.057 -21.406 -20.109 1 63.94 270 THR B N 1
ATOM 4570 C CA . THR B 1 270 ? -1.416 -21.406 -21.422 1 63.94 270 THR B CA 1
ATOM 4571 C C . THR B 1 270 ? -0.273 -20.406 -21.484 1 63.94 270 THR B C 1
ATOM 4573 O O . THR B 1 270 ? 0.354 -20.109 -20.453 1 63.94 270 THR B O 1
ATOM 4576 N N . THR B 1 271 ? -0.092 -19.766 -22.594 1 76.12 271 THR B N 1
ATOM 4577 C CA . THR B 1 271 ? 1.008 -18.844 -22.875 1 76.12 271 THR B CA 1
ATOM 4578 C C . THR B 1 271 ? 0.702 -17.453 -22.328 1 76.12 271 THR B C 1
ATOM 4580 O O . THR B 1 271 ? -0.379 -16.922 -22.578 1 76.12 271 THR B O 1
ATOM 4583 N N . PRO B 1 272 ? 1.569 -16.953 -21.469 1 82.69 272 PRO B N 1
ATOM 4584 C CA . PRO B 1 272 ? 1.397 -15.57 -20.984 1 82.69 272 PRO B CA 1
ATOM 4585 C C . PRO B 1 272 ? 1.169 -14.578 -22.125 1 82.69 272 PRO B C 1
ATOM 4587 O O . PRO B 1 272 ? 1.803 -14.688 -23.188 1 82.69 272 PRO B O 1
ATOM 4590 N N . GLN B 1 273 ? 0.116 -13.773 -21.969 1 87.31 273 GLN B N 1
ATOM 4591 C CA . GLN B 1 273 ? -0.188 -12.75 -22.969 1 87.31 273 GLN B CA 1
ATOM 4592 C C . GLN B 1 273 ? 0.382 -11.398 -22.562 1 87.31 273 GLN B C 1
ATOM 4594 O O . GLN B 1 273 ? -0.367 -10.445 -22.344 1 87.31 273 GLN B O 1
ATOM 4599 N N . ILE B 1 274 ? 1.627 -11.312 -22.609 1 82.88 274 ILE B N 1
ATOM 4600 C CA . ILE B 1 274 ? 2.35 -10.156 -22.078 1 82.88 274 ILE B CA 1
ATOM 4601 C C . ILE B 1 274 ? 2.084 -8.938 -22.969 1 82.88 274 ILE B C 1
ATOM 4603 O O . ILE B 1 274 ? 1.905 -7.824 -22.469 1 82.88 274 ILE B O 1
ATOM 4607 N N . GLY B 1 275 ? 2.039 -9.117 -24.266 1 85.5 275 GLY B N 1
ATOM 4608 C CA . GLY B 1 275 ? 1.753 -8.008 -25.172 1 85.5 275 GLY B CA 1
ATOM 4609 C C . GLY B 1 275 ? 0.406 -7.359 -24.906 1 85.5 275 GLY B C 1
ATOM 4610 O O . GLY B 1 275 ? 0.317 -6.137 -24.766 1 85.5 275 GLY B O 1
ATOM 4611 N N . TYR B 1 276 ? -0.592 -8.188 -24.781 1 90.31 276 TYR B N 1
ATOM 4612 C CA . TYR B 1 276 ? -1.933 -7.672 -24.531 1 90.31 276 TYR B CA 1
ATOM 4613 C C . TYR B 1 276 ? -2.027 -7.07 -23.125 1 90.31 276 TYR B C 1
ATOM 4615 O O . TYR B 1 276 ? -2.629 -6.012 -22.938 1 90.31 276 TYR B O 1
ATOM 4623 N N . ALA B 1 277 ? -1.395 -7.727 -22.156 1 88.31 277 ALA B N 1
ATOM 4624 C CA . ALA B 1 277 ? -1.396 -7.227 -20.797 1 88.31 277 ALA B CA 1
ATOM 4625 C C . ALA B 1 277 ? -0.741 -5.852 -20.703 1 88.31 277 ALA B C 1
ATOM 4627 O O . ALA B 1 277 ? -1.146 -5.012 -19.906 1 88.31 277 ALA B O 1
ATOM 4628 N N . THR B 1 278 ? 0.199 -5.66 -21.547 1 85 278 THR B N 1
ATOM 4629 C CA . THR B 1 278 ? 0.884 -4.371 -21.578 1 85 278 THR B CA 1
ATOM 4630 C C . THR B 1 278 ? -0.053 -3.271 -22.062 1 85 278 THR B C 1
ATOM 4632 O O . THR B 1 278 ? -0.1 -2.186 -21.484 1 85 278 THR B O 1
ATOM 4635 N N . VAL B 1 279 ? -0.748 -3.541 -23.047 1 89.56 279 VAL B N 1
ATOM 4636 C CA . VAL B 1 279 ? -1.701 -2.57 -23.578 1 89.56 279 VAL B CA 1
ATOM 4637 C C . VAL B 1 279 ? -2.746 -2.24 -22.516 1 89.56 279 VAL B C 1
ATOM 4639 O O . VAL B 1 279 ? -3.08 -1.072 -22.297 1 89.56 279 VAL B O 1
ATOM 4642 N N . LEU B 1 280 ? -3.207 -3.256 -21.844 1 91.56 280 LEU B N 1
ATOM 4643 C CA . LEU B 1 280 ? -4.207 -3.043 -20.797 1 91.56 280 LEU B CA 1
ATOM 4644 C C . LEU B 1 280 ? -3.617 -2.254 -19.641 1 91.56 280 LEU B C 1
ATOM 4646 O O . LEU B 1 280 ? -4.309 -1.438 -19.016 1 91.56 280 LEU B O 1
ATOM 4650 N N . SER B 1 281 ? -2.398 -2.486 -19.297 1 87.25 281 SER B N 1
ATOM 4651 C CA . SER B 1 281 ? -1.726 -1.776 -18.219 1 87.25 281 SER B CA 1
ATOM 4652 C C . SER B 1 281 ? -1.582 -0.291 -18.531 1 87.25 281 SER B C 1
ATOM 4654 O O . SER B 1 281 ? -1.761 0.556 -17.656 1 87.25 281 SER B O 1
ATOM 4656 N N . ILE B 1 282 ? -1.289 0.015 -19.734 1 84.25 282 ILE B N 1
ATOM 4657 C CA . ILE B 1 282 ? -1.16 1.406 -20.156 1 84.25 282 ILE B CA 1
ATOM 4658 C C . ILE B 1 282 ? -2.52 2.096 -20.078 1 84.25 282 ILE B C 1
ATOM 4660 O O . ILE B 1 282 ? -2.623 3.229 -19.609 1 84.25 282 ILE B O 1
ATOM 4664 N N . MET B 1 283 ? -3.459 1.4 -20.547 1 89.81 283 MET B N 1
ATOM 4665 C CA . MET B 1 283 ? -4.805 1.966 -20.484 1 89.81 283 MET B CA 1
ATOM 4666 C C . MET B 1 283 ? -5.23 2.199 -19.031 1 89.81 283 MET B C 1
ATOM 4668 O O . MET B 1 283 ? -5.785 3.248 -18.703 1 89.81 283 MET B O 1
ATOM 4672 N N . ALA B 1 284 ? -4.953 1.198 -18.219 1 90.56 284 ALA B N 1
ATOM 4673 C CA . ALA B 1 284 ? -5.277 1.341 -16.812 1 90.56 284 ALA B CA 1
ATOM 4674 C C . ALA B 1 284 ? -4.543 2.531 -16.188 1 90.56 284 ALA B C 1
ATOM 4676 O O . ALA B 1 284 ? -5.133 3.305 -15.438 1 90.56 284 ALA B O 1
ATOM 4677 N N . ALA B 1 285 ? -3.305 2.672 -16.5 1 84.38 285 ALA B N 1
ATOM 4678 C CA . ALA B 1 285 ? -2.51 3.789 -16 1 84.38 285 ALA B CA 1
ATOM 4679 C C . ALA B 1 285 ? -3.082 5.125 -16.469 1 84.38 285 ALA B C 1
ATOM 4681 O O . ALA B 1 285 ? -3.117 6.094 -15.711 1 84.38 285 ALA B O 1
ATOM 4682 N N . LEU B 1 286 ? -3.48 5.148 -17.656 1 86.38 286 LEU B N 1
ATOM 4683 C CA . LEU B 1 286 ? -4.066 6.359 -18.219 1 86.38 286 LEU B CA 1
ATOM 4684 C C . LEU B 1 286 ? -5.355 6.727 -17.484 1 86.38 286 LEU B C 1
ATOM 4686 O O . LEU B 1 286 ? -5.578 7.891 -17.156 1 86.38 286 LEU B O 1
ATOM 4690 N N . ILE B 1 287 ? -6.152 5.754 -17.266 1 93 287 ILE B N 1
ATOM 4691 C CA . ILE B 1 287 ? -7.418 5.988 -16.578 1 93 287 ILE B CA 1
ATOM 4692 C C . ILE B 1 287 ? -7.145 6.531 -15.172 1 93 287 ILE B C 1
ATOM 4694 O O . ILE B 1 287 ? -7.711 7.551 -14.773 1 93 287 ILE B O 1
ATOM 4698 N N . ILE B 1 288 ? -6.258 5.867 -14.484 1 90.38 288 ILE B N 1
ATOM 4699 C CA . ILE B 1 288 ? -5.934 6.277 -13.125 1 90.38 288 ILE B CA 1
ATOM 4700 C C . ILE B 1 288 ? -5.281 7.656 -13.141 1 90.38 288 ILE B C 1
ATOM 4702 O O . ILE B 1 288 ? -5.578 8.5 -12.289 1 90.38 288 ILE B O 1
ATOM 4706 N N . GLY B 1 289 ? -4.418 7.855 -14.125 1 85.69 289 GLY B N 1
ATOM 4707 C CA . GLY B 1 289 ? -3.766 9.148 -14.266 1 85.69 289 GLY B CA 1
ATOM 4708 C C . GLY B 1 289 ? -4.742 10.289 -14.5 1 85.69 289 GLY B C 1
ATOM 4709 O O . GLY B 1 289 ? -4.629 11.352 -13.883 1 85.69 289 GLY B O 1
ATOM 4710 N N . VAL B 1 290 ? -5.668 10.062 -15.312 1 89.69 290 VAL B N 1
ATOM 4711 C CA . VAL B 1 290 ? -6.652 11.086 -15.633 1 89.69 290 VAL B CA 1
ATOM 4712 C C . VAL B 1 290 ? -7.5 11.398 -14.398 1 89.69 290 VAL B C 1
ATOM 4714 O O . VAL B 1 290 ? -7.746 12.562 -14.086 1 89.69 290 VAL B O 1
ATOM 4717 N N . ILE B 1 291 ? -7.875 10.375 -13.695 1 92 291 ILE B N 1
ATOM 4718 C CA . ILE B 1 291 ? -8.703 10.57 -12.508 1 92 291 ILE B CA 1
ATOM 4719 C C . ILE B 1 291 ? -7.91 11.336 -11.445 1 92 291 ILE B C 1
ATOM 4721 O O . ILE B 1 291 ? -8.43 12.273 -10.836 1 92 291 ILE B O 1
ATOM 4725 N N . THR B 1 292 ? -6.762 10.922 -11.273 1 85.56 292 THR B N 1
ATOM 4726 C CA . THR B 1 292 ? -5.914 11.586 -10.297 1 85.56 292 THR B CA 1
ATOM 4727 C C . THR B 1 292 ? -5.652 13.039 -10.695 1 85.56 292 THR B C 1
ATOM 4729 O O . THR B 1 292 ? -5.668 13.93 -9.844 1 85.56 292 THR B O 1
ATOM 4732 N N . ALA B 1 293 ? -5.492 13.328 -11.977 1 83.75 293 ALA B N 1
ATOM 4733 C CA . ALA B 1 293 ? -5.273 14.688 -12.477 1 83.75 293 ALA B CA 1
ATOM 4734 C C . ALA B 1 293 ? -6.516 15.547 -12.273 1 83.75 293 ALA B C 1
ATOM 4736 O O . ALA B 1 293 ? -6.41 16.719 -11.898 1 83.75 293 ALA B O 1
ATOM 4737 N N . VAL B 1 294 ? -7.562 14.945 -12.555 1 89.81 294 VAL B N 1
ATOM 4738 C CA . VAL B 1 294 ? -8.82 15.664 -12.367 1 89.81 294 VAL B CA 1
ATOM 4739 C C . VAL B 1 294 ? -8.992 16.016 -10.891 1 89.81 294 VAL B C 1
ATOM 4741 O O . VAL B 1 294 ? -9.375 17.141 -10.547 1 89.81 294 VAL B O 1
ATOM 4744 N N . TYR B 1 295 ? -8.695 15.062 -10.047 1 89.31 295 TYR B N 1
ATOM 4745 C CA . TYR B 1 295 ? -8.789 15.312 -8.609 1 89.31 295 TYR B CA 1
ATOM 4746 C C . TYR B 1 295 ? -7.848 16.438 -8.195 1 89.31 295 TYR B C 1
ATOM 4748 O O . TYR B 1 295 ? -8.234 17.344 -7.449 1 89.31 295 TYR B O 1
ATOM 4756 N N . MET B 1 296 ? -6.684 16.422 -8.68 1 80.56 296 MET B N 1
ATOM 4757 C CA . MET B 1 296 ? -5.695 17.438 -8.312 1 80.56 296 MET B CA 1
ATOM 4758 C C . MET B 1 296 ? -6.121 18.812 -8.805 1 80.56 296 MET B C 1
ATOM 4760 O O . MET B 1 296 ? -5.922 19.812 -8.117 1 80.56 296 MET B O 1
ATOM 4764 N N . TYR B 1 297 ? -6.68 18.781 -9.953 1 82.81 297 TYR B N 1
ATOM 4765 C CA . TYR B 1 297 ? -7.164 20.047 -10.516 1 82.81 297 TYR B CA 1
ATOM 4766 C C . TYR B 1 297 ? -8.305 20.609 -9.68 1 82.81 297 TYR B C 1
ATOM 4768 O O . TYR B 1 297 ? -8.312 21.812 -9.375 1 82.81 297 TYR B O 1
ATOM 4776 N N . LEU B 1 298 ? -9.133 19.766 -9.281 1 84.12 298 LEU B N 1
ATOM 4777 C CA . LEU B 1 298 ? -10.281 20.188 -8.484 1 84.12 298 LEU B CA 1
ATOM 4778 C C . LEU B 1 298 ? -9.852 20.594 -7.078 1 84.12 298 LEU B C 1
ATOM 4780 O O . LEU B 1 298 ? -10.383 21.547 -6.508 1 84.12 298 LEU B O 1
ATOM 4784 N N . ALA B 1 299 ? -8.977 19.875 -6.527 1 80.12 299 ALA B N 1
ATOM 4785 C CA . ALA B 1 299 ? -8.469 20.141 -5.188 1 80.12 299 ALA B CA 1
ATOM 4786 C C . ALA B 1 299 ? -7.742 21.484 -5.141 1 80.12 299 ALA B C 1
ATOM 4788 O O . ALA B 1 299 ? -7.824 22.219 -4.141 1 80.12 299 ALA B O 1
ATOM 4789 N N . ARG B 1 300 ? -7.066 21.875 -6.129 1 74.88 300 ARG B N 1
ATOM 4790 C CA . ARG B 1 300 ? -6.363 23.156 -6.215 1 74.88 300 ARG B CA 1
ATOM 4791 C C . ARG B 1 300 ? -7.348 24.312 -6.309 1 74.88 300 ARG B C 1
ATOM 4793 O O . ARG B 1 300 ? -7.125 25.375 -5.711 1 74.88 300 ARG B O 1
ATOM 4800 N N . LYS B 1 301 ? -8.281 24.094 -7.004 1 74.44 301 LYS B N 1
ATOM 4801 C CA . LYS B 1 301 ? -9.289 25.141 -7.16 1 74.44 301 LYS B CA 1
ATOM 4802 C C . LYS B 1 301 ? -9.992 25.422 -5.84 1 74.44 301 LYS B C 1
ATOM 4804 O O . LYS B 1 301 ? -10.352 26.578 -5.559 1 74.44 301 LYS B O 1
ATOM 4809 N N . LEU B 1 302 ? -10.07 24.406 -5.094 1 66.31 302 LEU B N 1
ATOM 4810 C CA . LEU B 1 302 ? -10.711 24.578 -3.799 1 66.31 302 LEU B CA 1
ATOM 4811 C C . LEU B 1 302 ? -9.812 25.359 -2.84 1 66.31 302 LEU B C 1
ATOM 4813 O O . LEU B 1 302 ? -10.297 26.062 -1.953 1 66.31 302 LEU B O 1
ATOM 4817 N N . ASP B 1 303 ? -8.562 25.156 -2.973 1 63.06 303 ASP B N 1
ATOM 4818 C CA . ASP B 1 303 ? -7.625 25.938 -2.172 1 63.06 303 ASP B CA 1
ATOM 4819 C C . ASP B 1 303 ? -7.707 27.422 -2.512 1 63.06 303 ASP B C 1
ATOM 4821 O O . ASP B 1 303 ? -7.543 28.281 -1.636 1 63.06 303 ASP B O 1
ATOM 4825 N N . ASP B 1 304 ? -7.914 27.656 -3.707 1 54.31 304 ASP B N 1
ATOM 4826 C CA . ASP B 1 304 ? -7.996 29.047 -4.141 1 54.31 304 ASP B CA 1
ATOM 4827 C C . ASP B 1 304 ? -9.266 29.719 -3.611 1 54.31 304 ASP B C 1
ATOM 4829 O O . ASP B 1 304 ? -9.289 30.938 -3.404 1 54.31 304 ASP B O 1
ATOM 4833 N N . VAL B 1 305 ? -10.203 28.906 -3.387 1 45.78 305 VAL B N 1
ATOM 4834 C CA . VAL B 1 305 ? -11.445 29.531 -2.934 1 45.78 305 VAL B CA 1
ATOM 4835 C C . VAL B 1 305 ? -11.398 29.734 -1.421 1 45.78 305 VAL B C 1
ATOM 4837 O O . VAL B 1 305 ? -12.023 30.656 -0.893 1 45.78 305 VAL B O 1
ATOM 4840 N N . VAL B 1 306 ? -10.625 28.922 -0.739 1 46 306 VAL B N 1
ATOM 4841 C CA . VAL B 1 306 ? -10.641 29.156 0.703 1 46 306 VAL B CA 1
ATOM 4842 C C . VAL B 1 306 ? -9.453 30.031 1.098 1 46 306 VAL B C 1
ATOM 4844 O O . VAL B 1 306 ? -8.336 29.844 0.608 1 46 306 VAL B O 1
#

pLDDT: mean 82.69, std 14.84, range [26.19, 98.0]

Solvent-accessible surface area (backbone atoms only — not comparable to full-atom values): 31577 Å² total; per-residue (Å²): 132,83,75,74,69,47,74,65,52,51,51,53,58,36,51,70,49,60,60,45,42,57,46,56,68,38,40,60,55,51,49,49,49,48,50,63,54,48,44,62,57,56,57,51,59,69,34,38,35,22,55,23,47,86,84,53,74,42,83,53,54,64,50,45,54,55,46,55,79,66,30,64,67,56,56,49,9,47,51,36,27,48,53,49,25,51,54,37,49,66,48,30,50,56,50,13,46,50,51,20,58,60,48,64,41,92,48,90,58,34,67,57,53,51,49,53,50,35,47,40,46,53,46,38,55,67,58,54,25,50,48,47,45,48,36,42,25,54,78,88,6,54,53,39,50,51,37,39,74,72,63,76,40,92,62,70,56,47,40,51,64,31,68,89,41,22,56,59,49,51,37,52,53,52,34,57,39,43,25,27,60,50,16,52,51,42,35,56,47,52,67,71,52,61,66,64,57,54,52,52,38,46,72,72,64,49,46,56,68,52,42,36,66,70,42,49,49,60,73,32,41,71,53,49,54,53,51,48,50,54,49,50,47,50,40,63,40,56,32,64,45,42,44,68,54,42,62,17,28,38,91,55,56,42,19,23,51,56,40,52,39,46,34,35,49,68,55,44,90,60,76,26,35,43,9,50,30,39,46,50,48,51,51,51,36,48,52,49,48,50,51,51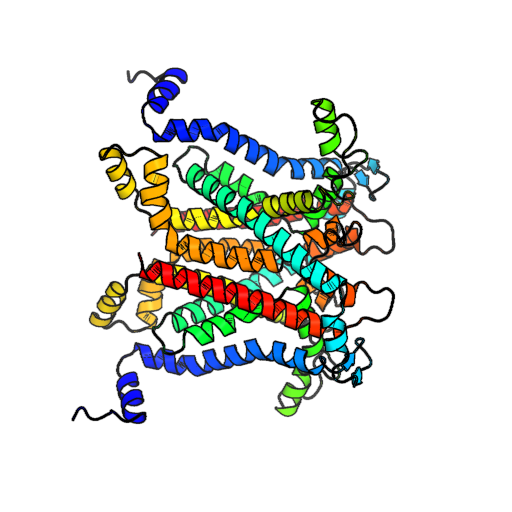,48,51,49,52,53,53,54,50,53,50,52,71,72,98,130,84,74,74,68,47,75,65,51,49,51,53,58,36,50,69,50,58,62,45,40,58,46,56,67,38,39,60,54,52,49,50,48,49,49,62,54,47,45,64,58,57,55,49,60,68,32,38,34,21,56,21,46,89,83,52,72,43,83,54,52,64,51,46,56,55,48,54,80,66,30,63,66,57,57,49,9,47,51,36,26,48,52,50,26,52,54,35,49,66,48,29,51,56,49,14,47,50,51,20,57,59,50,64,40,92,47,89,59,36,65,58,54,51,50,52,49,33,46,41,46,53,44,39,56,65,59,53,23,51,47,46,45,48,36,42,26,52,78,88,7,55,53,40,52,51,36,38,74,71,62,76,39,93,62,70,55,49,37,52,65,31,69,89,41,23,57,59,50,50,38,51,52,51,34,57,39,43,25,26,60,50,16,52,53,43,36,57,46,53,68,70,53,60,66,65,58,54,52,53,39,47,73,71,65,49,46,58,67,52,41,36,67,70,42,48,49,62,73,33,41,70,53,49,52,53,52,47,52,54,49,52,48,48,40,62,41,56,33,62,44,41,45,67,55,39,62,17,28,38,93,54,57,44,20,23,50,56,41,51,40,46,34,35,50,70,54,44,90,63,75,26,36,44,10,49,32,40,45,52,49,52,50,50,36,49,53,49,47,50,52,52,48,51,49,52,54,53,55,51,53,50,51,71,71,97

Radius of gyration: 26.16 Å; Cα contacts (8 Å, |Δi|>4): 719; chains: 2; bounding box: 64×82×87 Å

Organism: NCBI:txid29354